Protein AF-A0A318S6J7-F1 (afdb_monomer)

Organism: NCBI:txid694435

Secondary structure (DSSP, 8-state):
--PPPPPPPPHHHHHHHHHHHHHSGGGHHHHHHHHHHS-HHHHHHHHHHHHSSTTHHHHHHHHSS-GGG--HHHHHHTHHHHHHH-HHHHHHHHHHHHHHSHHHHHHHHTT------HHHHHHHHHHHHHHS-TTHHHHHHHHHHHHHHHHHHHHHHHHHHHHHHHHHHHHHHHHHHHHHHHHHHHHHHHHHHHHHHHHHHHHHHHHHHHHHHHHHHHHHHHHHHHHHHHHHHHHHHHHHHHHHHHHHHHHHHHHHHHHHHHHHHHHHHHHHHHHHHHHHHHHHHHHHHHHHHHHHHHHHHHHHHHHHHHHHHTT----S-HHHHHTEEEEEGGGT-SSHHHHHHHHHHHHHHHHTT-TT-HHHHHHB-GGGGTTS--SEEEEE-HHHHHHHHHHSHHHHHHHHHHHHHHHHHHHHHHHH--S------

Mean predicted aligned error: 21.48 Å

Radius of gyration: 112.64 Å; Cα contacts (8 Å, |Δi|>4): 199; chains: 1; bounding box: 165×92×270 Å

Solvent-accessible surface area (backbone atoms only — not comparable to full-atom values): 24046 Å² total; per-residue (Å²): 136,84,74,81,78,76,75,86,75,55,73,69,56,54,54,50,50,54,51,52,53,48,67,34,81,93,31,50,70,52,39,52,42,49,57,66,57,43,57,56,67,56,48,31,48,59,54,44,67,74,20,66,70,99,39,38,70,56,48,24,63,65,53,72,41,59,69,92,74,56,42,36,71,47,49,63,77,22,44,73,60,38,53,78,77,37,51,70,57,53,51,51,54,51,51,54,50,47,70,71,42,43,67,46,50,57,32,48,77,70,72,42,87,61,97,62,57,69,54,50,50,52,45,46,47,53,57,44,57,72,75,46,62,84,71,60,53,58,59,54,55,52,55,56,54,52,56,55,52,55,54,54,55,53,55,53,55,54,49,55,56,53,55,52,52,56,52,50,54,52,53,51,55,51,50,57,53,49,52,55,51,50,52,52,50,51,51,50,52,52,50,51,54,51,51,51,51,50,51,50,50,53,49,50,52,53,49,52,51,49,51,50,54,51,51,50,49,53,49,54,51,51,53,50,51,48,53,49,52,52,51,52,49,54,47,51,52,50,52,50,52,52,48,51,51,50,53,51,52,50,51,53,53,49,48,55,51,51,54,50,50,51,52,49,52,49,51,53,51,49,50,51,54,51,50,53,54,51,50,53,51,50,54,49,51,54,50,51,52,50,51,51,52,51,54,49,52,52,49,57,52,48,53,53,50,54,55,50,52,53,60,53,66,77,67,70,75,87,90,68,67,68,73,62,58,77,41,32,37,43,33,38,47,74,63,59,37,95,47,64,69,54,22,54,50,45,50,51,49,35,52,50,31,58,76,69,68,44,82,84,39,69,66,38,60,72,22,30,55,51,81,82,37,84,89,49,84,64,83,45,79,40,76,43,52,60,69,56,53,51,52,38,49,73,72,36,68,61,58,57,49,53,51,50,52,50,53,51,51,49,52,51,50,49,53,50,48,61,66,63,65,58,100,78,79,84,91,76,133

pLDDT: mean 80.31, std 12.58, range [39.28, 95.62]

Sequence (429 aa):
MTDPASPPLDDEDVTTRRIERLLDLENAAWLQLLVSSLPPGDVTRLYRDAFVGKSEHLGRVLVRRPLKDVRSEHVLEALEKLREHQPALLRRFVLTWLARHDDDLNAMQRHEAPDVAADVLDVASWLLSAEGRADDRAALQHARSQVRALTIELHEQQRVARDATLAHERLSNEHGKLTRRLEQLQARHAQQSQEERNALVRKHDRELLRLRTAAQRAQDDIDAARGHLDAVRAQHERDARLAEARWAQERDALQRRVDALEAQRNAESHALVSEARAQLRRERFEFEEQQQALRRQLREQHERVVDLEGQLAERAEPTLDAQLLDDALIVNYPALHDEPIERFVGLFDAYRAFLAQRHDDATLSRASNIAAFSHRAPRGLLVVGLERLLEDGANLPLARYLRMSVFRQEAVLQRLIDAVESPRLPRSS

Structure (mmCIF, N/CA/C/O backbone):
data_AF-A0A318S6J7-F1
#
_entry.id   AF-A0A318S6J7-F1
#
loop_
_atom_site.group_PDB
_atom_site.id
_atom_site.type_symbol
_atom_site.label_atom_id
_atom_site.label_alt_id
_atom_site.label_comp_id
_atom_site.label_asym_id
_atom_site.label_entity_id
_atom_site.label_seq_id
_atom_site.pdbx_PDB_ins_code
_atom_site.Cartn_x
_atom_site.Cartn_y
_atom_site.Cartn_z
_atom_site.occupancy
_atom_site.B_iso_or_equiv
_atom_site.auth_seq_id
_atom_site.auth_comp_id
_atom_site.auth_asym_id
_atom_site.auth_atom_id
_atom_site.pdbx_PDB_model_num
ATOM 1 N N . MET A 1 1 ? 102.083 16.741 -105.030 1.00 40.78 1 MET A N 1
ATOM 2 C CA . MET A 1 1 ? 101.661 17.029 -106.414 1.00 40.78 1 MET A CA 1
ATOM 3 C C . MET A 1 1 ? 100.290 17.656 -106.309 1.00 40.78 1 MET A C 1
ATOM 5 O O . MET A 1 1 ? 99.321 16.954 -106.071 1.00 40.78 1 MET A O 1
ATOM 9 N N . THR A 1 2 ? 100.262 18.980 -106.271 1.00 39.28 2 THR A N 1
ATOM 10 C CA . THR A 1 2 ? 99.056 19.798 -106.145 1.00 39.28 2 THR A CA 1
ATOM 11 C C . THR A 1 2 ? 98.446 19.930 -107.533 1.00 39.28 2 THR A C 1
ATOM 13 O O . THR A 1 2 ? 99.060 20.530 -108.412 1.00 39.28 2 THR A O 1
ATOM 16 N N . ASP A 1 3 ? 97.282 19.314 -107.731 1.00 39.84 3 ASP A N 1
ATOM 17 C CA . ASP A 1 3 ? 96.447 19.533 -108.912 1.00 39.84 3 ASP A CA 1
ATOM 18 C C . ASP A 1 3 ? 96.129 21.033 -109.037 1.00 39.84 3 ASP A C 1
ATOM 20 O O . ASP A 1 3 ? 95.837 21.676 -108.019 1.00 39.84 3 ASP A O 1
ATOM 24 N N . PRO A 1 4 ? 96.186 21.624 -110.243 1.00 46.41 4 PRO A N 1
ATOM 25 C CA . PRO A 1 4 ? 95.782 23.005 -110.430 1.00 46.41 4 PRO A CA 1
ATOM 26 C C . PRO A 1 4 ? 94.288 23.135 -110.119 1.00 46.41 4 PRO A C 1
ATOM 28 O O . PRO A 1 4 ? 93.444 22.444 -110.692 1.00 46.41 4 PRO A O 1
ATOM 31 N N . ALA A 1 5 ? 93.981 24.027 -109.177 1.00 46.56 5 ALA A N 1
ATOM 32 C CA . ALA A 1 5 ? 92.630 24.395 -108.794 1.00 46.56 5 ALA A CA 1
ATOM 33 C C . ALA A 1 5 ? 91.813 24.759 -110.042 1.00 46.56 5 ALA A C 1
ATOM 35 O O . ALA A 1 5 ? 92.150 25.701 -110.762 1.00 46.56 5 ALA A O 1
ATOM 36 N N . SER A 1 6 ? 90.750 23.994 -110.302 1.00 49.53 6 SER A N 1
ATOM 37 C CA . SER A 1 6 ? 89.729 24.393 -111.268 1.00 49.53 6 SER A CA 1
ATOM 38 C C . SER A 1 6 ? 89.172 25.763 -110.859 1.00 49.53 6 SER A C 1
ATOM 40 O O . SER A 1 6 ? 88.974 25.983 -109.660 1.00 49.53 6 SER A O 1
ATOM 42 N N . PRO A 1 7 ? 88.956 26.687 -111.813 1.00 50.12 7 PRO A N 1
ATOM 43 C CA . PRO A 1 7 ? 88.397 27.998 -111.510 1.00 50.12 7 PRO A CA 1
ATOM 44 C C . PRO A 1 7 ? 87.029 27.848 -110.821 1.00 50.12 7 PRO A C 1
ATOM 46 O O . PRO A 1 7 ? 86.336 26.857 -111.079 1.00 50.12 7 PRO A O 1
ATOM 49 N N . PRO A 1 8 ? 86.644 28.789 -109.937 1.00 56.28 8 PRO A N 1
ATOM 50 C CA . PRO A 1 8 ? 85.298 28.817 -109.376 1.00 56.28 8 PRO A CA 1
ATOM 51 C C . PRO A 1 8 ? 84.297 28.826 -110.535 1.00 56.28 8 PRO A C 1
ATOM 53 O O . PRO A 1 8 ? 84.395 29.656 -111.435 1.00 56.28 8 PRO A O 1
ATOM 56 N N . LEU A 1 9 ? 83.412 27.831 -110.552 1.00 56.00 9 LEU A N 1
ATOM 57 C CA . LEU A 1 9 ? 82.285 27.788 -111.478 1.00 56.00 9 LEU A CA 1
ATOM 58 C C . LEU A 1 9 ? 81.363 28.957 -111.119 1.00 56.00 9 LEU A C 1
ATOM 60 O O . LEU A 1 9 ? 81.062 29.123 -109.939 1.00 56.00 9 LEU A O 1
ATOM 64 N N . ASP A 1 10 ? 80.948 29.754 -112.104 1.00 62.78 10 ASP A N 1
ATOM 65 C CA . ASP A 1 10 ? 79.968 30.824 -111.890 1.00 62.78 10 ASP A CA 1
ATOM 66 C C . ASP A 1 10 ? 78.676 30.229 -111.287 1.00 62.78 10 ASP A C 1
ATOM 68 O O . ASP A 1 10 ? 78.237 29.148 -111.688 1.00 62.78 10 ASP A O 1
ATOM 72 N N . ASP A 1 11 ? 78.041 30.914 -110.329 1.00 63.22 11 ASP A N 1
ATOM 73 C CA . ASP A 1 11 ? 76.822 30.431 -109.641 1.00 63.22 11 ASP A CA 1
ATOM 74 C C . ASP A 1 11 ? 75.667 30.106 -110.620 1.00 63.22 11 ASP A C 1
ATOM 76 O O . ASP A 1 11 ? 74.805 29.252 -110.361 1.00 63.22 11 ASP A O 1
ATOM 80 N N . GLU A 1 12 ? 75.678 30.745 -111.795 1.00 69.06 12 GLU A N 1
ATOM 81 C CA . GLU A 1 12 ? 74.737 30.496 -112.890 1.00 69.06 12 GLU A CA 1
ATOM 82 C C . GLU A 1 12 ? 74.943 29.104 -113.535 1.00 69.06 12 GLU A C 1
ATOM 84 O O . GLU A 1 12 ? 73.968 28.438 -113.912 1.00 69.06 12 GLU A O 1
ATOM 89 N N . ASP A 1 13 ? 76.180 28.591 -113.555 1.00 75.62 13 ASP A N 1
ATOM 90 C CA . ASP A 1 13 ? 76.510 27.250 -114.056 1.00 75.62 13 ASP A CA 1
ATOM 91 C C . ASP A 1 13 ? 76.036 26.148 -113.097 1.00 75.62 13 ASP A C 1
ATOM 93 O O . ASP A 1 13 ? 75.554 25.099 -113.538 1.00 75.62 13 ASP A O 1
ATOM 97 N N . VAL A 1 14 ? 76.136 26.365 -111.781 1.00 79.81 14 VAL A N 1
ATOM 98 C CA . VAL A 1 14 ? 75.725 25.372 -110.769 1.00 79.81 14 VAL A CA 1
ATOM 99 C C . VAL A 1 14 ? 74.211 25.183 -110.788 1.00 79.81 14 VAL A C 1
ATOM 101 O O . VAL A 1 14 ? 73.716 24.055 -110.848 1.00 79.81 14 VAL A O 1
ATOM 104 N N . THR A 1 15 ? 73.462 26.284 -110.820 1.00 84.56 15 THR A N 1
ATOM 105 C CA . THR A 1 15 ? 71.995 26.248 -110.872 1.00 84.56 15 THR A CA 1
ATOM 106 C C . THR A 1 15 ? 71.497 25.584 -112.156 1.00 84.56 15 THR A C 1
ATOM 108 O O . THR A 1 15 ? 70.577 24.763 -112.118 1.00 84.56 15 THR A O 1
ATOM 111 N N . THR A 1 16 ? 72.140 25.868 -113.292 1.00 85.38 16 THR A N 1
ATOM 112 C CA . THR A 1 16 ? 71.799 25.239 -114.576 1.00 85.38 16 THR A CA 1
ATOM 113 C C . THR A 1 16 ? 72.022 23.727 -114.531 1.00 85.38 16 THR A C 1
ATOM 115 O O . THR A 1 16 ? 71.117 22.967 -114.882 1.00 85.38 16 THR A O 1
ATOM 118 N N . ARG A 1 17 ? 73.156 23.269 -113.982 1.00 85.31 17 ARG A N 1
ATOM 119 C CA . ARG A 1 17 ? 73.440 21.834 -113.805 1.00 85.31 17 ARG A CA 1
ATOM 120 C C . ARG A 1 17 ? 72.456 21.142 -112.864 1.00 85.31 17 ARG A C 1
ATOM 122 O O . ARG A 1 17 ? 72.024 20.030 -113.160 1.00 85.31 17 ARG A O 1
ATOM 129 N N . ARG A 1 18 ? 72.059 21.787 -111.760 1.00 88.62 18 ARG A N 1
ATOM 130 C CA . ARG A 1 18 ? 71.029 21.267 -110.836 1.00 88.62 18 ARG A CA 1
ATOM 131 C C . ARG A 1 18 ? 69.704 21.038 -111.548 1.00 88.62 18 ARG A C 1
ATOM 133 O O . ARG A 1 18 ? 69.085 19.986 -111.385 1.00 88.62 18 ARG A O 1
ATOM 140 N N . ILE A 1 19 ? 69.287 22.011 -112.358 1.00 89.38 19 ILE A N 1
ATOM 141 C CA . ILE A 1 19 ? 68.046 21.936 -113.132 1.00 89.38 19 ILE A CA 1
ATOM 142 C C . ILE A 1 19 ? 68.110 20.787 -114.135 1.00 89.38 19 ILE A C 1
ATOM 144 O O . ILE A 1 19 ? 67.198 19.965 -114.167 1.00 89.38 19 ILE A O 1
ATOM 148 N N . GLU A 1 20 ? 69.174 20.712 -114.933 1.00 88.50 20 GLU A N 1
ATOM 149 C CA . GLU A 1 20 ? 69.337 19.653 -115.933 1.00 88.50 20 GLU A CA 1
ATOM 150 C C . GLU A 1 20 ? 69.333 18.269 -115.285 1.00 88.50 20 GLU A C 1
ATOM 152 O O . GLU A 1 20 ? 68.622 17.374 -115.737 1.00 88.50 20 GLU A O 1
ATOM 157 N N . ARG A 1 21 ? 70.033 18.116 -114.158 1.00 88.31 21 ARG A N 1
ATOM 158 C CA . ARG A 1 21 ? 70.116 16.849 -113.433 1.00 88.31 21 ARG A CA 1
ATOM 159 C C . ARG A 1 21 ? 68.769 16.395 -112.868 1.00 88.31 21 ARG A C 1
ATOM 161 O O . ARG A 1 21 ? 68.453 15.210 -112.933 1.00 88.31 21 ARG A O 1
ATOM 168 N N . LEU A 1 22 ? 67.970 17.311 -112.317 1.00 88.19 22 LEU A N 1
ATOM 169 C CA . LEU A 1 22 ? 66.629 17.000 -111.803 1.00 88.19 22 LEU A CA 1
ATOM 170 C C . LEU A 1 22 ? 65.618 16.697 -112.910 1.00 88.19 22 LEU A C 1
ATOM 172 O O . LEU A 1 22 ? 64.630 16.009 -112.662 1.00 88.19 22 LEU A O 1
ATOM 176 N N . LEU A 1 23 ? 65.844 17.225 -114.112 1.00 87.81 23 LEU A N 1
ATOM 177 C CA . LEU A 1 23 ? 64.991 16.977 -115.272 1.00 87.81 23 LEU A CA 1
ATOM 178 C C . LEU A 1 23 ? 65.404 15.733 -116.072 1.00 87.81 23 LEU A C 1
ATOM 180 O O . LEU A 1 23 ? 64.641 15.304 -116.939 1.00 87.81 23 LEU A O 1
ATOM 184 N N . ASP A 1 24 ? 66.558 15.139 -115.766 1.00 86.62 24 ASP A N 1
ATOM 185 C CA . ASP A 1 24 ? 67.028 13.901 -116.382 1.00 86.62 24 ASP A CA 1
ATOM 186 C C . ASP A 1 24 ? 66.046 12.739 -116.141 1.00 86.62 24 ASP A C 1
ATOM 188 O O . ASP A 1 24 ? 65.482 12.560 -115.054 1.00 86.62 24 ASP A O 1
ATOM 192 N N . LEU A 1 25 ? 65.845 11.923 -117.178 1.00 80.50 25 LEU A N 1
ATOM 193 C CA . LEU A 1 25 ? 64.937 10.783 -117.165 1.00 80.50 25 LEU A CA 1
ATOM 194 C C . LEU A 1 25 ? 65.323 9.753 -116.104 1.00 80.50 25 LEU A C 1
ATOM 196 O O . LEU A 1 25 ? 64.429 9.170 -115.483 1.00 80.50 25 LEU A O 1
ATOM 200 N N . GLU A 1 26 ? 66.625 9.572 -115.877 1.00 85.25 26 GLU A N 1
ATOM 201 C CA . GLU A 1 26 ? 67.167 8.618 -114.904 1.00 85.25 26 GLU A CA 1
ATOM 202 C C . GLU A 1 26 ? 66.866 9.025 -113.451 1.00 85.25 26 GLU A C 1
ATOM 204 O O . GLU A 1 26 ? 66.848 8.181 -112.555 1.00 85.25 26 GLU A O 1
ATOM 209 N N . ASN A 1 27 ? 66.527 10.298 -113.217 1.00 88.50 27 ASN A N 1
ATOM 210 C CA . ASN A 1 27 ? 66.329 10.871 -111.884 1.00 88.50 27 ASN A CA 1
ATOM 211 C C . ASN A 1 27 ? 64.850 11.117 -111.537 1.00 88.50 27 ASN A C 1
ATOM 213 O O . ASN A 1 27 ? 64.532 11.903 -110.644 1.00 88.50 27 ASN A O 1
ATOM 217 N N . ALA A 1 28 ? 63.929 10.407 -112.199 1.00 84.62 28 ALA A N 1
ATOM 218 C CA . ALA A 1 28 ? 62.481 10.570 -112.033 1.00 84.62 28 ALA A CA 1
ATOM 219 C C . ALA A 1 28 ? 62.000 10.482 -110.571 1.00 84.62 28 ALA A C 1
ATOM 221 O O . ALA A 1 28 ? 61.136 11.251 -110.153 1.00 84.62 28 ALA A O 1
ATOM 222 N N . ALA A 1 29 ? 62.582 9.573 -109.782 1.00 86.81 29 ALA A N 1
ATOM 223 C CA . ALA A 1 29 ? 62.236 9.400 -108.371 1.00 86.81 29 ALA A CA 1
ATOM 224 C C . ALA A 1 29 ? 62.594 10.636 -107.527 1.00 86.81 29 ALA A C 1
ATOM 226 O O . ALA A 1 29 ? 61.835 11.021 -106.638 1.00 86.81 29 ALA A O 1
ATOM 227 N N . TRP A 1 30 ? 63.712 11.297 -107.841 1.00 90.69 30 TRP A N 1
ATOM 228 C CA . TRP A 1 30 ? 64.138 12.523 -107.165 1.00 90.69 30 TRP A CA 1
ATOM 229 C C . TRP A 1 30 ? 63.271 13.708 -107.547 1.00 90.69 30 TRP A C 1
ATOM 231 O O . TRP A 1 30 ? 62.914 14.502 -106.684 1.00 90.69 30 TRP A O 1
ATOM 241 N N . LEU A 1 31 ? 62.855 13.786 -108.811 1.00 88.88 31 LEU A N 1
ATOM 242 C CA . LEU A 1 31 ? 61.879 14.777 -109.244 1.00 88.88 31 LEU A CA 1
ATOM 243 C C . LEU A 1 31 ? 60.529 14.588 -108.533 1.00 88.88 31 LEU A C 1
ATOM 245 O O . LEU A 1 31 ? 59.915 15.566 -108.114 1.00 88.88 31 LEU A O 1
ATOM 249 N N . GLN A 1 32 ? 60.071 13.346 -108.362 1.00 90.00 32 GLN A N 1
ATOM 250 C CA . GLN A 1 32 ? 58.840 13.059 -107.625 1.00 90.00 32 GLN A CA 1
ATOM 251 C C . GLN A 1 32 ? 58.947 13.471 -106.154 1.00 90.00 32 GLN A C 1
ATOM 253 O O . GLN A 1 32 ? 58.039 14.133 -105.653 1.00 90.00 32 GLN A O 1
ATOM 258 N N . LEU A 1 33 ? 60.061 13.136 -105.496 1.00 89.50 33 LEU A N 1
ATOM 259 C CA . LEU A 1 33 ? 60.325 13.512 -104.107 1.00 89.50 33 LEU A CA 1
ATOM 260 C C . LEU A 1 33 ? 60.444 15.037 -103.936 1.00 89.50 33 LEU A C 1
ATOM 262 O O . LEU A 1 33 ? 59.917 15.617 -102.987 1.00 89.50 33 LEU A O 1
ATOM 266 N N . LEU A 1 34 ? 61.066 15.711 -104.906 1.00 93.31 34 LEU A N 1
ATOM 267 C CA . LEU A 1 34 ? 61.153 17.167 -104.958 1.00 93.31 34 LEU A CA 1
ATOM 268 C C . LEU A 1 34 ? 59.757 17.786 -105.009 1.0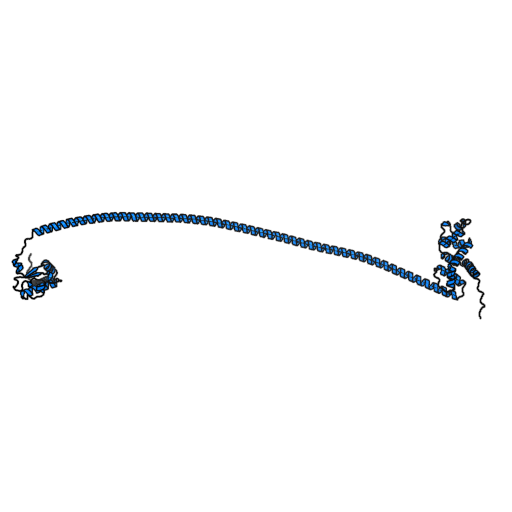0 93.31 34 LEU A C 1
ATOM 270 O O . LEU A 1 34 ? 59.424 18.630 -104.177 1.00 93.31 34 LEU A O 1
ATOM 274 N N . VAL A 1 35 ? 58.913 17.347 -105.945 1.00 90.38 35 VAL A N 1
ATOM 275 C CA . VAL A 1 35 ? 57.560 17.901 -106.085 1.00 90.38 35 VAL A CA 1
ATOM 276 C C . VAL A 1 35 ? 56.693 17.561 -104.870 1.00 90.38 35 VAL A C 1
ATOM 278 O O . VAL A 1 35 ? 55.879 18.394 -104.478 1.00 90.38 35 VAL A O 1
ATOM 281 N N . SER A 1 36 ? 56.865 16.397 -104.231 1.00 90.19 36 SER A N 1
ATOM 282 C CA . SER A 1 36 ? 56.109 16.054 -103.016 1.00 90.19 36 SER A CA 1
ATOM 283 C C . SER A 1 36 ? 56.538 16.863 -101.794 1.00 90.19 36 SER A C 1
ATOM 285 O O . SER A 1 36 ? 55.717 17.092 -100.910 1.00 90.19 36 SER A O 1
ATOM 287 N N . SER A 1 37 ? 57.793 17.317 -101.756 1.00 91.00 37 SER A N 1
ATOM 288 C CA . SER A 1 37 ? 58.309 18.163 -100.676 1.00 91.00 37 SER A CA 1
ATOM 289 C C . SER A 1 37 ? 57.873 19.634 -100.780 1.00 91.00 37 SER A C 1
ATOM 291 O O . SER A 1 37 ? 57.914 20.366 -99.790 1.00 91.00 37 SER A O 1
ATOM 293 N N . LEU A 1 38 ? 57.399 20.079 -101.952 1.00 90.62 38 LEU A N 1
ATOM 294 C CA . LEU A 1 38 ? 56.775 21.395 -102.093 1.00 90.62 38 LEU A CA 1
ATOM 295 C C . LEU A 1 38 ? 55.418 21.428 -101.368 1.00 90.62 38 LEU A C 1
ATOM 297 O O . LEU A 1 38 ? 54.672 20.445 -101.404 1.00 90.62 38 LEU A O 1
ATOM 301 N N . PRO A 1 39 ? 55.014 22.571 -100.779 1.00 91.50 39 PRO A N 1
ATOM 302 C CA . PRO A 1 39 ? 53.690 22.686 -100.187 1.00 91.50 39 PRO A CA 1
ATOM 303 C C . PRO A 1 39 ? 52.588 22.329 -101.194 1.00 91.50 39 PRO A C 1
ATOM 305 O O . PRO A 1 39 ? 52.619 22.809 -102.334 1.00 91.50 39 PRO A O 1
ATOM 308 N N . PRO A 1 40 ? 51.551 21.573 -100.786 1.00 89.75 40 PRO A N 1
ATOM 309 C CA . PRO A 1 40 ? 50.472 21.146 -101.679 1.00 89.75 40 PRO A CA 1
ATOM 310 C C . PRO A 1 40 ? 49.818 22.284 -102.483 1.00 89.75 40 PRO A C 1
ATOM 312 O O . PRO A 1 40 ? 49.405 22.097 -103.634 1.00 89.75 40 PRO A O 1
ATOM 315 N N . GLY A 1 41 ? 49.741 23.477 -101.880 1.00 90.12 41 GLY A N 1
ATOM 316 C CA . GLY A 1 41 ? 49.222 24.686 -102.516 1.00 90.12 41 GLY A CA 1
ATOM 317 C C . GLY A 1 41 ? 50.102 25.204 -103.655 1.00 90.12 41 GLY A C 1
ATOM 318 O O . GLY A 1 41 ? 49.568 25.592 -104.693 1.00 90.12 41 GLY A O 1
ATOM 319 N N . ASP A 1 42 ? 51.427 25.145 -103.509 1.00 91.69 42 ASP A N 1
ATOM 320 C CA . ASP A 1 42 ? 52.380 25.600 -104.527 1.00 91.69 42 ASP A CA 1
ATOM 321 C C . ASP A 1 42 ? 52.367 24.680 -105.745 1.00 91.69 42 ASP A C 1
ATOM 323 O O . ASP A 1 42 ? 52.261 25.161 -106.875 1.00 91.69 42 ASP A O 1
ATOM 327 N N . VAL A 1 43 ? 52.357 23.362 -105.517 1.00 91.19 43 VAL A N 1
ATOM 328 C CA . VAL A 1 43 ? 52.256 22.355 -106.585 1.00 91.19 43 VAL A CA 1
ATOM 329 C C . VAL A 1 43 ? 50.987 22.570 -107.410 1.00 91.19 43 VAL A C 1
ATOM 331 O O . VAL A 1 43 ? 51.021 22.633 -108.640 1.00 91.19 43 VAL A O 1
ATOM 334 N N . THR A 1 44 ? 49.855 22.735 -106.723 1.00 91.00 44 THR A N 1
ATOM 335 C CA . THR A 1 44 ? 48.550 22.913 -107.367 1.00 91.00 44 THR A CA 1
ATOM 336 C C . THR A 1 44 ? 48.465 24.240 -108.124 1.00 91.00 44 THR A C 1
ATOM 338 O O . THR A 1 44 ? 47.941 24.276 -109.239 1.00 91.00 44 THR A O 1
ATOM 341 N N . ARG A 1 45 ? 48.980 25.332 -107.546 1.00 92.38 45 ARG A N 1
ATOM 342 C CA . ARG A 1 45 ? 48.981 26.665 -108.164 1.00 92.38 45 ARG A CA 1
ATOM 343 C C . ARG A 1 45 ? 49.835 26.693 -109.427 1.00 92.38 45 ARG A C 1
ATOM 345 O O . ARG A 1 45 ? 49.322 27.043 -110.483 1.00 92.38 45 ARG A O 1
ATOM 352 N N . LEU A 1 46 ? 51.090 26.249 -109.342 1.00 91.88 46 LEU A N 1
ATOM 353 C CA . LEU A 1 46 ? 52.006 26.204 -110.486 1.00 91.88 46 LEU A CA 1
ATOM 354 C C . LEU A 1 46 ? 51.452 25.349 -111.628 1.00 91.88 46 LEU A C 1
ATOM 356 O O . LEU A 1 46 ? 51.547 25.741 -112.792 1.00 91.88 46 LEU A O 1
ATOM 360 N N . TYR A 1 47 ? 50.834 24.211 -111.292 1.00 92.88 47 TYR A N 1
ATOM 361 C CA . TYR A 1 47 ? 50.154 23.372 -112.269 1.00 92.88 47 TYR A CA 1
ATOM 362 C C . TYR A 1 47 ? 49.011 24.127 -112.955 1.00 92.88 47 TYR A C 1
ATOM 364 O O . TYR A 1 47 ? 48.968 24.194 -114.180 1.00 92.88 47 TYR A O 1
ATOM 372 N N . ARG A 1 48 ? 48.094 24.728 -112.185 1.00 91.19 48 ARG A N 1
ATOM 373 C CA . ARG A 1 48 ? 46.952 25.467 -112.744 1.00 91.19 48 ARG A CA 1
ATOM 374 C C . ARG A 1 48 ? 47.421 26.608 -113.635 1.00 91.19 48 ARG A C 1
ATOM 376 O O . ARG A 1 48 ? 46.975 26.676 -114.775 1.00 91.19 48 ARG A O 1
ATOM 383 N N . ASP A 1 49 ? 48.358 27.423 -113.158 1.00 90.50 49 ASP A N 1
ATOM 384 C CA . ASP A 1 49 ? 48.883 28.594 -113.867 1.00 90.50 49 ASP A CA 1
ATOM 385 C C . ASP A 1 49 ? 49.483 28.240 -115.234 1.00 90.50 49 ASP A C 1
ATOM 387 O O . ASP A 1 49 ? 49.394 29.032 -116.168 1.00 90.50 49 ASP A O 1
ATOM 391 N N . ALA A 1 50 ? 50.074 27.051 -115.384 1.00 89.38 50 ALA A N 1
ATOM 392 C CA . ALA A 1 50 ? 50.616 26.596 -116.665 1.00 89.38 50 ALA A CA 1
ATOM 393 C C . ALA A 1 50 ? 49.542 26.198 -117.695 1.00 89.38 50 ALA A C 1
ATOM 395 O O . ALA A 1 50 ? 49.828 26.181 -118.892 1.00 89.38 50 ALA A O 1
ATOM 396 N N . PHE A 1 51 ? 48.315 25.900 -117.256 1.00 89.81 51 PHE A N 1
ATOM 397 C CA . PHE A 1 51 ? 47.224 25.445 -118.125 1.00 89.81 51 PHE A CA 1
ATOM 398 C C . PHE A 1 51 ? 46.012 26.389 -118.168 1.00 89.81 51 PHE A C 1
ATOM 400 O O . PHE A 1 51 ? 45.037 26.073 -118.852 1.00 89.81 51 PHE A O 1
ATOM 407 N N . VAL A 1 52 ? 46.046 27.549 -117.499 1.00 85.44 52 VAL A N 1
ATOM 408 C CA . VAL A 1 52 ? 44.980 28.561 -117.615 1.00 85.44 52 VAL A CA 1
ATOM 409 C C . VAL A 1 52 ? 44.917 29.106 -119.051 1.00 85.44 52 VAL A C 1
ATOM 411 O O . VAL A 1 52 ? 45.921 29.518 -119.629 1.00 85.44 52 VAL A O 1
ATOM 414 N N . GLY A 1 53 ? 43.714 29.144 -119.636 1.00 81.31 53 GLY A N 1
ATOM 415 C CA . GLY A 1 53 ? 43.462 29.729 -120.956 1.00 81.31 53 GLY A CA 1
ATOM 416 C C . GLY A 1 53 ? 43.531 28.710 -122.097 1.00 81.31 53 GLY A C 1
ATOM 417 O O . GLY A 1 53 ? 42.828 27.703 -122.085 1.00 81.31 53 GLY A O 1
ATOM 418 N N . LYS A 1 54 ? 44.357 28.971 -123.122 1.00 67.94 54 LYS A N 1
ATOM 419 C CA . LYS A 1 54 ? 44.364 28.205 -124.391 1.00 67.94 54 LYS A CA 1
ATOM 420 C C . LYS A 1 54 ? 44.769 26.724 -124.251 1.00 67.94 54 LYS A C 1
ATOM 422 O O . LYS A 1 54 ? 44.559 25.962 -125.190 1.00 67.94 54 LYS A O 1
ATOM 427 N N . SER A 1 55 ? 45.291 26.314 -123.094 1.00 82.00 55 SER A N 1
ATOM 428 C CA . SER A 1 55 ? 45.794 24.957 -122.826 1.00 82.00 55 SER A CA 1
ATOM 429 C C . SER A 1 55 ? 44.968 24.186 -121.785 1.00 82.00 55 SER A C 1
ATOM 431 O O . SER A 1 55 ? 45.395 23.123 -121.331 1.00 82.00 55 SER A O 1
ATOM 433 N N . GLU A 1 56 ? 43.775 24.673 -121.420 1.00 85.69 56 GLU A N 1
ATOM 434 C CA . GLU A 1 56 ? 42.951 24.074 -120.355 1.00 85.69 56 GLU A CA 1
ATOM 435 C C . GLU A 1 56 ? 42.557 22.619 -120.652 1.00 85.69 56 GLU A C 1
ATOM 437 O O . GLU A 1 56 ? 42.576 21.761 -119.764 1.00 85.69 56 GLU A O 1
ATOM 442 N N . HIS A 1 57 ? 42.265 22.311 -121.920 1.00 87.69 57 HIS A N 1
ATOM 443 C CA . HIS A 1 57 ? 41.947 20.947 -122.337 1.00 87.69 57 HIS A CA 1
ATOM 444 C C . HIS A 1 57 ? 43.116 19.983 -122.083 1.00 87.69 57 HIS A C 1
ATOM 446 O O . HIS A 1 57 ? 42.901 18.887 -121.571 1.00 87.69 57 HIS A O 1
ATOM 452 N N . LEU A 1 58 ? 44.353 20.408 -122.365 1.00 87.00 58 LEU A N 1
ATOM 453 C CA . LEU A 1 58 ? 45.547 19.583 -122.183 1.00 87.00 58 LEU A CA 1
ATOM 454 C C . LEU A 1 58 ? 45.794 19.270 -120.700 1.00 87.00 58 LEU A C 1
ATOM 456 O O . LEU A 1 58 ? 45.986 18.107 -120.349 1.00 87.00 58 LEU A O 1
ATOM 460 N N . GLY A 1 59 ? 45.705 20.269 -119.815 1.00 87.00 59 GLY A N 1
ATOM 461 C CA . GLY A 1 59 ? 45.850 20.048 -118.371 1.00 87.00 59 GLY A CA 1
ATOM 462 C C . GLY A 1 59 ? 44.786 19.087 -117.823 1.00 87.00 59 GLY A C 1
ATOM 463 O O . GLY A 1 59 ? 45.088 18.142 -117.091 1.00 87.00 59 GLY A O 1
ATOM 464 N N . ARG A 1 60 ? 43.533 19.232 -118.278 1.00 88.62 60 ARG A N 1
ATOM 465 C CA . ARG A 1 60 ? 42.454 18.301 -117.915 1.00 88.62 60 ARG A CA 1
ATOM 466 C C . ARG A 1 60 ? 42.737 16.866 -118.369 1.00 88.62 60 ARG A C 1
ATOM 468 O O . ARG A 1 60 ? 42.410 15.931 -117.641 1.00 88.62 60 ARG A O 1
ATOM 475 N N . VAL A 1 61 ? 43.326 16.681 -119.551 1.00 89.56 61 VAL A N 1
ATOM 476 C CA . VAL A 1 61 ? 43.669 15.356 -120.097 1.00 89.56 61 VAL A CA 1
ATOM 477 C C . VAL A 1 61 ? 44.802 14.699 -119.305 1.00 89.56 61 VAL A C 1
ATOM 479 O O . VAL A 1 61 ? 44.713 13.509 -118.998 1.00 89.56 61 VAL A O 1
ATOM 482 N N . LEU A 1 62 ? 45.828 15.463 -118.919 1.00 89.25 62 LEU A N 1
ATOM 483 C CA . LEU A 1 62 ? 47.008 14.929 -118.229 1.00 89.25 62 LEU A CA 1
ATOM 484 C C . LEU A 1 62 ? 46.673 14.381 -116.834 1.00 89.25 62 LEU A C 1
ATOM 486 O O . LEU A 1 62 ? 47.071 13.262 -116.509 1.00 89.25 62 LEU A O 1
ATOM 490 N N . VAL A 1 63 ? 45.880 15.121 -116.051 1.00 89.19 63 VAL A N 1
ATOM 491 C CA . VAL A 1 63 ? 45.487 14.739 -114.678 1.00 89.19 63 VAL A CA 1
ATOM 492 C C . VAL A 1 63 ? 44.122 14.023 -114.625 1.00 89.19 63 VAL A C 1
ATOM 494 O O . VAL A 1 63 ? 43.709 13.509 -113.590 1.00 89.19 63 VAL A O 1
ATOM 497 N N . ARG A 1 64 ? 43.399 13.941 -115.754 1.00 90.31 64 ARG A N 1
ATOM 498 C CA . ARG A 1 64 ? 42.045 13.350 -115.869 1.00 90.31 64 ARG A CA 1
ATOM 499 C C . ARG A 1 64 ? 41.010 13.972 -114.913 1.00 90.31 64 ARG A C 1
ATOM 501 O O . ARG A 1 64 ? 40.015 13.337 -114.561 1.00 90.31 64 ARG A O 1
ATOM 508 N N . ARG A 1 65 ? 41.210 15.230 -114.504 1.00 89.94 65 ARG A N 1
ATOM 509 C CA . ARG A 1 65 ? 40.338 15.985 -113.583 1.00 89.94 65 ARG A CA 1
ATOM 510 C C . ARG A 1 65 ? 40.150 17.427 -114.072 1.00 89.94 65 ARG A C 1
ATOM 512 O O . ARG A 1 65 ? 41.062 17.963 -114.697 1.00 89.94 65 ARG A O 1
ATOM 519 N N . PRO A 1 66 ? 39.002 18.080 -113.804 1.00 89.88 66 PRO A N 1
ATOM 520 C CA . PRO A 1 66 ? 38.840 19.516 -114.052 1.00 89.88 66 PRO A CA 1
ATOM 521 C C . PRO A 1 66 ? 39.907 20.322 -113.297 1.00 89.88 66 PRO A C 1
ATOM 523 O O . PRO A 1 66 ? 40.170 20.020 -112.135 1.00 89.88 66 PRO A O 1
ATOM 526 N N . LEU A 1 67 ? 40.482 21.367 -113.910 1.00 87.94 67 LEU A N 1
ATOM 527 C CA . LEU A 1 67 ? 41.598 22.129 -113.316 1.00 87.94 67 LEU A CA 1
ATOM 528 C C . LEU A 1 67 ? 41.286 22.673 -111.910 1.00 87.94 67 LEU A C 1
ATOM 530 O O . LEU A 1 67 ? 42.155 22.666 -111.038 1.00 87.94 67 LEU A O 1
ATOM 534 N N . LYS A 1 68 ? 40.035 23.082 -111.662 1.00 89.19 68 LYS A N 1
ATOM 535 C CA . LYS A 1 68 ? 39.555 23.573 -110.356 1.00 89.19 68 LYS A CA 1
ATOM 536 C C . LYS A 1 68 ? 39.598 22.529 -109.229 1.00 89.19 68 LYS A C 1
ATOM 538 O O . LYS A 1 68 ? 39.707 22.911 -108.066 1.00 89.19 68 LYS A O 1
ATOM 543 N N . ASP A 1 69 ? 39.570 21.243 -109.576 1.00 91.12 69 ASP A N 1
ATOM 544 C CA . ASP A 1 69 ? 39.536 20.112 -108.638 1.00 91.12 69 ASP A CA 1
ATOM 545 C C . ASP A 1 69 ? 40.900 19.403 -108.537 1.00 91.12 69 ASP A C 1
ATOM 547 O O . ASP A 1 69 ? 41.057 18.433 -107.793 1.00 91.12 69 ASP A O 1
ATOM 551 N N . VAL A 1 70 ? 41.909 19.876 -109.281 1.00 90.12 70 VAL A N 1
ATOM 552 C CA . VAL A 1 70 ? 43.278 19.356 -109.192 1.00 90.12 70 VAL A CA 1
ATOM 553 C C . VAL A 1 70 ? 43.849 19.671 -107.812 1.00 90.12 70 VAL A C 1
ATOM 555 O O . VAL A 1 70 ? 43.682 20.781 -107.302 1.00 90.12 70 VAL A O 1
ATOM 558 N N . ARG A 1 71 ? 44.525 18.677 -107.235 1.00 92.12 71 ARG A N 1
ATOM 559 C CA . ARG A 1 71 ? 45.227 18.700 -105.948 1.00 92.12 71 ARG A CA 1
ATOM 560 C C . ARG A 1 71 ? 46.653 18.215 -106.189 1.00 92.12 71 ARG A C 1
ATOM 562 O O . ARG A 1 71 ? 46.904 17.598 -107.225 1.00 92.12 71 ARG A O 1
ATOM 569 N N . SER A 1 72 ? 47.556 18.446 -105.240 1.00 88.25 72 SER A N 1
ATOM 570 C CA . SER A 1 72 ? 48.960 18.030 -105.352 1.00 88.25 72 SER A CA 1
ATOM 571 C C . SER A 1 72 ? 49.112 16.534 -105.631 1.00 88.25 72 SER A C 1
ATOM 573 O O . SER A 1 72 ? 49.872 16.176 -106.521 1.00 88.25 72 SER A O 1
ATOM 575 N N . GLU A 1 73 ? 48.329 15.679 -104.966 1.00 90.81 73 GLU A N 1
ATOM 576 C CA . GLU A 1 73 ? 48.303 14.222 -105.192 1.00 90.81 73 GLU A CA 1
ATOM 577 C C . GLU A 1 73 ? 48.060 13.863 -106.667 1.00 90.81 73 GLU A C 1
ATOM 579 O O . GLU A 1 73 ? 48.793 13.074 -107.255 1.00 90.81 73 GLU A O 1
ATOM 584 N N . HIS A 1 74 ? 47.116 14.547 -107.313 1.00 92.31 74 HIS A N 1
ATOM 585 C CA . HIS A 1 74 ? 46.790 14.318 -108.716 1.00 92.31 74 HIS A CA 1
ATOM 586 C C . HIS A 1 74 ? 47.897 14.806 -109.669 1.00 92.31 74 HIS A C 1
ATOM 588 O O . HIS A 1 74 ? 48.068 14.263 -110.759 1.00 92.31 74 HIS A O 1
ATOM 594 N N . VAL A 1 75 ? 48.639 15.849 -109.279 1.00 89.25 75 VAL A N 1
ATOM 595 C CA . VAL A 1 75 ? 49.801 16.340 -110.039 1.00 89.25 75 VAL A CA 1
ATOM 596 C C . VAL A 1 75 ? 50.966 15.361 -109.909 1.00 89.25 75 VAL A C 1
ATOM 598 O O . VAL A 1 75 ? 51.600 15.062 -110.918 1.00 89.25 75 VAL A O 1
ATOM 601 N N . LEU A 1 76 ? 51.199 14.823 -108.706 1.00 89.38 76 LEU A N 1
ATOM 602 C CA . LEU A 1 76 ? 52.221 13.808 -108.434 1.00 89.38 76 LEU A CA 1
ATOM 603 C C . LEU A 1 76 ? 51.985 12.534 -109.257 1.00 89.38 76 LEU A C 1
ATOM 605 O O . LEU A 1 76 ? 52.908 12.045 -109.902 1.00 89.38 76 LEU A O 1
ATOM 609 N N . GLU A 1 77 ? 50.740 12.053 -109.324 1.00 90.50 77 GLU A N 1
ATOM 610 C CA . GLU A 1 77 ? 50.352 10.907 -110.164 1.00 90.50 77 GLU A CA 1
ATOM 611 C C . GLU A 1 77 ? 50.568 11.152 -111.669 1.00 90.50 77 GLU A C 1
ATOM 613 O O . GLU A 1 77 ? 50.750 10.211 -112.441 1.00 90.50 77 GLU A O 1
ATOM 618 N N . ALA A 1 78 ? 50.534 12.413 -112.109 1.00 90.50 78 ALA A N 1
ATOM 619 C CA . ALA A 1 78 ? 50.669 12.792 -113.512 1.00 90.50 78 ALA A CA 1
ATOM 620 C C . ALA A 1 78 ? 52.091 13.225 -113.907 1.00 90.50 78 ALA A C 1
ATOM 622 O O . ALA A 1 78 ? 52.291 13.601 -115.064 1.00 90.50 78 ALA A O 1
ATOM 623 N N . LEU A 1 79 ? 53.076 13.178 -113.000 1.00 89.44 79 LEU A N 1
ATOM 624 C CA . LEU A 1 79 ? 54.426 13.707 -113.242 1.00 89.44 79 LEU A CA 1
ATOM 625 C C . LEU A 1 79 ? 55.110 13.111 -114.470 1.00 89.44 79 LEU A C 1
ATOM 627 O O . LEU A 1 79 ? 55.716 13.848 -115.244 1.00 89.44 79 LEU A O 1
ATOM 631 N N . GLU A 1 80 ? 54.971 11.805 -114.688 1.00 87.81 80 GLU A N 1
ATOM 632 C CA . GLU A 1 80 ? 55.581 11.132 -115.837 1.00 87.81 80 GLU A CA 1
ATOM 633 C C . GLU A 1 80 ? 55.020 11.662 -117.166 1.00 87.81 80 GLU A C 1
ATOM 635 O O . GLU A 1 80 ? 55.774 12.007 -118.073 1.00 87.81 80 GLU A O 1
ATOM 640 N N . LYS A 1 81 ? 53.700 11.876 -117.237 1.00 89.75 81 LYS A N 1
ATOM 641 C CA . LYS A 1 81 ? 53.042 12.482 -118.407 1.00 89.75 81 LYS A CA 1
ATOM 642 C C . LYS A 1 81 ? 53.384 13.960 -118.561 1.00 89.75 81 LYS A C 1
ATOM 644 O O . LYS A 1 81 ? 53.484 14.466 -119.677 1.00 89.75 81 LYS A O 1
ATOM 649 N N . LEU A 1 82 ? 53.538 14.681 -117.449 1.00 89.31 82 LEU A N 1
ATOM 650 C CA . LEU A 1 82 ? 53.955 16.085 -117.471 1.00 89.31 82 LEU A CA 1
ATOM 651 C C . LEU A 1 82 ? 55.379 16.235 -117.998 1.00 89.31 82 LEU A C 1
ATOM 653 O O . LEU A 1 82 ? 55.665 17.219 -118.673 1.00 89.31 82 LEU A O 1
ATOM 657 N N . ARG A 1 83 ? 56.239 15.245 -117.757 1.00 86.44 83 ARG A N 1
ATOM 658 C CA . ARG A 1 83 ? 57.593 15.196 -118.308 1.00 86.44 83 ARG A CA 1
ATOM 659 C C . ARG A 1 83 ? 57.607 15.099 -119.822 1.00 86.44 83 ARG A C 1
ATOM 661 O O . ARG A 1 83 ? 58.344 15.840 -120.462 1.00 86.44 83 ARG A O 1
ATOM 668 N N . GLU A 1 84 ? 56.754 14.249 -120.381 1.00 87.00 84 GLU A N 1
ATOM 669 C CA . GLU A 1 84 ? 56.645 14.063 -121.831 1.00 87.00 84 GLU A CA 1
ATOM 670 C C . GLU A 1 84 ? 56.013 15.273 -122.528 1.00 87.00 84 GLU A C 1
ATOM 672 O O . GLU A 1 84 ? 56.460 15.692 -123.594 1.00 87.00 84 GLU A O 1
ATOM 677 N N . HIS A 1 85 ? 54.969 15.851 -121.931 1.00 88.06 85 HIS A N 1
ATOM 678 C CA . HIS A 1 85 ? 54.134 16.835 -122.619 1.00 88.06 85 HIS A CA 1
ATOM 679 C C . HIS A 1 85 ? 54.391 18.292 -122.222 1.00 88.06 85 HIS A C 1
ATOM 681 O O . HIS A 1 85 ? 53.996 19.186 -122.972 1.00 88.06 85 HIS A O 1
ATOM 687 N N . GLN A 1 86 ? 54.989 18.560 -121.056 1.00 89.56 86 GLN A N 1
ATOM 688 C CA . GLN A 1 86 ? 55.197 19.908 -120.505 1.00 89.56 86 GLN A CA 1
ATOM 689 C C . GLN A 1 86 ? 56.498 20.023 -119.675 1.00 89.56 86 GLN A C 1
ATOM 691 O O . GLN A 1 86 ? 56.455 20.373 -118.489 1.00 89.56 86 GLN A O 1
ATOM 696 N N . PRO A 1 87 ? 57.683 19.826 -120.283 1.00 89.19 87 PRO A N 1
ATOM 697 C CA . PRO A 1 87 ? 58.966 19.942 -119.577 1.00 89.19 87 PRO A CA 1
ATOM 698 C C . PRO A 1 87 ? 59.196 21.339 -118.971 1.00 89.19 87 PRO A C 1
ATOM 700 O O . PRO A 1 87 ? 59.833 21.476 -117.927 1.00 89.19 87 PRO A O 1
ATOM 703 N N . ALA A 1 88 ? 58.609 22.385 -119.564 1.00 89.06 88 ALA A N 1
ATOM 704 C CA . ALA A 1 88 ? 58.662 23.744 -119.030 1.00 89.06 88 ALA A CA 1
ATOM 705 C C . ALA A 1 88 ? 57.994 23.873 -117.647 1.00 89.06 88 ALA A C 1
ATOM 707 O O . ALA A 1 88 ? 58.474 24.628 -116.803 1.00 89.06 88 ALA A O 1
ATOM 708 N N . LEU A 1 89 ? 56.914 23.127 -117.384 1.00 91.44 89 LEU A N 1
ATOM 709 C CA . LEU A 1 89 ? 56.257 23.121 -116.075 1.00 91.44 89 LEU A CA 1
ATOM 710 C C . LEU A 1 89 ? 57.111 22.398 -115.029 1.00 91.44 89 LEU A C 1
ATOM 712 O O . LEU A 1 89 ? 57.253 22.894 -113.914 1.00 91.44 89 LEU A O 1
ATOM 716 N N . LEU A 1 90 ? 57.741 21.279 -115.391 1.00 91.19 90 LEU A N 1
ATOM 717 C CA . LEU A 1 90 ? 58.676 20.603 -114.489 1.00 91.19 90 LEU A CA 1
ATOM 718 C C . LEU A 1 90 ? 59.857 21.495 -114.122 1.00 91.19 90 LEU A C 1
ATOM 720 O O . LEU A 1 90 ? 60.209 21.595 -112.949 1.00 91.19 90 LEU A O 1
ATOM 724 N N . ARG A 1 91 ? 60.405 22.227 -115.098 1.00 93.44 91 ARG A N 1
ATOM 725 C CA . ARG A 1 91 ? 61.446 23.224 -114.838 1.00 93.44 91 ARG A CA 1
ATOM 726 C C . ARG A 1 91 ? 60.978 24.286 -113.840 1.00 93.44 91 ARG A C 1
ATOM 728 O O . ARG A 1 91 ? 61.753 24.678 -112.976 1.00 93.44 91 ARG A O 1
ATOM 735 N N . ARG A 1 92 ? 59.712 24.722 -113.905 1.00 92.94 92 ARG A N 1
ATOM 736 C CA . ARG A 1 92 ? 59.133 25.657 -112.920 1.00 92.94 92 ARG A CA 1
ATOM 737 C C . ARG A 1 92 ? 59.030 25.047 -111.522 1.00 92.94 92 ARG A C 1
ATOM 739 O O . ARG A 1 92 ? 59.305 25.760 -110.560 1.00 92.94 92 ARG A O 1
ATOM 746 N N . PHE A 1 93 ? 58.671 23.768 -111.392 1.00 93.69 93 PHE A N 1
ATOM 747 C CA . PHE A 1 93 ? 58.690 23.087 -110.090 1.00 93.69 93 PHE A CA 1
ATOM 748 C C . PHE A 1 93 ? 60.101 23.030 -109.507 1.00 93.69 93 PHE A C 1
ATOM 750 O O . PHE A 1 93 ? 60.293 23.424 -108.360 1.00 93.69 93 PHE A O 1
ATOM 757 N N . VAL A 1 94 ? 61.082 22.620 -110.314 1.00 92.75 94 VAL A N 1
ATOM 758 C CA . VAL A 1 94 ? 62.490 22.555 -109.902 1.00 92.75 94 VAL A CA 1
ATOM 759 C C . VAL A 1 94 ? 63.006 23.929 -109.477 1.00 92.75 94 VAL A C 1
ATOM 761 O O . VAL A 1 94 ? 63.554 24.061 -108.391 1.00 92.75 94 VAL A O 1
ATOM 764 N N . LEU A 1 95 ? 62.768 24.970 -110.279 1.00 92.31 95 LEU A N 1
ATOM 765 C CA . LEU A 1 95 ? 63.169 26.339 -109.945 1.00 92.31 95 LEU A CA 1
ATOM 766 C C . LEU A 1 95 ? 62.516 26.846 -108.659 1.00 92.31 95 LEU A C 1
ATOM 768 O O . LEU A 1 95 ? 63.175 27.488 -107.851 1.00 92.31 95 LEU A O 1
ATOM 772 N N . THR A 1 96 ? 61.229 26.552 -108.458 1.00 92.94 96 THR A N 1
ATOM 773 C CA . THR A 1 96 ? 60.518 26.965 -107.239 1.00 92.94 96 THR A CA 1
ATOM 774 C C . THR A 1 96 ? 61.088 26.265 -106.011 1.00 92.94 96 THR A C 1
ATOM 776 O O . THR A 1 96 ? 61.212 26.883 -104.959 1.00 92.94 96 THR A O 1
ATOM 779 N N . TRP A 1 97 ? 61.448 24.989 -106.144 1.00 93.81 97 TRP A N 1
ATOM 780 C CA . TRP A 1 97 ? 62.072 24.235 -105.065 1.00 93.81 97 TRP A CA 1
ATOM 781 C C . TRP A 1 97 ? 63.481 24.743 -104.755 1.00 93.81 97 TRP A C 1
ATOM 783 O O . TRP A 1 97 ? 63.767 25.025 -103.597 1.00 93.81 97 TRP A O 1
ATOM 793 N N . LEU A 1 98 ? 64.320 24.946 -105.778 1.00 91.56 98 LEU A N 1
ATOM 794 C CA . LEU A 1 98 ? 65.671 25.490 -105.611 1.00 91.56 98 LEU A CA 1
ATOM 795 C C . LEU A 1 98 ? 65.633 26.876 -104.966 1.00 91.56 98 LEU A C 1
ATOM 797 O O . LEU A 1 98 ? 66.321 27.092 -103.985 1.00 91.56 98 LEU A O 1
ATOM 801 N N . ALA A 1 99 ? 64.769 27.779 -105.437 1.00 90.38 99 ALA A N 1
ATOM 802 C CA . ALA A 1 99 ? 64.640 29.117 -104.858 1.00 90.38 99 ALA A CA 1
ATOM 803 C C . ALA A 1 99 ? 64.165 29.098 -103.397 1.00 90.38 99 ALA A C 1
ATOM 805 O O . ALA A 1 99 ? 64.488 29.997 -102.628 1.00 90.38 99 ALA A O 1
ATOM 806 N N . ARG A 1 100 ? 63.366 28.096 -103.014 1.00 91.25 100 ARG A N 1
ATOM 807 C CA . ARG A 1 100 ? 62.857 27.956 -101.646 1.00 91.25 100 ARG A CA 1
ATOM 808 C C . ARG A 1 100 ? 63.904 27.399 -100.690 1.00 91.25 100 ARG A C 1
ATOM 810 O O . ARG A 1 100 ? 63.894 27.766 -99.523 1.00 91.25 100 ARG A O 1
ATOM 817 N N . HIS A 1 101 ? 64.742 26.499 -101.187 1.00 91.19 101 HIS A N 1
ATOM 818 C CA . HIS A 1 101 ? 65.697 25.738 -100.391 1.00 91.19 101 HIS A CA 1
ATOM 819 C C . HIS A 1 101 ? 67.145 26.127 -100.691 1.00 91.19 101 HIS A C 1
ATOM 821 O O . HIS A 1 101 ? 68.056 25.364 -100.391 1.00 91.19 101 HIS A O 1
ATOM 827 N N . ASP A 1 102 ? 67.374 27.301 -101.282 1.00 86.12 102 ASP A N 1
ATOM 828 C CA . ASP A 1 102 ? 68.720 27.765 -101.621 1.00 86.12 102 ASP A CA 1
ATOM 829 C C . ASP A 1 102 ? 69.561 27.977 -100.357 1.00 86.12 102 ASP A C 1
ATOM 831 O O . ASP A 1 102 ? 70.663 27.445 -100.240 1.00 86.12 102 ASP A O 1
ATOM 835 N N . ASP A 1 103 ? 68.987 28.641 -99.349 1.00 84.50 103 ASP A N 1
ATOM 836 C CA . ASP A 1 103 ? 69.621 28.823 -98.039 1.00 84.50 103 ASP A CA 1
ATOM 837 C C . ASP A 1 103 ? 69.910 27.481 -97.349 1.00 84.50 103 ASP A C 1
ATOM 839 O O . ASP A 1 103 ? 70.976 27.314 -96.756 1.00 84.50 103 ASP A O 1
ATOM 843 N N . ASP A 1 104 ? 69.004 26.505 -97.477 1.00 84.12 104 ASP A N 1
ATOM 844 C CA . ASP A 1 104 ? 69.163 25.162 -96.908 1.00 84.12 104 ASP A CA 1
ATOM 845 C C . ASP A 1 104 ? 70.286 24.387 -97.615 1.00 84.12 104 ASP A C 1
ATOM 847 O O . ASP A 1 104 ? 71.117 23.752 -96.963 1.00 84.12 104 ASP A O 1
ATOM 851 N N . LEU A 1 105 ? 70.362 24.474 -98.948 1.00 83.38 105 LEU A N 1
ATOM 852 C CA . LEU A 1 105 ? 71.444 23.893 -99.744 1.00 83.38 105 LEU A CA 1
ATOM 853 C C . LEU A 1 105 ? 72.792 24.531 -99.382 1.00 83.38 105 LEU A C 1
ATOM 855 O O . LEU A 1 105 ? 73.775 23.814 -99.194 1.00 83.38 105 LEU A O 1
ATOM 859 N N . ASN A 1 106 ? 72.826 25.854 -99.214 1.00 82.50 106 ASN A N 1
ATOM 860 C CA . ASN A 1 106 ? 74.016 26.602 -98.807 1.00 82.50 106 ASN A CA 1
ATOM 861 C C . ASN A 1 106 ? 74.426 26.297 -97.354 1.00 82.50 106 ASN A C 1
ATOM 863 O O . ASN A 1 106 ? 75.615 26.275 -97.032 1.00 82.50 106 ASN A O 1
ATOM 867 N N . ALA A 1 107 ? 73.471 26.055 -96.452 1.00 80.88 107 ALA A N 1
ATOM 868 C CA . ALA A 1 107 ? 73.737 25.598 -95.087 1.00 80.88 107 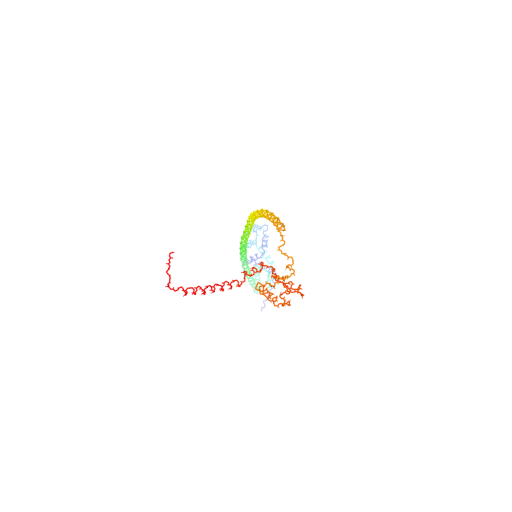ALA A CA 1
ATOM 869 C C . ALA A 1 107 ? 74.333 24.180 -95.088 1.00 80.88 107 ALA A C 1
ATOM 871 O O . ALA A 1 107 ? 75.364 23.939 -94.459 1.00 80.88 107 ALA A O 1
ATOM 872 N N . MET A 1 108 ? 73.766 23.264 -95.879 1.00 79.69 108 MET A N 1
ATOM 873 C CA . MET A 1 108 ? 74.274 21.894 -96.014 1.00 79.69 108 MET A CA 1
ATOM 874 C C . MET A 1 108 ? 75.675 21.841 -96.631 1.00 79.69 108 MET A C 1
ATOM 876 O O . MET A 1 108 ? 76.508 21.063 -96.168 1.00 79.69 108 MET A O 1
ATOM 880 N N . GLN A 1 109 ? 75.971 22.690 -97.623 1.00 79.06 109 GLN A N 1
ATOM 881 C CA . GLN A 1 109 ? 77.324 22.840 -98.177 1.00 79.06 109 GLN A CA 1
ATOM 882 C C . GLN A 1 109 ? 78.335 23.369 -97.150 1.00 79.06 109 GLN A C 1
ATOM 884 O O . GLN A 1 109 ? 79.519 23.060 -97.236 1.00 79.06 109 GLN A O 1
ATOM 889 N N . ARG A 1 110 ? 77.877 24.139 -96.156 1.00 80.19 110 ARG A N 1
ATOM 890 C CA . ARG A 1 110 ? 78.690 24.611 -95.022 1.00 80.19 110 ARG A CA 1
ATOM 891 C C . ARG A 1 110 ? 78.738 23.624 -93.848 1.00 80.19 110 ARG A C 1
ATOM 893 O O . ARG A 1 110 ? 79.324 23.947 -92.818 1.00 80.19 110 ARG A O 1
ATOM 900 N N . HIS A 1 111 ? 78.163 22.428 -94.001 1.00 77.31 111 HIS A N 1
ATOM 901 C CA . HIS A 1 111 ? 78.012 21.408 -92.955 1.00 77.31 111 HIS A CA 1
ATOM 902 C C . HIS A 1 111 ? 77.175 21.844 -91.741 1.00 77.31 111 HIS A C 1
ATOM 904 O O . HIS A 1 111 ? 77.318 21.294 -90.647 1.00 77.31 111 HIS A O 1
ATOM 910 N N . GLU A 1 112 ? 76.279 22.808 -91.923 1.00 79.00 112 GLU A N 1
ATOM 911 C CA . GLU A 1 112 ? 75.280 23.174 -90.923 1.00 79.00 112 GLU A CA 1
ATOM 912 C C . GLU A 1 112 ? 74.065 22.245 -91.072 1.00 79.00 112 GLU A C 1
ATOM 914 O O . GLU A 1 112 ? 73.720 21.836 -92.180 1.00 79.00 112 GLU A O 1
ATOM 919 N N . ALA A 1 113 ? 73.429 21.861 -89.961 1.00 73.56 113 ALA A N 1
ATOM 920 C CA . ALA A 1 113 ? 72.235 21.018 -89.991 1.00 73.56 113 ALA A CA 1
ATOM 921 C C . ALA A 1 113 ? 71.003 21.889 -90.297 1.00 73.56 113 ALA A C 1
ATOM 923 O O . ALA A 1 113 ? 70.606 22.665 -89.423 1.00 73.56 113 ALA A O 1
ATOM 924 N N . PRO A 1 114 ? 70.395 21.800 -91.495 1.00 76.38 114 PRO A N 1
ATOM 925 C CA . PRO A 1 114 ? 69.206 22.586 -91.794 1.00 76.38 114 PRO A CA 1
ATOM 926 C C . PRO A 1 114 ? 67.989 22.002 -91.063 1.00 76.38 114 PRO A C 1
ATOM 928 O O . PRO A 1 114 ? 67.823 20.782 -90.966 1.00 76.38 114 PRO A O 1
ATOM 931 N N . ASP A 1 115 ? 67.114 22.877 -90.575 1.00 81.69 115 ASP A N 1
ATOM 932 C CA . ASP A 1 115 ? 65.828 22.500 -89.979 1.00 81.69 115 ASP A CA 1
ATOM 933 C C . ASP A 1 115 ? 64.775 22.320 -91.081 1.00 81.69 115 ASP A C 1
ATOM 935 O O . ASP A 1 115 ? 63.884 23.147 -91.280 1.00 81.69 115 ASP A O 1
ATOM 939 N N . VAL A 1 116 ? 64.930 21.253 -91.869 1.00 81.56 116 VAL A N 1
ATOM 940 C CA . VAL A 1 116 ? 64.037 20.945 -92.992 1.00 81.56 116 VAL A CA 1
ATOM 941 C C . VAL A 1 116 ? 63.496 19.525 -92.931 1.00 81.56 116 VAL A C 1
ATOM 943 O O . VAL A 1 116 ? 64.066 18.623 -92.317 1.00 81.56 116 VAL A O 1
ATOM 946 N N . ALA A 1 117 ? 62.350 19.326 -93.582 1.00 81.12 117 ALA A N 1
ATOM 947 C CA . ALA A 1 117 ? 61.694 18.029 -93.655 1.00 81.12 117 ALA A CA 1
ATOM 948 C C . ALA A 1 117 ? 62.613 16.964 -94.282 1.00 81.12 117 ALA A C 1
ATOM 950 O O . ALA A 1 117 ? 63.421 17.259 -95.163 1.00 81.12 117 ALA A O 1
ATOM 951 N N . ALA A 1 118 ? 62.436 15.707 -93.866 1.00 78.31 118 ALA A N 1
ATOM 952 C CA . ALA A 1 118 ? 63.253 14.581 -94.321 1.00 78.31 118 ALA A CA 1
ATOM 953 C C . ALA A 1 118 ? 63.306 14.447 -95.857 1.00 78.31 118 ALA A C 1
ATOM 955 O O . ALA A 1 118 ? 64.370 14.186 -96.410 1.00 78.31 118 ALA A O 1
ATOM 956 N N . ASP A 1 119 ? 62.196 14.710 -96.549 1.00 81.50 119 ASP A N 1
ATOM 957 C CA . ASP A 1 119 ? 62.135 14.636 -98.014 1.00 81.50 119 ASP A CA 1
ATOM 958 C C . ASP A 1 119 ? 62.976 15.737 -98.689 1.00 81.50 119 ASP A C 1
ATOM 960 O O . ASP A 1 119 ? 63.628 15.491 -99.704 1.00 81.50 119 ASP A O 1
ATOM 964 N N . VAL A 1 120 ? 63.015 16.942 -98.102 1.00 82.81 120 VAL A N 1
ATOM 965 C CA . VAL A 1 120 ? 63.858 18.059 -98.569 1.00 82.81 120 VAL A CA 1
ATOM 966 C C . VAL A 1 120 ? 65.329 17.719 -98.349 1.00 82.81 120 VAL A C 1
ATOM 968 O O . VAL A 1 120 ? 66.130 17.858 -99.273 1.00 82.81 120 VAL A O 1
ATOM 971 N N . LEU A 1 121 ? 65.668 17.201 -97.161 1.00 81.62 121 LEU A N 1
ATOM 972 C CA . LEU A 1 121 ? 67.009 16.706 -96.845 1.00 81.62 121 LEU A CA 1
ATOM 973 C C . LEU A 1 121 ? 67.458 15.638 -97.840 1.00 81.62 121 LEU A C 1
ATOM 975 O O . LEU A 1 121 ? 68.615 15.642 -98.252 1.00 81.62 121 LEU A O 1
ATOM 979 N N . ASP A 1 122 ? 66.572 14.728 -98.238 1.00 83.88 122 ASP A N 1
ATOM 980 C CA . ASP A 1 122 ? 66.902 13.634 -99.143 1.00 83.88 122 ASP A CA 1
ATOM 981 C C . ASP A 1 122 ? 67.228 14.135 -100.559 1.00 83.88 122 ASP A C 1
ATOM 983 O O . ASP A 1 122 ? 68.257 13.736 -101.116 1.00 83.88 122 ASP A O 1
ATOM 987 N N . VAL A 1 123 ? 66.410 15.038 -101.114 1.00 84.38 123 VAL A N 1
ATOM 988 C CA . VAL A 1 123 ? 66.648 15.659 -102.433 1.00 84.38 123 VAL A CA 1
ATOM 989 C C . VAL A 1 123 ? 67.899 16.540 -102.405 1.00 84.38 123 VAL A C 1
ATOM 991 O O . VAL A 1 123 ? 68.748 16.428 -103.292 1.00 84.38 123 VAL A O 1
ATOM 994 N N . ALA A 1 124 ? 68.058 17.367 -101.368 1.00 83.69 124 ALA A N 1
ATOM 995 C CA . ALA A 1 124 ? 69.221 18.230 -101.181 1.00 83.69 124 ALA A CA 1
ATOM 996 C C . ALA A 1 124 ? 70.515 17.418 -101.029 1.00 83.69 124 ALA A C 1
ATOM 998 O O . ALA A 1 124 ? 71.508 17.688 -101.700 1.00 83.69 124 ALA A O 1
ATOM 999 N N . SER A 1 125 ? 70.490 16.353 -100.223 1.00 80.31 125 SER A N 1
ATOM 1000 C CA . SER A 1 125 ? 71.629 15.442 -100.061 1.00 80.31 125 SER A CA 1
ATOM 1001 C C . SER A 1 125 ? 72.015 14.783 -101.379 1.00 80.31 125 SER A C 1
ATOM 1003 O O . SER A 1 125 ? 73.200 14.636 -101.671 1.00 80.31 125 SER A O 1
ATOM 1005 N N . TRP A 1 126 ? 71.030 14.364 -102.178 1.00 87.25 126 TRP A N 1
ATOM 1006 C CA . TRP A 1 126 ? 71.290 13.761 -103.480 1.00 87.25 126 TRP A CA 1
ATOM 1007 C C . TRP A 1 126 ? 71.931 14.761 -104.452 1.00 87.25 126 TRP A C 1
ATOM 1009 O O . TRP A 1 126 ? 72.960 14.430 -105.045 1.00 87.25 126 TRP A O 1
ATOM 1019 N N . LEU A 1 127 ? 71.402 15.987 -104.543 1.00 82.81 127 LEU A N 1
ATOM 1020 C CA . LEU A 1 127 ? 71.973 17.075 -105.350 1.00 82.81 127 LEU A CA 1
ATOM 1021 C C . LEU A 1 127 ? 73.408 17.419 -104.936 1.00 82.81 127 LEU A C 1
ATOM 1023 O O . LEU A 1 127 ? 74.293 17.522 -105.780 1.00 82.81 127 LEU A O 1
ATOM 1027 N N . LEU A 1 128 ? 73.671 17.519 -103.634 1.00 79.81 128 LEU A N 1
ATOM 1028 C CA . LEU A 1 128 ? 74.997 17.860 -103.124 1.00 79.81 128 LEU A CA 1
ATOM 1029 C C . LEU A 1 128 ? 75.989 16.697 -103.248 1.00 79.81 128 LEU A C 1
ATOM 1031 O O . LEU A 1 128 ? 77.147 16.913 -103.589 1.00 79.81 128 LEU A O 1
ATOM 1035 N N . SER A 1 129 ? 75.553 15.440 -103.087 1.00 76.62 129 SER A N 1
ATOM 1036 C CA . SER A 1 129 ? 76.420 14.253 -103.257 1.00 76.62 129 SER A CA 1
ATOM 1037 C C . SER A 1 129 ? 77.005 14.100 -104.668 1.00 76.62 129 SER A C 1
ATOM 1039 O O . SER A 1 129 ? 77.997 13.389 -104.885 1.00 76.62 129 SER A O 1
ATOM 1041 N N . ALA A 1 130 ? 76.335 14.752 -105.609 1.00 71.81 130 ALA A N 1
ATOM 1042 C CA . ALA A 1 130 ? 76.588 14.802 -107.027 1.00 71.81 130 ALA A CA 1
ATOM 1043 C C . ALA A 1 130 ? 77.509 15.958 -107.444 1.00 71.81 130 ALA A C 1
ATOM 1045 O O . ALA A 1 130 ? 78.192 15.847 -108.461 1.00 71.81 130 ALA A O 1
ATOM 1046 N N . GLU A 1 131 ? 77.510 17.033 -106.660 1.00 72.69 131 GLU A N 1
ATOM 1047 C CA . GLU A 1 131 ? 78.319 18.242 -106.842 1.00 72.69 131 GLU A CA 1
ATOM 1048 C C . GLU A 1 131 ? 79.615 18.204 -106.017 1.00 72.69 131 GLU A C 1
ATOM 1050 O O . GLU A 1 131 ? 80.616 18.804 -106.407 1.00 72.69 131 GLU A O 1
ATOM 1055 N N . GLY A 1 132 ? 79.603 17.480 -104.893 1.00 58.47 132 GLY A N 1
ATOM 1056 C CA . GLY A 1 132 ? 80.656 17.473 -103.883 1.00 58.47 132 GLY A CA 1
ATOM 1057 C C . GLY A 1 132 ? 81.748 16.418 -104.070 1.00 58.47 132 GLY A C 1
ATOM 1058 O O . GLY A 1 132 ? 81.544 15.323 -104.611 1.00 58.47 132 GLY A O 1
ATOM 1059 N N . ARG A 1 133 ? 82.932 16.760 -103.549 1.00 59.56 133 ARG A N 1
ATOM 1060 C CA . ARG A 1 133 ? 84.068 15.848 -103.336 1.00 59.56 133 ARG A CA 1
ATOM 1061 C C . ARG A 1 133 ? 83.714 14.838 -102.231 1.00 59.56 133 ARG A C 1
ATOM 1063 O O . ARG A 1 133 ? 82.721 14.984 -101.527 1.00 59.56 133 ARG A O 1
ATOM 1070 N N . ALA A 1 134 ? 84.513 13.779 -102.092 1.00 55.84 134 ALA A N 1
ATOM 1071 C CA . ALA A 1 134 ? 84.208 12.612 -101.254 1.00 55.84 134 ALA A CA 1
ATOM 1072 C C . ALA A 1 134 ? 83.845 12.915 -99.779 1.00 55.84 134 ALA A C 1
ATOM 1074 O O . ALA A 1 134 ? 83.146 12.106 -99.165 1.00 55.84 134 ALA A O 1
ATOM 1075 N N . ASP A 1 135 ? 84.252 14.067 -99.241 1.00 55.53 135 ASP A N 1
ATOM 1076 C CA . ASP A 1 135 ? 84.081 14.434 -97.831 1.00 55.53 135 ASP A CA 1
ATOM 1077 C C . ASP A 1 135 ? 82.642 14.876 -97.470 1.00 55.53 135 ASP A C 1
ATOM 1079 O O . ASP A 1 135 ? 82.174 14.604 -96.362 1.00 55.53 135 ASP A O 1
ATOM 1083 N N . ASP A 1 136 ? 81.862 15.411 -98.419 1.00 57.03 136 ASP A N 1
ATOM 1084 C CA . ASP A 1 136 ? 80.484 15.885 -98.166 1.00 57.03 136 ASP A CA 1
ATOM 1085 C C . ASP A 1 136 ? 79.478 14.735 -97.957 1.00 57.03 136 ASP A C 1
ATOM 1087 O O . ASP A 1 136 ? 78.436 14.881 -97.310 1.00 57.03 136 ASP A O 1
ATOM 1091 N N . ARG A 1 137 ? 79.799 13.534 -98.455 1.00 59.06 137 ARG A N 1
ATOM 1092 C CA . ARG A 1 137 ? 78.919 12.353 -98.366 1.00 59.06 137 ARG A CA 1
ATOM 1093 C C . ARG A 1 137 ? 78.840 11.764 -96.958 1.00 59.06 137 ARG A C 1
ATOM 1095 O O . ARG A 1 137 ? 77.817 11.174 -96.606 1.00 59.06 137 ARG A O 1
ATOM 1102 N N . ALA A 1 138 ? 79.891 11.919 -96.153 1.00 60.03 138 ALA A N 1
ATOM 1103 C CA . ALA A 1 138 ? 79.943 11.383 -94.794 1.00 60.03 138 ALA A CA 1
ATOM 1104 C C . ALA A 1 138 ? 79.064 12.189 -93.821 1.00 60.03 138 ALA A C 1
ATOM 1106 O O . ALA A 1 138 ? 78.341 11.601 -93.012 1.00 60.03 138 ALA A O 1
ATOM 1107 N N . ALA A 1 139 ? 79.054 13.521 -93.948 1.00 61.16 139 ALA A N 1
ATOM 1108 C CA . ALA A 1 139 ? 78.234 14.403 -93.115 1.00 61.16 139 ALA A CA 1
ATOM 1109 C C . ALA A 1 139 ? 76.726 14.144 -93.311 1.00 61.16 139 ALA A C 1
ATOM 1111 O O . ALA A 1 139 ? 75.970 14.032 -92.343 1.00 61.16 139 ALA A O 1
ATOM 1112 N N . LEU A 1 140 ? 76.297 13.934 -94.560 1.00 61.84 140 LEU A N 1
ATOM 1113 C CA . LEU A 1 140 ? 74.892 13.684 -94.907 1.00 61.84 140 LEU A CA 1
ATOM 1114 C C . LEU A 1 140 ? 74.381 12.319 -94.422 1.00 61.84 140 LEU A C 1
ATOM 1116 O O . LEU A 1 140 ? 73.231 12.188 -93.994 1.00 61.84 140 LEU A O 1
ATOM 1120 N N . GLN A 1 141 ? 75.233 11.289 -94.431 1.00 66.44 141 GLN A N 1
ATOM 1121 C CA . GLN A 1 141 ? 74.878 9.991 -93.850 1.00 66.44 141 GLN A CA 1
ATOM 1122 C C . GLN A 1 141 ? 74.743 10.053 -92.325 1.00 66.44 141 GLN A C 1
ATOM 1124 O O . GLN A 1 141 ? 73.856 9.401 -91.766 1.00 66.44 141 GLN A O 1
ATOM 1129 N N . HIS A 1 142 ? 75.565 10.864 -91.654 1.00 67.00 142 HIS A N 1
ATOM 1130 C CA . HIS A 1 142 ? 75.474 11.039 -90.209 1.00 67.00 142 HIS A CA 1
ATOM 1131 C C . HIS A 1 142 ? 74.153 11.708 -89.799 1.00 67.00 142 HIS A C 1
ATOM 1133 O O . HIS A 1 142 ? 73.437 11.166 -88.952 1.00 67.00 142 HIS A O 1
ATOM 1139 N N . ALA A 1 143 ? 73.758 12.790 -90.477 1.00 64.12 143 ALA A N 1
ATOM 1140 C CA . ALA A 1 143 ? 72.488 13.477 -90.223 1.00 64.12 143 ALA A CA 1
ATOM 1141 C C . ALA A 1 143 ? 71.265 12.551 -90.408 1.00 64.12 143 ALA A C 1
ATOM 1143 O O . ALA A 1 143 ? 70.378 12.493 -89.552 1.00 64.12 143 ALA A O 1
ATOM 1144 N N . ARG A 1 144 ? 71.256 11.723 -91.465 1.00 65.75 144 ARG A N 1
ATOM 1145 C CA . ARG A 1 144 ? 70.196 10.721 -91.698 1.00 65.75 144 ARG A CA 1
ATOM 1146 C C . ARG A 1 144 ? 70.078 9.684 -90.578 1.00 65.75 144 ARG A C 1
ATOM 1148 O O . ARG A 1 144 ? 68.972 9.241 -90.264 1.00 65.75 144 ARG A O 1
ATOM 1155 N N . SER A 1 145 ? 71.197 9.276 -89.980 1.00 70.19 145 SER A N 1
ATOM 1156 C CA . SER A 1 145 ? 71.184 8.296 -88.888 1.00 70.19 145 SER A CA 1
ATOM 1157 C C . SER A 1 145 ? 70.578 8.858 -87.593 1.00 70.19 145 SER A C 1
ATOM 1159 O O . SER A 1 145 ? 69.828 8.152 -86.918 1.00 70.19 145 SER A O 1
ATOM 1161 N N . GLN A 1 146 ? 70.806 10.143 -87.295 1.00 73.69 146 GLN A N 1
ATOM 1162 C CA . GLN A 1 146 ? 70.276 10.805 -86.098 1.00 73.69 146 GLN A CA 1
ATOM 1163 C C . GLN A 1 146 ? 68.755 11.009 -86.159 1.00 73.69 146 GLN A C 1
ATOM 1165 O O . GLN A 1 146 ? 68.056 10.696 -85.197 1.00 73.69 146 GLN A O 1
ATOM 1170 N N . VAL A 1 147 ? 68.214 11.442 -87.302 1.00 71.50 147 VAL A N 1
ATOM 1171 C CA . VAL A 1 147 ? 66.760 11.652 -87.465 1.00 71.50 147 VAL A CA 1
ATOM 1172 C C . VAL A 1 147 ? 65.978 10.340 -87.319 1.00 71.50 147 VAL A C 1
ATOM 1174 O O . VAL A 1 147 ? 64.915 10.304 -86.691 1.00 71.50 147 VAL A O 1
ATOM 1177 N N . ARG A 1 148 ? 66.517 9.226 -87.835 1.00 70.31 148 ARG A N 1
ATOM 1178 C CA . ARG A 1 148 ? 65.888 7.902 -87.680 1.00 70.31 148 ARG A CA 1
ATOM 1179 C C . ARG A 1 148 ? 65.863 7.440 -86.223 1.00 70.31 148 ARG A C 1
ATOM 1181 O O . ARG A 1 148 ? 64.842 6.913 -85.792 1.00 70.31 148 ARG A O 1
ATOM 1188 N N . ALA A 1 149 ? 66.941 7.664 -85.471 1.00 70.62 149 ALA A N 1
ATOM 1189 C CA . ALA A 1 149 ? 67.003 7.304 -84.054 1.00 70.62 149 ALA A CA 1
ATOM 1190 C C . ALA A 1 149 ? 65.958 8.072 -83.223 1.00 70.62 149 ALA A C 1
ATOM 1192 O O . ALA A 1 149 ? 65.179 7.457 -82.496 1.00 70.62 149 ALA A O 1
ATOM 1193 N N . LEU A 1 150 ? 65.857 9.390 -83.423 1.00 74.31 150 LEU A N 1
ATOM 1194 C CA . LEU A 1 150 ? 64.894 10.240 -82.710 1.00 74.31 150 LEU A CA 1
ATOM 1195 C C . LEU A 1 150 ? 63.435 9.896 -83.044 1.00 74.31 150 LEU A C 1
ATOM 1197 O O . LEU A 1 150 ? 62.553 9.971 -82.189 1.00 74.31 150 LEU A O 1
ATOM 1201 N N . THR A 1 151 ? 63.167 9.467 -84.280 1.00 71.38 151 THR A N 1
ATOM 1202 C CA . THR A 1 151 ? 61.815 9.070 -84.698 1.00 71.38 151 THR A CA 1
ATOM 1203 C C . THR A 1 151 ? 61.352 7.795 -83.987 1.00 71.38 151 THR A C 1
ATOM 1205 O O . THR A 1 151 ? 60.181 7.691 -83.620 1.00 71.38 151 THR A O 1
ATOM 1208 N N . ILE A 1 152 ? 62.251 6.829 -83.770 1.00 73.81 152 ILE A N 1
ATOM 1209 C CA . ILE A 1 152 ? 61.942 5.586 -83.045 1.00 73.81 152 ILE A CA 1
ATOM 1210 C C . ILE A 1 152 ? 61.641 5.893 -81.572 1.00 73.81 152 ILE A C 1
ATOM 1212 O O . ILE A 1 152 ? 60.626 5.438 -81.045 1.00 73.81 152 ILE A O 1
ATOM 1216 N N . GLU A 1 153 ? 62.463 6.733 -80.943 1.00 73.19 153 GLU A N 1
ATOM 1217 C CA . GLU A 1 153 ? 62.318 7.112 -79.535 1.00 73.19 153 GLU A CA 1
ATOM 1218 C C . GLU A 1 153 ? 60.990 7.847 -79.265 1.00 73.19 153 GLU A C 1
ATOM 1220 O O . GLU A 1 153 ? 60.287 7.556 -78.293 1.00 73.19 153 GLU A O 1
ATOM 1225 N N . LEU A 1 154 ? 60.565 8.725 -80.182 1.00 76.19 154 LEU A N 1
ATOM 1226 C CA . LEU A 1 154 ? 59.275 9.415 -80.088 1.00 76.19 154 LEU A CA 1
ATOM 1227 C C . LEU A 1 154 ? 58.079 8.447 -80.163 1.00 76.19 154 LEU A C 1
ATOM 1229 O O . LEU A 1 154 ? 57.103 8.607 -79.424 1.00 76.19 154 LEU A O 1
ATOM 1233 N N . HIS A 1 155 ? 58.141 7.430 -81.029 1.00 73.62 155 HIS A N 1
ATOM 1234 C CA . HIS A 1 155 ? 57.068 6.437 -81.152 1.00 73.62 155 HIS A CA 1
ATOM 1235 C C . HIS A 1 155 ? 56.954 5.550 -79.903 1.00 73.62 155 HIS A C 1
ATOM 1237 O O . HIS A 1 155 ? 55.840 5.196 -79.502 1.00 73.62 155 HIS A O 1
ATOM 1243 N N . GLU A 1 156 ? 58.071 5.222 -79.250 1.00 75.81 156 GLU A N 1
ATOM 1244 C CA . GLU A 1 156 ? 58.056 4.466 -77.993 1.00 75.81 156 GLU A CA 1
ATOM 1245 C C . GLU A 1 156 ? 57.453 5.276 -76.840 1.00 75.81 156 GLU A C 1
ATOM 1247 O O . GLU A 1 156 ? 56.583 4.767 -76.125 1.00 75.81 156 GLU A O 1
ATOM 1252 N N . GLN A 1 157 ? 57.813 6.556 -76.706 1.00 75.06 157 GLN A N 1
ATOM 1253 C CA . GLN A 1 157 ? 57.239 7.422 -75.669 1.00 75.06 157 GLN A CA 1
ATOM 1254 C C . GLN A 1 157 ? 55.724 7.616 -75.838 1.00 75.06 157 GLN A C 1
ATOM 1256 O O . GLN A 1 157 ? 54.973 7.582 -74.858 1.00 75.06 157 GLN A O 1
ATOM 1261 N N . GLN A 1 158 ? 55.241 7.738 -77.078 1.00 76.75 158 GLN A N 1
ATOM 1262 C CA . GLN A 1 158 ? 53.805 7.834 -77.354 1.00 76.75 158 GLN A CA 1
ATOM 1263 C C . GLN A 1 158 ? 53.041 6.551 -76.998 1.00 76.75 158 GLN A C 1
ATOM 1265 O O . GLN A 1 158 ? 51.884 6.628 -76.575 1.00 76.75 158 GLN A O 1
ATOM 1270 N N . ARG A 1 159 ? 53.664 5.372 -77.131 1.00 75.44 159 ARG A N 1
ATOM 1271 C CA . ARG A 1 159 ? 53.039 4.101 -76.737 1.00 75.44 159 ARG A CA 1
ATOM 1272 C C . ARG A 1 159 ? 52.884 4.005 -75.220 1.00 75.44 159 ARG A C 1
ATOM 1274 O O . ARG A 1 159 ? 51.790 3.722 -74.740 1.00 75.44 159 ARG A O 1
ATOM 1281 N N . VAL A 1 160 ? 53.939 4.333 -74.472 1.00 74.81 160 VAL A N 1
ATOM 1282 C CA . VAL A 1 160 ? 53.930 4.311 -72.998 1.00 74.81 160 VAL A CA 1
ATOM 1283 C C . VAL A 1 160 ? 52.885 5.279 -72.426 1.00 74.81 160 VAL A C 1
ATOM 1285 O O . VAL A 1 160 ? 52.158 4.926 -71.497 1.00 74.81 160 VAL A O 1
ATOM 1288 N N . ALA A 1 161 ? 52.736 6.470 -73.013 1.00 70.38 161 ALA A N 1
ATOM 1289 C CA . ALA A 1 161 ? 51.729 7.444 -72.584 1.00 70.38 161 ALA A CA 1
ATOM 1290 C C . ALA A 1 161 ? 50.277 6.962 -72.807 1.00 70.38 161 ALA A C 1
ATOM 1292 O O . ALA A 1 161 ? 49.392 7.225 -71.984 1.00 70.38 161 ALA A O 1
ATOM 1293 N N . ARG A 1 162 ? 50.017 6.223 -73.895 1.00 71.62 162 ARG A N 1
ATOM 1294 C CA . ARG A 1 162 ? 48.695 5.626 -74.169 1.00 71.62 162 ARG A CA 1
ATOM 1295 C C . ARG A 1 162 ? 48.370 4.478 -73.214 1.00 71.62 162 ARG A C 1
ATOM 1297 O O . ARG A 1 162 ? 47.250 4.388 -72.719 1.00 71.62 162 ARG A O 1
ATOM 1304 N N . ASP A 1 163 ? 49.348 3.639 -72.896 1.00 75.50 163 ASP A N 1
ATOM 1305 C CA . ASP A 1 163 ? 49.139 2.532 -71.959 1.00 75.50 163 ASP A CA 1
ATOM 1306 C C . ASP A 1 163 ? 48.892 3.046 -70.525 1.00 75.50 163 ASP A C 1
ATOM 1308 O O . ASP A 1 163 ? 48.022 2.532 -69.815 1.00 75.50 163 ASP A O 1
ATOM 1312 N N . ALA A 1 164 ? 49.577 4.121 -70.118 1.00 71.50 164 ALA A N 1
ATOM 1313 C CA . ALA A 1 164 ? 49.381 4.762 -68.816 1.00 71.50 164 ALA A CA 1
ATOM 1314 C C . ALA A 1 164 ? 47.990 5.407 -68.659 1.00 71.50 164 ALA A C 1
ATOM 1316 O O . ALA A 1 164 ? 47.373 5.309 -67.594 1.00 71.50 164 ALA A O 1
ATOM 1317 N N . THR A 1 165 ? 47.465 6.032 -69.716 1.00 72.75 165 THR A N 1
ATOM 1318 C CA . THR A 1 165 ? 46.126 6.650 -69.699 1.00 72.75 165 THR A CA 1
ATOM 1319 C C . THR A 1 165 ? 45.018 5.600 -69.596 1.00 72.75 165 THR A C 1
ATOM 1321 O O . THR A 1 165 ? 44.134 5.726 -68.748 1.00 72.75 165 THR A O 1
ATOM 1324 N N . LEU A 1 166 ? 45.124 4.496 -70.343 1.00 74.00 166 LEU A N 1
ATOM 1325 C CA . LEU A 1 166 ? 44.179 3.376 -70.247 1.00 74.00 166 LEU A CA 1
ATOM 1326 C C . LEU A 1 166 ? 44.203 2.688 -68.869 1.00 74.00 166 LEU A C 1
ATOM 1328 O O . LEU A 1 166 ? 43.161 2.258 -68.367 1.00 74.00 166 LEU A O 1
ATOM 1332 N N . ALA A 1 167 ? 45.372 2.585 -68.231 1.00 70.06 167 ALA A N 1
ATOM 1333 C CA . ALA A 1 167 ? 45.487 2.044 -66.876 1.00 70.06 167 ALA A CA 1
ATOM 1334 C C . ALA A 1 167 ? 44.821 2.956 -65.827 1.00 70.06 167 ALA A C 1
ATOM 1336 O O . ALA A 1 167 ? 44.121 2.466 -64.937 1.00 70.06 167 ALA A O 1
ATOM 1337 N N . HIS A 1 168 ? 44.978 4.277 -65.959 1.00 73.00 168 HIS A N 1
ATOM 1338 C CA . HIS A 1 168 ? 44.348 5.251 -65.066 1.00 73.00 168 HIS A CA 1
ATOM 1339 C C . HIS A 1 168 ? 42.813 5.219 -65.160 1.00 73.00 168 HIS A C 1
ATOM 1341 O O . HIS A 1 168 ? 42.128 5.209 -64.135 1.00 73.00 168 HIS A O 1
ATOM 1347 N N . GLU A 1 169 ? 42.258 5.110 -66.369 1.00 71.62 169 GLU A N 1
ATOM 1348 C CA . GLU A 1 169 ? 40.808 4.993 -66.573 1.00 71.62 169 GLU A CA 1
ATOM 1349 C C . GLU A 1 169 ? 40.221 3.717 -65.951 1.00 71.62 169 GLU A C 1
ATOM 1351 O O . GLU A 1 169 ? 39.129 3.746 -65.374 1.00 71.62 169 GLU A O 1
ATOM 1356 N N . ARG A 1 170 ? 40.940 2.589 -66.015 1.00 72.44 170 ARG A N 1
ATOM 1357 C CA . ARG A 1 170 ? 40.507 1.333 -65.376 1.00 72.44 170 ARG A CA 1
ATOM 1358 C C . ARG A 1 170 ? 40.457 1.462 -63.855 1.00 72.44 170 ARG A C 1
ATOM 1360 O O . ARG A 1 170 ? 39.431 1.139 -63.259 1.00 72.44 170 ARG A O 1
ATOM 1367 N N . LEU A 1 171 ? 41.515 1.999 -63.247 1.00 74.38 171 LEU A N 1
ATOM 1368 C CA . LEU A 1 171 ? 41.587 2.199 -61.797 1.00 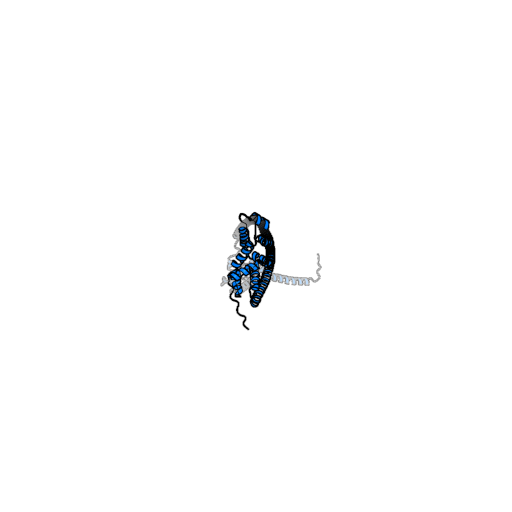74.38 171 LEU A CA 1
ATOM 1369 C C . LEU A 1 171 ? 40.542 3.206 -61.297 1.00 74.38 171 LEU A C 1
ATOM 1371 O O . LEU A 1 171 ? 39.914 2.977 -60.265 1.00 74.38 171 LEU A O 1
ATOM 1375 N N . SER A 1 172 ? 40.291 4.278 -62.050 1.00 72.31 172 SER A N 1
ATOM 1376 C CA . SER A 1 172 ? 39.258 5.270 -61.725 1.00 72.31 172 SER A CA 1
ATOM 1377 C C . SER A 1 172 ? 37.848 4.658 -61.730 1.00 72.31 172 SER A C 1
ATOM 1379 O O . SER A 1 172 ? 37.066 4.843 -60.791 1.00 72.31 172 SER A O 1
ATOM 1381 N N . ASN A 1 173 ? 37.538 3.832 -62.734 1.00 74.69 173 ASN A N 1
ATOM 1382 C CA . ASN A 1 173 ? 36.253 3.136 -62.822 1.00 74.69 173 ASN A CA 1
ATOM 1383 C C . ASN A 1 173 ? 36.055 2.095 -61.707 1.00 74.69 173 ASN A C 1
ATOM 1385 O O . ASN A 1 173 ? 34.942 1.937 -61.195 1.00 74.69 173 ASN A O 1
ATOM 1389 N N . GLU A 1 174 ? 37.110 1.381 -61.313 1.00 76.06 174 GLU A N 1
ATOM 1390 C CA . GLU A 1 174 ? 37.061 0.443 -60.187 1.00 76.06 174 GLU A CA 1
ATOM 1391 C C . GLU A 1 174 ? 36.904 1.163 -58.847 1.00 76.06 174 GLU A C 1
ATOM 1393 O O . GLU A 1 174 ? 36.065 0.760 -58.035 1.00 76.06 174 GLU A O 1
ATOM 1398 N N . HIS A 1 175 ? 37.612 2.276 -58.651 1.00 74.94 175 HIS A N 1
ATOM 1399 C CA . HIS A 1 175 ? 37.464 3.113 -57.465 1.00 74.94 175 HIS A CA 1
ATOM 1400 C C . HIS A 1 175 ? 36.023 3.629 -57.331 1.00 74.94 175 HIS A C 1
ATOM 1402 O O . HIS A 1 175 ? 35.400 3.447 -56.287 1.00 74.94 175 HIS A O 1
ATOM 1408 N N . GLY A 1 176 ? 35.422 4.133 -58.416 1.00 72.62 176 GLY A N 1
ATOM 1409 C CA . GLY A 1 176 ? 34.024 4.576 -58.420 1.00 72.62 176 GLY A CA 1
ATOM 1410 C C . GLY A 1 176 ? 33.012 3.469 -58.079 1.00 72.62 176 GLY A C 1
ATOM 1411 O O . GLY A 1 176 ? 32.021 3.725 -57.390 1.00 72.62 176 GLY A O 1
ATOM 1412 N N . LYS A 1 177 ? 33.252 2.221 -58.509 1.00 77.25 177 LYS A N 1
ATOM 1413 C CA . LYS A 1 177 ? 32.403 1.069 -58.142 1.00 77.25 177 LYS A CA 1
ATOM 1414 C C . LYS A 1 177 ? 32.537 0.703 -56.664 1.00 77.25 177 LYS A C 1
ATOM 1416 O O . LYS A 1 177 ? 31.533 0.378 -56.028 1.00 77.25 177 LYS A O 1
ATOM 1421 N N . LEU A 1 178 ? 33.751 0.751 -56.118 1.00 76.62 178 LEU A N 1
ATOM 1422 C CA . LEU A 1 178 ? 34.016 0.443 -54.713 1.00 76.62 178 LEU A CA 1
ATOM 1423 C C . LEU A 1 178 ? 33.432 1.505 -53.777 1.00 76.62 178 LEU A C 1
ATOM 1425 O O . LEU A 1 178 ? 32.801 1.138 -52.787 1.00 76.62 178 LEU A O 1
ATOM 1429 N N . THR A 1 179 ? 33.534 2.789 -54.125 1.00 75.44 179 THR A N 1
ATOM 1430 C CA . THR A 1 179 ? 32.947 3.885 -53.338 1.00 75.44 179 THR A CA 1
ATOM 1431 C C . THR A 1 179 ? 31.428 3.756 -53.246 1.00 75.44 179 THR A C 1
ATOM 1433 O O . THR A 1 179 ? 30.882 3.748 -52.146 1.00 75.44 179 THR A O 1
ATOM 1436 N N . ARG A 1 180 ? 30.739 3.495 -54.367 1.00 77.19 180 ARG A N 1
ATOM 1437 C CA . ARG A 1 180 ? 29.282 3.251 -54.357 1.00 77.19 180 ARG A CA 1
ATOM 1438 C C . ARG A 1 180 ? 28.896 2.032 -53.517 1.00 77.19 180 ARG A C 1
ATOM 1440 O O . ARG A 1 180 ? 27.850 2.023 -52.873 1.00 77.19 180 ARG A O 1
ATOM 1447 N N . ARG A 1 181 ? 29.724 0.982 -53.517 1.00 78.31 181 ARG A N 1
ATOM 1448 C CA . ARG A 1 181 ? 29.476 -0.227 -52.718 1.00 78.31 181 ARG A CA 1
ATOM 1449 C C . ARG A 1 181 ? 29.684 0.028 -51.223 1.00 78.31 181 ARG A C 1
ATOM 1451 O O . ARG A 1 181 ? 28.917 -0.499 -50.421 1.00 78.31 181 ARG A O 1
ATOM 1458 N N . LEU A 1 182 ? 30.665 0.853 -50.854 1.00 78.69 182 LEU A N 1
ATOM 1459 C CA . LEU A 1 182 ? 30.873 1.305 -49.477 1.00 78.69 182 LEU A CA 1
ATOM 1460 C C . LEU A 1 182 ? 29.714 2.180 -48.992 1.00 78.69 182 LEU A C 1
ATOM 1462 O O . LEU A 1 182 ? 29.178 1.910 -47.921 1.00 78.69 182 LEU A O 1
ATOM 1466 N N . GLU A 1 183 ? 29.260 3.141 -49.797 1.00 78.94 183 GLU A N 1
ATOM 1467 C CA . GLU A 1 183 ? 28.096 3.982 -49.480 1.00 78.94 183 GLU A CA 1
ATOM 1468 C C . GLU A 1 183 ? 26.827 3.142 -49.276 1.00 78.94 183 GLU A C 1
ATOM 1470 O O . GLU A 1 183 ? 26.095 3.335 -48.306 1.00 78.94 183 GLU A O 1
ATOM 1475 N N . GLN A 1 184 ? 26.584 2.142 -50.132 1.00 81.44 184 GLN A N 1
ATOM 1476 C CA . GLN A 1 184 ? 25.446 1.227 -49.981 1.00 81.44 184 GLN A CA 1
ATOM 1477 C C . GLN A 1 184 ? 25.529 0.372 -48.710 1.00 81.44 184 GLN A C 1
ATOM 1479 O O . GLN A 1 184 ? 24.506 0.128 -48.069 1.00 81.44 184 GLN A O 1
ATOM 1484 N N . LEU A 1 185 ? 26.722 -0.099 -48.335 1.00 80.69 185 LEU A N 1
ATOM 1485 C CA . LEU A 1 185 ? 26.913 -0.865 -47.101 1.00 80.69 185 LEU A CA 1
ATOM 1486 C C . LEU A 1 185 ? 26.755 0.017 -45.858 1.00 80.69 185 LEU A C 1
ATOM 1488 O O . LEU A 1 185 ? 26.099 -0.399 -44.905 1.00 80.69 185 LEU A O 1
ATOM 1492 N N . GLN A 1 186 ? 27.281 1.243 -45.888 1.00 79.12 186 GLN A N 1
ATOM 1493 C CA . GLN A 1 186 ? 27.098 2.226 -44.820 1.00 79.12 186 GLN A CA 1
ATOM 1494 C C . GLN A 1 186 ? 25.624 2.609 -44.657 1.00 79.12 186 GLN A C 1
ATOM 1496 O O . GLN A 1 186 ? 25.127 2.629 -43.533 1.00 79.12 186 GLN A O 1
ATOM 1501 N N . ALA A 1 187 ? 24.897 2.825 -45.758 1.00 79.12 187 ALA A N 1
ATOM 1502 C CA . ALA A 1 187 ? 23.464 3.104 -45.727 1.00 79.12 187 ALA A CA 1
ATOM 1503 C C . ALA A 1 187 ? 22.661 1.933 -45.134 1.00 79.12 187 ALA A C 1
ATOM 1505 O O . ALA A 1 187 ? 21.805 2.145 -44.276 1.00 79.12 187 ALA A O 1
ATOM 1506 N N . ARG A 1 188 ? 22.972 0.687 -45.522 1.00 78.06 188 ARG A N 1
ATOM 1507 C CA . ARG A 1 188 ? 22.333 -0.512 -44.949 1.00 78.06 188 ARG A CA 1
ATOM 1508 C C . ARG A 1 188 ? 22.624 -0.670 -43.458 1.00 78.06 188 ARG A C 1
ATOM 1510 O O . ARG A 1 188 ? 21.710 -0.974 -42.699 1.00 78.06 188 ARG A O 1
ATOM 1517 N N . HIS A 1 189 ? 23.862 -0.431 -43.031 1.00 78.81 189 HIS A N 1
ATOM 1518 C CA . HIS A 1 189 ? 24.240 -0.507 -41.620 1.00 78.81 189 HIS A CA 1
ATOM 1519 C C . HIS A 1 189 ? 23.574 0.601 -40.788 1.00 78.81 189 HIS A C 1
ATOM 1521 O O . HIS A 1 189 ? 23.084 0.349 -39.688 1.00 78.81 189 HIS A O 1
ATOM 1527 N N . ALA A 1 190 ? 23.492 1.822 -41.324 1.00 77.50 190 ALA A N 1
ATOM 1528 C CA . ALA A 1 190 ? 22.769 2.921 -40.690 1.00 77.50 190 ALA A CA 1
ATOM 1529 C C . ALA A 1 190 ? 21.273 2.601 -40.551 1.00 77.50 190 ALA A C 1
ATOM 1531 O O . ALA A 1 190 ? 20.699 2.811 -39.484 1.00 77.50 190 ALA A O 1
ATOM 1532 N N . GLN A 1 191 ? 20.658 2.028 -41.590 1.00 82.69 191 GLN A N 1
ATOM 1533 C CA . GLN A 1 191 ? 19.257 1.618 -41.555 1.00 82.69 191 GLN A CA 1
ATOM 1534 C C . GLN A 1 191 ? 19.004 0.502 -40.528 1.00 82.69 191 GLN A C 1
ATOM 1536 O O . GLN A 1 191 ? 18.077 0.621 -39.731 1.00 82.69 191 GLN A O 1
ATOM 1541 N N . GLN A 1 192 ? 19.853 -0.529 -40.480 1.00 81.44 192 GLN A N 1
ATOM 1542 C CA . GLN A 1 192 ? 19.751 -1.597 -39.477 1.00 81.44 192 GLN A CA 1
ATOM 1543 C C . GLN A 1 192 ? 19.892 -1.055 -38.050 1.00 81.44 192 GLN A C 1
ATOM 1545 O O . GLN A 1 192 ? 19.069 -1.363 -37.191 1.00 81.44 192 GLN A O 1
ATOM 1550 N N . SER A 1 193 ? 20.862 -0.171 -37.803 1.00 79.31 193 SER A N 1
ATOM 1551 C CA . SER A 1 193 ? 21.031 0.456 -36.487 1.00 79.31 193 SER A CA 1
ATOM 1552 C C . SER A 1 193 ? 19.826 1.323 -36.092 1.00 79.31 193 SER A C 1
ATOM 1554 O O . SER A 1 193 ? 19.406 1.328 -34.931 1.00 79.31 193 SER A O 1
ATOM 1556 N N . GLN A 1 194 ? 19.223 2.033 -37.051 1.00 79.56 194 GLN A N 1
ATOM 1557 C CA . GLN A 1 194 ? 18.002 2.813 -36.834 1.00 79.56 194 GLN A CA 1
ATOM 1558 C C . GLN A 1 194 ? 16.811 1.904 -36.483 1.00 79.56 194 GLN A C 1
ATOM 1560 O O . GLN A 1 194 ? 16.041 2.210 -35.571 1.00 79.56 194 GLN A O 1
ATOM 1565 N N . GLU A 1 195 ? 16.658 0.778 -37.181 1.00 83.62 195 GLU A N 1
ATOM 1566 C CA . GLU A 1 195 ? 15.603 -0.208 -36.931 1.00 83.62 195 GLU A CA 1
ATOM 1567 C C . GLU A 1 195 ? 15.759 -0.878 -35.560 1.00 83.62 195 GLU A C 1
ATOM 1569 O O . GLU A 1 195 ? 14.773 -0.995 -34.828 1.00 83.62 195 GLU A O 1
ATOM 1574 N N . GLU A 1 196 ? 16.983 -1.228 -35.157 1.00 84.00 196 GLU A N 1
ATOM 1575 C CA . GLU A 1 196 ? 17.285 -1.765 -33.825 1.00 84.00 196 GLU A CA 1
ATOM 1576 C C . GLU A 1 196 ? 16.966 -0.762 -32.712 1.00 84.00 196 GLU A C 1
ATOM 1578 O O . GLU A 1 196 ? 16.304 -1.114 -31.730 1.00 84.00 196 GLU A O 1
ATOM 1583 N N . ARG A 1 197 ? 17.357 0.509 -32.881 1.00 80.12 197 ARG A N 1
ATOM 1584 C CA . ARG A 1 197 ? 17.007 1.587 -31.941 1.00 80.12 197 ARG A CA 1
ATOM 1585 C C . ARG A 1 197 ? 15.497 1.765 -31.839 1.00 80.12 197 ARG A C 1
ATOM 1587 O O . ARG A 1 197 ? 14.962 1.806 -30.735 1.00 80.12 197 ARG A O 1
ATOM 1594 N N . ASN A 1 198 ? 14.792 1.795 -32.968 1.00 84.56 198 ASN A N 1
ATOM 1595 C CA . ASN A 1 198 ? 13.334 1.905 -32.986 1.00 84.56 198 ASN A CA 1
ATOM 1596 C C . ASN A 1 198 ? 12.657 0.688 -32.336 1.00 84.56 198 ASN A C 1
ATOM 1598 O O . ASN A 1 198 ? 11.645 0.835 -31.651 1.00 84.56 198 ASN A O 1
ATOM 1602 N N . ALA A 1 199 ? 13.200 -0.517 -32.520 1.00 84.62 199 ALA A N 1
ATOM 1603 C CA . ALA A 1 199 ? 12.697 -1.727 -31.879 1.00 84.62 199 ALA A CA 1
ATOM 1604 C C . ALA A 1 199 ? 12.905 -1.698 -30.356 1.00 84.62 199 ALA A C 1
ATOM 1606 O O . ALA A 1 199 ? 11.995 -2.078 -29.616 1.00 84.62 199 ALA A O 1
ATOM 1607 N N . LEU A 1 200 ? 14.060 -1.214 -29.887 1.00 86.00 200 LEU A N 1
ATOM 1608 C CA . LEU A 1 200 ? 14.348 -1.006 -28.465 1.00 86.00 200 LEU A CA 1
ATOM 1609 C C . LEU A 1 200 ? 13.415 0.038 -27.847 1.00 86.00 200 LEU A C 1
ATOM 1611 O O . LEU A 1 200 ? 12.810 -0.244 -26.817 1.00 86.00 200 LEU A O 1
ATOM 1615 N N . VAL A 1 201 ? 13.218 1.183 -28.508 1.00 85.88 201 VAL A N 1
ATOM 1616 C CA . VAL A 1 201 ? 12.277 2.224 -28.060 1.00 85.88 201 VAL A CA 1
ATOM 1617 C C . VAL A 1 201 ? 10.861 1.659 -27.956 1.00 85.88 201 VAL A C 1
ATOM 1619 O O . VAL A 1 201 ? 10.239 1.757 -26.906 1.00 85.88 201 VAL A O 1
ATOM 1622 N N . ARG A 1 202 ? 10.380 0.937 -28.976 1.00 84.62 202 ARG A N 1
ATOM 1623 C CA . ARG A 1 202 ? 9.052 0.296 -28.937 1.00 84.62 202 ARG A CA 1
ATOM 1624 C C . ARG A 1 202 ? 8.917 -0.743 -27.822 1.00 84.62 202 ARG A C 1
ATOM 1626 O O . ARG A 1 202 ? 7.831 -0.886 -27.260 1.00 84.62 202 ARG A O 1
ATOM 1633 N N . LYS A 1 203 ? 9.970 -1.512 -27.521 1.00 85.81 203 LYS A N 1
ATOM 1634 C CA . LYS A 1 203 ? 9.973 -2.448 -26.381 1.00 85.81 203 LYS A CA 1
ATOM 1635 C C . LYS A 1 203 ? 9.889 -1.686 -25.061 1.00 85.81 203 LYS A C 1
ATOM 1637 O O . LYS A 1 203 ? 9.052 -2.035 -24.232 1.00 85.81 203 LYS A O 1
ATOM 1642 N N . HIS A 1 204 ? 10.679 -0.626 -24.918 1.00 82.44 204 HIS A N 1
ATOM 1643 C CA . HIS A 1 204 ? 10.686 0.208 -23.725 1.00 82.44 204 HIS A CA 1
ATOM 1644 C C . HIS A 1 204 ? 9.337 0.911 -23.510 1.00 82.44 204 HIS A C 1
ATOM 1646 O O . HIS A 1 204 ? 8.823 0.899 -22.393 1.00 82.44 204 HIS A O 1
ATOM 1652 N N . ASP A 1 205 ? 8.709 1.428 -24.569 1.00 87.38 205 ASP A N 1
ATOM 1653 C CA . ASP A 1 205 ? 7.378 2.043 -24.512 1.00 87.38 205 ASP A CA 1
ATOM 1654 C C . ASP A 1 205 ? 6.302 1.033 -24.097 1.00 87.38 205 ASP A C 1
ATOM 1656 O O . ASP A 1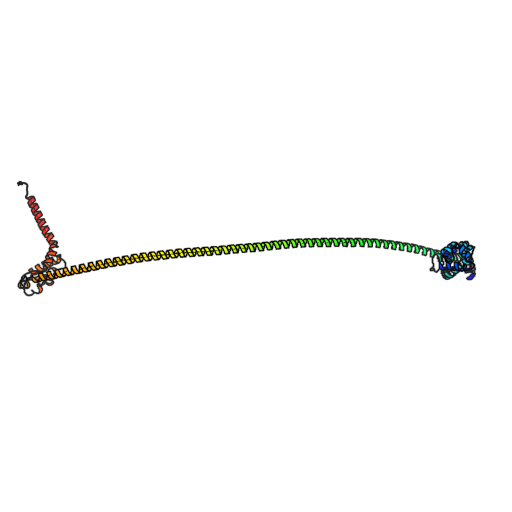 205 ? 5.426 1.341 -23.288 1.00 87.38 205 ASP A O 1
ATOM 1660 N N . ARG A 1 206 ? 6.374 -0.205 -24.607 1.00 86.56 206 ARG A N 1
ATOM 1661 C CA . ARG A 1 206 ? 5.462 -1.289 -24.203 1.00 86.56 206 ARG A CA 1
ATOM 1662 C C . ARG A 1 206 ? 5.645 -1.668 -22.736 1.00 86.56 206 ARG A C 1
ATOM 1664 O O . ARG A 1 206 ? 4.651 -1.926 -22.061 1.00 86.56 206 ARG A O 1
ATOM 1671 N N . GLU A 1 207 ? 6.878 -1.712 -22.239 1.00 87.81 207 GLU A N 1
ATOM 1672 C CA . GLU A 1 207 ? 7.153 -1.951 -20.818 1.00 87.81 207 GLU A CA 1
ATOM 1673 C C . GLU A 1 207 ? 6.679 -0.795 -19.940 1.00 87.81 207 GLU A C 1
ATOM 1675 O O . GLU A 1 207 ? 6.002 -1.041 -18.945 1.00 87.81 207 GLU A O 1
ATOM 1680 N N . LEU A 1 208 ? 6.932 0.456 -20.332 1.00 89.00 208 LEU A N 1
ATOM 1681 C CA . LEU A 1 208 ? 6.439 1.634 -19.616 1.00 89.00 208 LEU A CA 1
ATOM 1682 C C . LEU A 1 208 ? 4.912 1.665 -19.565 1.00 89.00 208 LEU A C 1
ATOM 1684 O O . LEU A 1 208 ? 4.341 1.964 -18.516 1.00 89.00 208 LEU A O 1
ATOM 1688 N N . LEU A 1 209 ? 4.238 1.317 -20.664 1.00 90.88 209 LEU A N 1
ATOM 1689 C CA . LEU A 1 209 ? 2.782 1.219 -20.692 1.00 90.88 209 LEU A CA 1
ATOM 1690 C C . LEU A 1 209 ? 2.287 0.112 -19.752 1.00 90.88 209 LEU A C 1
ATOM 1692 O O . LEU A 1 209 ? 1.369 0.352 -18.972 1.00 90.88 209 LEU A O 1
ATOM 1696 N N . ARG A 1 210 ? 2.923 -1.069 -19.762 1.00 89.94 210 ARG A N 1
ATOM 1697 C CA . ARG A 1 210 ? 2.597 -2.167 -18.835 1.00 89.94 210 ARG A CA 1
ATOM 1698 C C . ARG A 1 210 ? 2.776 -1.748 -17.379 1.00 89.94 210 ARG A C 1
ATOM 1700 O O . ARG A 1 210 ? 1.858 -1.950 -16.588 1.00 89.94 210 ARG A O 1
ATOM 1707 N N . LEU A 1 211 ? 3.902 -1.122 -17.040 1.00 88.88 211 LEU A N 1
ATOM 1708 C CA . LEU A 1 211 ? 4.182 -0.631 -15.690 1.00 88.88 211 LEU A CA 1
ATOM 1709 C C . LEU A 1 211 ? 3.176 0.438 -15.257 1.00 88.88 211 LEU A C 1
ATOM 1711 O O . LEU A 1 211 ? 2.665 0.357 -14.146 1.00 88.88 211 LEU A O 1
ATOM 1715 N N . ARG A 1 212 ? 2.812 1.380 -16.138 1.00 88.75 212 ARG A N 1
ATOM 1716 C CA . ARG A 1 212 ? 1.753 2.364 -15.856 1.00 88.75 212 ARG A CA 1
ATOM 1717 C C . ARG A 1 212 ? 0.404 1.700 -15.613 1.00 88.75 212 ARG A C 1
ATOM 1719 O O . ARG A 1 212 ? -0.263 2.045 -14.649 1.00 88.75 212 ARG A O 1
ATOM 1726 N N . THR A 1 213 ? 0.010 0.728 -16.438 1.00 88.56 213 THR A N 1
ATOM 1727 C CA . THR A 1 213 ? -1.258 0.009 -16.229 1.00 88.56 213 THR A CA 1
ATOM 1728 C C . THR A 1 213 ? -1.253 -0.831 -14.953 1.00 88.56 213 THR A C 1
ATOM 1730 O O . THR A 1 213 ? -2.277 -0.913 -14.284 1.00 88.56 213 THR A O 1
ATOM 1733 N N . ALA A 1 214 ? -0.116 -1.428 -14.586 1.00 88.62 214 ALA A N 1
ATOM 1734 C CA . ALA A 1 214 ? 0.027 -2.171 -13.338 1.00 88.62 214 ALA A CA 1
ATOM 1735 C C . ALA A 1 214 ? -0.025 -1.238 -12.120 1.00 88.62 214 ALA A C 1
ATOM 1737 O O . ALA A 1 214 ? -0.718 -1.545 -11.158 1.00 88.62 214 ALA A O 1
ATOM 1738 N N . ALA A 1 215 ? 0.642 -0.081 -12.188 1.00 88.75 215 ALA A N 1
ATOM 1739 C CA . ALA A 1 215 ? 0.591 0.940 -11.146 1.00 88.75 215 ALA A CA 1
ATOM 1740 C C . ALA A 1 215 ? -0.823 1.513 -10.977 1.00 88.75 215 ALA A C 1
ATOM 1742 O O . ALA A 1 215 ? -1.276 1.666 -9.850 1.00 88.75 215 ALA A O 1
ATOM 1743 N N . GLN A 1 216 ? -1.538 1.760 -12.080 1.00 91.31 216 GLN A N 1
ATOM 1744 C CA . GLN A 1 216 ? -2.926 2.217 -12.030 1.00 91.31 216 GLN A CA 1
ATOM 1745 C C . GLN A 1 216 ? -3.831 1.179 -11.361 1.00 91.31 216 GLN A C 1
ATOM 1747 O O . GLN A 1 216 ? -4.566 1.526 -10.450 1.00 91.31 216 GLN A O 1
ATOM 1752 N N . ARG A 1 217 ? -3.722 -0.103 -11.736 1.00 90.75 217 ARG A N 1
ATOM 1753 C CA . ARG A 1 217 ? -4.490 -1.178 -11.085 1.00 90.75 217 ARG A CA 1
ATOM 1754 C C . ARG A 1 217 ? -4.168 -1.302 -9.601 1.00 90.75 217 ARG A C 1
ATOM 1756 O O . ARG A 1 217 ? -5.079 -1.411 -8.800 1.00 90.75 217 ARG A O 1
ATOM 1763 N N . ALA A 1 218 ? -2.888 -1.237 -9.234 1.00 87.25 218 ALA A N 1
ATOM 1764 C CA . ALA A 1 218 ? -2.485 -1.266 -7.832 1.00 87.25 218 ALA A CA 1
ATOM 1765 C C . ALA A 1 218 ? -3.061 -0.073 -7.050 1.00 87.25 218 ALA A C 1
ATOM 1767 O O . ALA A 1 218 ? -3.447 -0.229 -5.896 1.00 87.25 218 ALA A O 1
ATOM 1768 N N . GLN A 1 219 ? -3.145 1.103 -7.676 1.00 90.25 219 GLN A N 1
ATOM 1769 C CA . GLN A 1 219 ? -3.775 2.276 -7.082 1.00 90.25 219 GLN A CA 1
ATOM 1770 C C . GLN A 1 219 ? -5.289 2.079 -6.913 1.00 90.25 219 GLN A C 1
ATOM 1772 O O . GLN A 1 219 ? -5.806 2.306 -5.822 1.00 90.25 219 GLN A O 1
ATOM 1777 N N . ASP A 1 220 ? -5.971 1.585 -7.947 1.00 91.25 220 ASP A N 1
ATOM 1778 C CA . ASP A 1 220 ? -7.405 1.289 -7.906 1.00 91.25 220 ASP A CA 1
ATOM 1779 C C . ASP A 1 220 ? -7.724 0.222 -6.831 1.00 91.25 220 ASP A C 1
ATOM 1781 O O . ASP A 1 220 ? -8.695 0.363 -6.088 1.00 91.25 220 ASP A O 1
ATOM 1785 N N . ASP A 1 221 ? -6.872 -0.801 -6.678 1.00 90.56 221 ASP A N 1
ATOM 1786 C CA . ASP A 1 221 ? -6.985 -1.837 -5.640 1.00 90.56 221 ASP A CA 1
ATOM 1787 C C . ASP A 1 221 ? -6.780 -1.261 -4.226 1.00 90.56 221 ASP A C 1
ATOM 1789 O O . ASP A 1 221 ? -7.502 -1.625 -3.294 1.00 90.56 221 ASP A O 1
ATOM 1793 N N . ILE A 1 222 ? -5.822 -0.340 -4.048 1.00 91.00 222 ILE A N 1
ATOM 1794 C CA . ILE A 1 222 ? -5.605 0.368 -2.775 1.00 91.00 222 ILE A CA 1
ATOM 1795 C C . ILE A 1 222 ? -6.831 1.208 -2.418 1.00 91.00 222 ILE A C 1
ATOM 1797 O O . ILE A 1 222 ? -7.272 1.193 -1.266 1.00 91.00 222 ILE A O 1
ATOM 1801 N N . ASP A 1 223 ? -7.389 1.935 -3.381 1.00 91.12 223 ASP A N 1
ATOM 1802 C CA . ASP A 1 223 ? -8.547 2.793 -3.147 1.00 91.12 223 ASP A CA 1
ATOM 1803 C C . ASP A 1 223 ? -9.819 1.961 -2.897 1.00 91.12 223 ASP A C 1
ATOM 1805 O O . ASP A 1 223 ? -10.601 2.288 -1.999 1.00 91.12 223 ASP A O 1
ATOM 1809 N N . ALA A 1 224 ? -9.975 0.811 -3.564 1.00 91.50 224 ALA A N 1
ATOM 1810 C CA . ALA A 1 224 ? -11.023 -0.164 -3.260 1.00 91.50 224 ALA A CA 1
ATOM 1811 C C . ALA A 1 224 ? -10.873 -0.761 -1.847 1.00 91.50 224 ALA A C 1
ATOM 1813 O O . ALA A 1 224 ? -11.853 -0.849 -1.102 1.00 91.50 224 ALA A O 1
ATOM 1814 N N . ALA A 1 225 ? -9.652 -1.126 -1.440 1.00 89.38 225 ALA A N 1
ATOM 1815 C CA . ALA A 1 225 ? -9.372 -1.632 -0.097 1.00 89.38 225 ALA A CA 1
ATOM 1816 C C . ALA A 1 225 ? -9.645 -0.575 0.986 1.00 89.38 225 ALA A C 1
ATOM 1818 O O . ALA A 1 225 ? -10.225 -0.897 2.025 1.00 89.38 225 ALA A O 1
ATOM 1819 N N . ARG A 1 226 ? -9.290 0.694 0.739 1.00 91.38 226 ARG A N 1
ATOM 1820 C CA . ARG A 1 226 ? -9.637 1.824 1.618 1.00 91.38 226 ARG A CA 1
ATOM 1821 C C . ARG A 1 226 ? -11.147 1.992 1.737 1.00 91.38 226 ARG A C 1
ATOM 1823 O O . ARG A 1 226 ? -11.652 2.039 2.854 1.00 91.38 226 ARG A O 1
ATOM 1830 N N . GLY A 1 227 ? -11.868 1.973 0.615 1.00 91.81 227 GLY A N 1
ATOM 1831 C CA . GLY A 1 227 ? -13.330 2.028 0.614 1.00 91.81 227 GLY A CA 1
ATOM 1832 C C . GLY A 1 227 ? -13.968 0.882 1.406 1.00 91.81 227 GLY A C 1
ATOM 1833 O O . GLY A 1 227 ? -14.921 1.101 2.153 1.00 91.81 227 GLY A O 1
ATOM 1834 N N . HIS A 1 228 ? -13.417 -0.333 1.312 1.00 92.06 228 HIS A N 1
ATOM 1835 C CA . HIS A 1 228 ? -13.886 -1.471 2.102 1.00 92.06 228 HIS A CA 1
ATOM 1836 C C . HIS A 1 228 ? -13.606 -1.298 3.602 1.00 92.06 228 HIS A C 1
ATOM 1838 O O . HIS A 1 228 ? -14.491 -1.544 4.419 1.00 92.06 228 HIS A O 1
ATOM 1844 N N . LEU A 1 229 ? -12.411 -0.828 3.977 1.00 91.81 229 LEU A N 1
ATOM 1845 C CA . LEU A 1 229 ? -12.070 -0.538 5.373 1.00 91.81 229 LEU A CA 1
ATOM 1846 C C . LEU A 1 229 ? -12.974 0.543 5.971 1.00 91.81 229 LEU A C 1
ATOM 1848 O O . LEU A 1 229 ? -13.424 0.394 7.106 1.00 91.81 229 LEU A O 1
ATOM 1852 N N . ASP A 1 230 ? -13.274 1.599 5.219 1.00 92.06 230 ASP A N 1
ATOM 1853 C CA . ASP A 1 230 ? -14.173 2.661 5.668 1.00 92.06 230 ASP A CA 1
ATOM 1854 C C . ASP A 1 230 ? -15.616 2.159 5.802 1.00 92.06 230 ASP A C 1
ATOM 1856 O O . ASP A 1 230 ? -16.293 2.491 6.776 1.00 92.06 230 ASP A O 1
ATOM 1860 N N . ALA A 1 231 ? -16.074 1.285 4.898 1.00 91.62 231 ALA A N 1
ATOM 1861 C CA . ALA A 1 231 ? -17.376 0.631 5.020 1.00 91.62 231 ALA A CA 1
ATOM 1862 C C . ALA A 1 231 ? -17.460 -0.262 6.270 1.00 91.62 231 ALA A C 1
ATOM 1864 O O . ALA A 1 231 ? -18.441 -0.189 7.012 1.00 91.62 231 ALA A O 1
ATOM 1865 N N . VAL A 1 232 ? -16.418 -1.055 6.543 1.00 92.38 232 VAL A N 1
ATOM 1866 C CA . VAL A 1 232 ? -16.329 -1.906 7.741 1.00 92.38 232 VAL A CA 1
ATOM 1867 C C . VAL A 1 232 ? -16.287 -1.058 9.015 1.00 92.38 232 VAL A C 1
ATOM 1869 O O . VAL A 1 232 ? -16.999 -1.357 9.971 1.00 92.38 232 VAL A O 1
ATOM 1872 N N . ARG A 1 233 ? -15.523 0.041 9.032 1.00 92.62 233 ARG A N 1
ATOM 1873 C CA . ARG A 1 233 ? -15.498 0.993 10.157 1.00 92.62 233 ARG A CA 1
ATOM 1874 C C . ARG A 1 233 ? -16.863 1.627 10.393 1.00 92.62 233 ARG A C 1
ATOM 1876 O O . ARG A 1 233 ? -17.347 1.603 11.519 1.00 92.62 233 ARG A O 1
ATOM 1883 N N . ALA A 1 234 ? -17.516 2.116 9.341 1.00 92.69 234 ALA A N 1
ATOM 1884 C CA . ALA A 1 234 ? -18.855 2.688 9.440 1.00 92.69 234 ALA A CA 1
ATOM 1885 C C . ALA A 1 234 ? -19.885 1.659 9.934 1.00 92.69 234 ALA A C 1
ATOM 1887 O O . ALA A 1 234 ? -20.807 2.010 10.671 1.00 92.69 234 ALA A O 1
ATOM 1888 N N . GLN A 1 235 ? -19.736 0.388 9.553 1.00 92.69 235 GLN A N 1
ATOM 1889 C CA . GLN A 1 235 ? -20.576 -0.692 10.059 1.00 92.69 235 GLN A CA 1
ATOM 1890 C C . GLN A 1 235 ? -20.322 -0.954 11.547 1.00 92.69 235 GLN A C 1
ATOM 1892 O O . GLN A 1 235 ? -21.275 -0.957 12.321 1.00 92.69 235 GLN A O 1
ATOM 1897 N N . HIS A 1 236 ? -19.062 -1.058 11.974 1.00 92.25 236 HIS A N 1
ATOM 1898 C CA . HIS A 1 236 ? -18.722 -1.196 13.391 1.00 92.25 236 HIS A CA 1
ATOM 1899 C C . HIS A 1 236 ? -19.199 -0.014 14.237 1.00 92.25 236 HIS A C 1
ATOM 1901 O O . HIS A 1 236 ? -19.691 -0.224 15.340 1.00 92.25 236 HIS A O 1
ATOM 1907 N N . GLU A 1 237 ? -19.117 1.218 13.732 1.00 93.25 237 GLU A N 1
ATOM 1908 C CA . GLU A 1 237 ? -19.653 2.394 14.424 1.00 93.25 237 GLU A CA 1
ATOM 1909 C C . GLU A 1 237 ? -21.178 2.335 14.568 1.00 93.25 237 GLU A C 1
ATOM 1911 O O . GLU A 1 237 ? -21.716 2.699 15.615 1.00 93.25 237 GLU A O 1
ATOM 1916 N N . ARG A 1 238 ? -21.896 1.865 13.540 1.00 92.81 238 ARG A N 1
ATOM 1917 C CA . ARG A 1 238 ? -23.352 1.658 13.621 1.00 92.81 238 ARG A CA 1
ATOM 1918 C C . ARG A 1 238 ? -23.696 0.578 14.638 1.00 92.81 238 ARG A C 1
ATOM 1920 O O . ARG A 1 238 ? -24.575 0.800 15.467 1.00 92.81 238 ARG A O 1
ATOM 1927 N N . ASP A 1 239 ? -22.992 -0.547 14.603 1.00 92.56 239 ASP A N 1
ATOM 1928 C CA . ASP A 1 239 ? -23.209 -1.659 15.526 1.00 92.56 239 ASP A CA 1
ATOM 1929 C C . ASP A 1 239 ? -22.890 -1.253 16.971 1.00 92.56 239 ASP A C 1
ATOM 1931 O O . ASP A 1 239 ? -23.663 -1.561 17.877 1.00 92.56 239 ASP A O 1
ATOM 1935 N N . ALA A 1 240 ? -21.816 -0.486 17.186 1.00 91.75 240 ALA A N 1
ATOM 1936 C CA . ALA A 1 240 ? -21.464 0.074 18.487 1.00 91.75 240 ALA A CA 1
ATOM 1937 C C . ALA A 1 240 ? -22.557 1.015 19.009 1.00 91.75 240 ALA A C 1
ATOM 1939 O O . ALA A 1 240 ? -23.007 0.849 20.138 1.00 91.75 240 ALA A O 1
ATOM 1940 N N . ARG A 1 241 ? -23.070 1.932 18.176 1.00 93.25 241 ARG A N 1
ATOM 1941 C CA . ARG A 1 241 ? -24.183 2.824 18.558 1.00 93.25 241 ARG A CA 1
ATOM 1942 C C . ARG A 1 241 ? -25.460 2.053 18.888 1.00 93.25 241 ARG A C 1
ATOM 1944 O O . ARG A 1 241 ? -26.167 2.404 19.829 1.00 93.25 241 ARG A O 1
ATOM 1951 N N . LEU A 1 242 ? -25.771 1.003 18.126 1.00 94.56 242 LEU A N 1
ATOM 1952 C CA . LEU A 1 242 ? -26.920 0.139 18.408 1.00 94.56 242 LEU A CA 1
ATOM 1953 C C . LEU A 1 242 ? -26.733 -0.635 19.716 1.00 94.56 242 LEU A C 1
ATOM 1955 O O . LEU A 1 242 ? -27.685 -0.763 20.484 1.00 94.56 242 LEU A O 1
ATOM 1959 N N . ALA A 1 243 ? -25.526 -1.132 19.989 1.00 91.88 243 ALA A N 1
ATOM 1960 C CA . ALA A 1 243 ? -25.201 -1.795 21.245 1.00 91.88 243 ALA A CA 1
ATOM 1961 C C . ALA A 1 243 ? -25.299 -0.824 22.429 1.00 91.88 243 ALA A C 1
ATOM 1963 O O . ALA A 1 243 ? -25.957 -1.144 23.413 1.00 91.88 243 ALA A O 1
ATOM 1964 N N . GLU A 1 244 ? -24.730 0.378 22.323 1.00 92.31 244 GLU A N 1
ATOM 1965 C CA . GLU A 1 244 ? -24.844 1.432 23.340 1.00 92.31 244 GLU A CA 1
ATOM 1966 C C . GLU A 1 244 ? -26.305 1.794 23.622 1.00 92.31 244 GLU A C 1
ATOM 1968 O O . GLU A 1 244 ? -26.700 1.890 24.783 1.00 92.31 244 GLU A O 1
ATOM 1973 N N . ALA A 1 245 ? -27.136 1.922 22.582 1.00 93.44 245 ALA A N 1
ATOM 1974 C CA . ALA A 1 245 ? -28.563 2.179 22.745 1.00 93.44 245 ALA A CA 1
ATOM 1975 C C . ALA A 1 245 ? -29.286 1.030 23.470 1.00 93.44 245 ALA A C 1
ATOM 1977 O O . ALA A 1 245 ? -30.122 1.287 24.337 1.00 93.44 245 ALA A O 1
ATOM 1978 N N . ARG A 1 246 ? -28.953 -0.232 23.160 1.00 95.50 246 ARG A N 1
ATOM 1979 C CA . ARG A 1 246 ? -29.501 -1.407 23.862 1.00 95.50 246 ARG A CA 1
ATOM 1980 C C . ARG A 1 246 ? -29.082 -1.427 25.329 1.00 95.50 246 ARG A C 1
ATOM 1982 O O . ARG A 1 246 ? -29.937 -1.564 26.195 1.00 95.50 246 ARG A O 1
ATOM 1989 N N . TRP A 1 247 ? -27.800 -1.209 25.613 1.00 91.94 247 TRP A N 1
ATOM 1990 C CA . TRP A 1 247 ? -27.292 -1.147 26.984 1.00 91.94 247 TRP A CA 1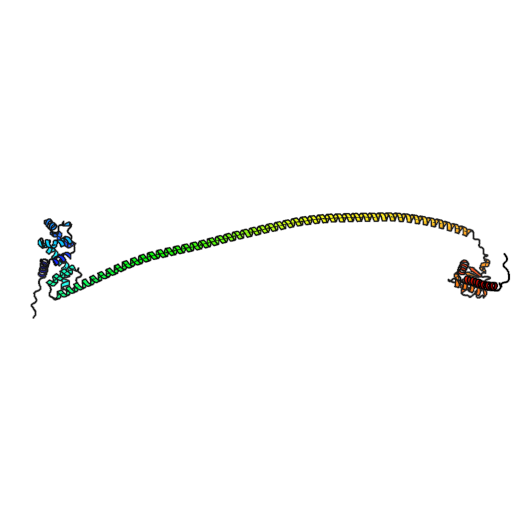
ATOM 1991 C C . TRP A 1 247 ? -27.909 0.005 27.781 1.00 91.94 247 TRP A C 1
ATOM 1993 O O . TRP A 1 247 ? -28.228 -0.168 28.956 1.00 91.94 247 TRP A O 1
ATOM 2003 N N . ALA A 1 248 ? -28.131 1.164 27.157 1.00 94.38 248 ALA A N 1
ATOM 2004 C CA . ALA A 1 248 ? -28.832 2.278 27.788 1.00 94.38 248 ALA A CA 1
ATOM 2005 C C . ALA A 1 248 ? -30.285 1.910 28.133 1.00 94.38 248 ALA A C 1
ATOM 2007 O O . ALA A 1 248 ? -30.723 2.153 29.255 1.00 94.38 248 ALA A O 1
ATOM 2008 N N . GLN A 1 249 ? -31.006 1.260 27.212 1.00 94.88 249 GLN A N 1
ATOM 2009 C CA . GLN A 1 249 ? -32.371 0.783 27.457 1.00 94.88 249 GLN A CA 1
ATOM 2010 C C . GLN A 1 249 ? -32.435 -0.260 28.578 1.00 94.88 249 GLN A C 1
ATOM 2012 O O . GLN A 1 249 ? -33.313 -0.180 29.437 1.00 94.88 249 GLN A O 1
ATOM 2017 N N . GLU A 1 250 ? -31.508 -1.221 28.601 1.00 94.88 250 GLU A N 1
ATOM 2018 C CA . GLU A 1 250 ? -31.428 -2.226 29.665 1.00 94.88 250 GLU A CA 1
ATOM 2019 C C . GLU A 1 250 ? -31.109 -1.590 31.017 1.00 94.88 250 GLU A C 1
ATOM 2021 O O . GLU A 1 250 ? -31.755 -1.914 32.014 1.00 94.88 250 GLU A O 1
ATOM 2026 N N . ARG A 1 251 ? -30.172 -0.636 31.056 1.00 93.50 251 ARG A N 1
ATOM 2027 C CA . ARG A 1 251 ? -29.840 0.103 32.277 1.00 93.50 251 ARG A CA 1
ATOM 2028 C C . ARG A 1 251 ? -31.044 0.875 32.804 1.00 93.50 251 ARG A C 1
ATOM 2030 O O . ARG A 1 251 ? -31.326 0.796 33.994 1.00 93.50 251 ARG A O 1
ATOM 2037 N N . ASP A 1 252 ? -31.778 1.567 31.939 1.00 94.94 252 ASP A N 1
ATOM 2038 C CA . ASP A 1 252 ? -32.969 2.319 32.339 1.00 94.94 252 ASP A CA 1
ATOM 2039 C C . ASP A 1 252 ? -34.092 1.387 32.822 1.00 94.94 252 ASP A C 1
ATOM 2041 O O . ASP A 1 252 ? -34.787 1.691 33.793 1.00 94.94 252 ASP A O 1
ATOM 2045 N N . ALA A 1 253 ? -34.266 0.224 32.186 1.00 95.06 253 ALA A N 1
ATOM 2046 C CA . ALA A 1 253 ? -35.230 -0.785 32.620 1.00 95.06 253 ALA A CA 1
ATOM 2047 C C . ALA A 1 253 ? -34.861 -1.384 33.987 1.00 95.06 253 ALA A C 1
ATOM 2049 O O . ALA A 1 253 ? -35.733 -1.550 34.845 1.00 95.06 253 ALA A O 1
ATOM 2050 N N . LEU A 1 254 ? -33.576 -1.676 34.208 1.00 94.62 254 LEU A N 1
ATOM 2051 C CA . LEU A 1 254 ? -33.066 -2.146 35.493 1.00 94.62 254 LEU A CA 1
ATOM 2052 C C . LEU A 1 254 ? -33.201 -1.071 36.573 1.00 94.62 254 LEU A C 1
ATOM 2054 O O . LEU A 1 254 ? -33.665 -1.391 37.663 1.00 94.62 254 LEU A O 1
ATOM 2058 N N . GLN A 1 255 ? -32.893 0.190 36.263 1.00 95.56 255 GLN A N 1
ATOM 2059 C CA . GLN A 1 255 ? -33.041 1.302 37.202 1.00 95.56 255 GLN A CA 1
ATOM 2060 C C . GLN A 1 255 ? -34.496 1.454 37.648 1.00 95.56 255 GLN A C 1
ATOM 2062 O O . GLN A 1 255 ? -34.769 1.447 38.841 1.00 95.56 255 GLN A O 1
ATOM 2067 N N . ARG A 1 256 ? -35.454 1.455 36.711 1.00 95.62 256 ARG A N 1
ATOM 2068 C CA . ARG A 1 256 ? -36.887 1.499 37.055 1.00 95.62 256 ARG A CA 1
ATOM 2069 C C . ARG A 1 256 ? -37.314 0.332 37.940 1.00 95.62 256 ARG A C 1
ATOM 2071 O O . ARG A 1 256 ? -38.201 0.485 38.774 1.00 95.62 256 ARG A O 1
ATOM 2078 N N . ARG A 1 257 ? -36.714 -0.845 37.750 1.00 95.62 257 ARG A N 1
ATOM 2079 C CA . ARG A 1 257 ? -37.002 -2.029 38.564 1.00 95.6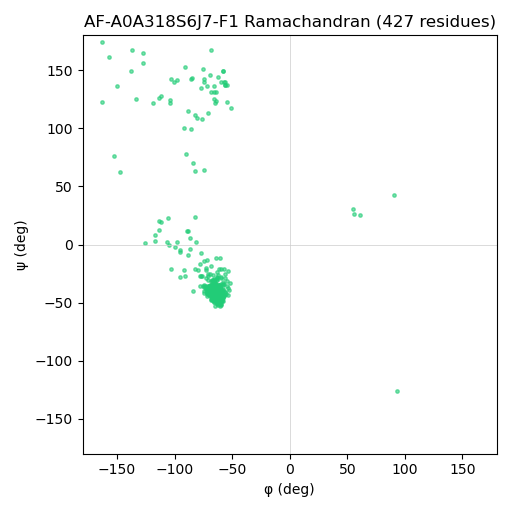2 257 ARG A CA 1
ATOM 2080 C C . ARG A 1 257 ? -36.418 -1.903 39.971 1.00 95.62 257 ARG A C 1
ATOM 2082 O O . ARG A 1 257 ? -37.085 -2.311 40.915 1.00 95.62 257 ARG A O 1
ATOM 2089 N N . VAL A 1 258 ? -35.226 -1.323 40.111 1.00 95.31 258 VAL A N 1
ATOM 2090 C CA . VAL A 1 258 ? -34.644 -0.966 41.414 1.00 95.31 258 VAL A CA 1
ATOM 2091 C C . VAL A 1 258 ? -35.530 0.059 42.115 1.00 95.31 258 VAL A C 1
ATOM 2093 O O . VAL A 1 258 ? -35.984 -0.214 43.220 1.00 95.31 258 VAL A O 1
ATOM 2096 N N . ASP A 1 259 ? -35.879 1.158 41.444 1.00 94.69 259 ASP A N 1
ATOM 2097 C CA . ASP A 1 259 ? -36.723 2.216 42.007 1.00 94.69 259 ASP A CA 1
ATOM 2098 C C . ASP A 1 259 ? -38.096 1.669 42.450 1.00 94.69 259 ASP A C 1
ATOM 2100 O O . ASP A 1 259 ? -38.603 2.015 43.518 1.00 94.69 259 ASP A O 1
ATOM 2104 N N . ALA A 1 260 ? -38.696 0.765 41.665 1.00 95.31 260 ALA A N 1
ATOM 2105 C CA . ALA A 1 260 ? -39.958 0.113 42.014 1.00 95.31 260 ALA A CA 1
ATOM 2106 C C . ALA A 1 260 ? -39.834 -0.796 43.249 1.00 95.31 260 ALA A C 1
ATOM 2108 O O . ALA A 1 260 ? -40.714 -0.784 44.111 1.00 95.31 260 ALA A O 1
ATOM 2109 N N . LEU A 1 261 ? -38.747 -1.566 43.356 1.00 94.94 261 LEU A N 1
ATOM 2110 C CA . LEU A 1 261 ? -38.481 -2.421 44.516 1.00 94.94 261 LEU A CA 1
ATOM 2111 C C . LEU A 1 261 ? -38.177 -1.597 45.772 1.00 94.94 261 LEU A C 1
ATOM 2113 O O . LEU A 1 261 ? -38.628 -1.951 46.859 1.00 94.94 261 LEU A O 1
ATOM 2117 N N . GLU A 1 262 ? -37.455 -0.486 45.639 1.00 94.88 262 GLU A N 1
ATOM 2118 C CA . GLU A 1 262 ? -37.216 0.449 46.738 1.00 94.88 262 GLU A CA 1
ATOM 2119 C C . GLU A 1 262 ? -38.516 1.107 47.201 1.00 94.88 262 GLU A C 1
ATOM 2121 O O . GLU A 1 262 ? -38.787 1.152 48.402 1.00 94.88 262 GLU A O 1
ATOM 2126 N N . ALA A 1 263 ? -39.367 1.548 46.269 1.00 94.44 263 ALA A N 1
ATOM 2127 C CA . ALA A 1 263 ? -40.686 2.082 46.590 1.00 94.44 263 ALA A CA 1
ATOM 2128 C C . ALA A 1 263 ? -41.559 1.042 47.310 1.00 94.44 263 ALA A C 1
ATOM 2130 O O . ALA A 1 263 ? -42.189 1.368 48.318 1.00 94.44 263 ALA A O 1
ATOM 2131 N N . GLN A 1 264 ? -41.550 -0.214 46.848 1.00 95.31 264 GLN A N 1
ATOM 2132 C CA . GLN A 1 264 ? -42.260 -1.315 47.498 1.00 95.31 264 GLN A CA 1
ATOM 2133 C C . GLN A 1 264 ? -41.731 -1.563 48.917 1.00 95.31 264 GLN A C 1
ATOM 2135 O O . GLN A 1 264 ? -42.510 -1.574 49.869 1.00 95.31 264 GLN A O 1
ATOM 2140 N N . ARG A 1 265 ? -40.410 -1.685 49.087 1.00 94.25 265 ARG A N 1
ATOM 2141 C CA . ARG A 1 265 ? -39.777 -1.884 50.400 1.00 94.25 265 ARG A CA 1
ATOM 2142 C C . ARG A 1 265 ? -40.091 -0.739 51.362 1.00 94.25 265 ARG A C 1
ATOM 2144 O O . ARG A 1 265 ? -40.331 -0.975 52.548 1.00 94.25 265 ARG A O 1
ATOM 2151 N N . ASN A 1 266 ? -40.081 0.499 50.873 1.00 93.88 266 ASN A N 1
ATOM 2152 C CA . ASN A 1 266 ? -40.406 1.675 51.674 1.00 93.88 266 ASN A CA 1
ATOM 2153 C C . ASN A 1 266 ? -41.884 1.673 52.078 1.00 93.88 266 ASN A C 1
ATOM 2155 O O . ASN A 1 266 ? -42.190 1.956 53.234 1.00 93.88 266 ASN A O 1
ATOM 2159 N N . ALA A 1 267 ? -42.791 1.298 51.172 1.00 94.69 267 ALA A N 1
ATOM 2160 C CA . ALA A 1 267 ? -44.210 1.147 51.480 1.00 94.69 267 ALA A CA 1
ATOM 2161 C C . ALA A 1 267 ? -44.457 0.054 52.534 1.00 94.69 267 ALA A C 1
ATOM 2163 O O . ALA A 1 267 ? -45.165 0.306 53.507 1.00 94.69 267 ALA A O 1
ATOM 2164 N N . GLU A 1 268 ? -43.824 -1.115 52.399 1.00 94.75 268 GLU A N 1
ATOM 2165 C CA . GLU A 1 268 ? -43.895 -2.208 53.381 1.00 94.75 268 GLU A CA 1
ATOM 2166 C C . GLU A 1 268 ? -43.340 -1.770 54.743 1.00 94.75 268 GLU A C 1
ATOM 2168 O O . GLU A 1 268 ? -43.974 -1.969 55.778 1.00 94.75 268 GLU A O 1
ATOM 2173 N N . SER A 1 269 ? -42.193 -1.086 54.752 1.00 90.88 269 SER A N 1
ATOM 2174 C CA . SER A 1 269 ? -41.588 -0.553 55.978 1.00 90.88 269 SER A CA 1
ATOM 2175 C C . SER A 1 269 ? -42.487 0.493 56.646 1.00 90.88 269 SER A C 1
ATOM 2177 O O . SER A 1 269 ? -42.653 0.484 57.865 1.00 90.88 269 SER A O 1
ATOM 2179 N N . HIS A 1 270 ? -43.111 1.382 55.868 1.00 94.12 270 HIS A N 1
ATOM 2180 C CA . HIS A 1 270 ? -44.074 2.354 56.384 1.00 94.12 270 HIS A CA 1
ATOM 2181 C C . HIS A 1 270 ? -45.338 1.688 56.931 1.00 94.12 270 HIS A C 1
ATOM 2183 O O . HIS A 1 270 ? -45.808 2.101 57.993 1.00 94.12 270 HIS A O 1
ATOM 2189 N N . ALA A 1 271 ? -45.854 0.655 56.260 1.00 94.00 271 ALA A N 1
ATOM 2190 C CA . ALA A 1 271 ? -46.986 -0.129 56.740 1.00 94.00 271 ALA A CA 1
ATOM 2191 C C . ALA A 1 271 ? -46.661 -0.778 58.095 1.00 94.00 271 ALA A C 1
ATOM 2193 O O . ALA A 1 271 ? -47.366 -0.511 59.068 1.00 94.00 271 ALA A O 1
ATOM 2194 N N . LEU A 1 272 ? -45.527 -1.480 58.206 1.00 94.06 272 LEU A N 1
ATOM 2195 C CA . LEU A 1 272 ? -45.066 -2.104 59.454 1.00 94.06 272 LEU A CA 1
ATOM 2196 C C . LEU A 1 272 ? -44.886 -1.087 60.589 1.00 94.06 272 LEU A C 1
ATOM 2198 O O . LEU A 1 272 ? -45.346 -1.306 61.709 1.00 94.06 272 LEU A O 1
ATOM 2202 N N . VAL A 1 273 ? -44.261 0.062 60.312 1.00 94.38 273 VAL A N 1
ATOM 2203 C CA . VAL A 1 273 ? -44.104 1.133 61.311 1.00 94.38 273 VAL A CA 1
ATOM 2204 C C . VAL A 1 273 ? -45.462 1.704 61.725 1.00 94.38 273 VAL A C 1
ATOM 2206 O O . VAL A 1 273 ? -45.658 2.040 62.894 1.00 94.38 273 VAL A O 1
ATOM 2209 N N . SER A 1 274 ? -46.411 1.832 60.795 1.00 94.06 274 SER A N 1
ATOM 2210 C CA . SER A 1 274 ? -47.752 2.336 61.098 1.00 94.06 274 SER A CA 1
ATOM 2211 C C . SER A 1 274 ? -48.556 1.360 61.964 1.00 94.06 274 SER A C 1
ATOM 2213 O O . SER A 1 274 ? -49.179 1.795 62.936 1.00 94.06 274 SER A O 1
ATOM 2215 N N . GLU A 1 275 ? -48.463 0.058 61.686 1.00 94.81 275 GLU A N 1
ATOM 2216 C CA . GLU A 1 275 ? -49.089 -1.011 62.466 1.00 94.81 275 GLU A CA 1
ATOM 2217 C C . GLU A 1 275 ? -48.489 -1.093 63.870 1.00 94.81 275 GLU A C 1
ATOM 2219 O O . GLU A 1 275 ? -49.231 -1.038 64.851 1.00 94.81 275 GLU A O 1
ATOM 2224 N N . ALA A 1 276 ? -47.157 -1.093 63.986 1.00 92.00 276 ALA A N 1
ATOM 2225 C CA . ALA A 1 276 ? -46.466 -1.077 65.274 1.00 92.00 276 ALA A CA 1
ATOM 2226 C C . ALA A 1 276 ? -46.845 0.160 66.111 1.00 92.00 276 ALA A C 1
ATOM 2228 O O . ALA A 1 276 ? -47.092 0.067 67.313 1.00 92.00 276 ALA A O 1
ATOM 2229 N N . ARG A 1 277 ? -46.973 1.337 65.480 1.00 94.56 277 ARG A N 1
ATOM 2230 C CA . ARG A 1 277 ? -47.447 2.563 66.151 1.00 94.56 277 ARG A CA 1
ATOM 2231 C C . ARG A 1 277 ? -48.914 2.492 66.568 1.00 94.56 277 ARG A C 1
ATOM 2233 O O . ARG A 1 277 ? -49.296 3.184 67.513 1.00 94.56 277 ARG A O 1
ATOM 2240 N N . ALA A 1 278 ? -49.754 1.758 65.844 1.00 93.62 278 ALA A N 1
ATOM 2241 C CA . ALA A 1 278 ? -51.150 1.556 66.213 1.00 93.62 278 ALA A CA 1
ATOM 2242 C C . ALA A 1 278 ? -51.271 0.569 67.385 1.00 93.62 278 ALA A C 1
ATOM 2244 O O . ALA A 1 278 ? -52.020 0.844 68.319 1.00 93.62 278 ALA A O 1
ATOM 2245 N N . GLN A 1 279 ? -50.490 -0.515 67.379 1.00 94.38 279 GLN A N 1
ATOM 2246 C CA . GLN A 1 279 ? -50.398 -1.473 68.486 1.00 94.38 279 GLN A CA 1
ATOM 2247 C C . GLN A 1 279 ? -49.901 -0.802 69.767 1.00 94.38 279 GLN A C 1
ATOM 2249 O O . GLN A 1 279 ? -50.609 -0.828 70.767 1.00 94.38 279 GLN A O 1
ATOM 2254 N N . LEU A 1 280 ? -48.785 -0.066 69.704 1.00 92.94 280 LEU A N 1
ATOM 2255 C CA . LEU A 1 280 ? -48.267 0.688 70.853 1.00 92.94 280 LEU A CA 1
ATOM 2256 C C . LEU A 1 280 ? -49.285 1.681 71.425 1.00 92.94 280 LEU A C 1
ATOM 2258 O O . LEU A 1 280 ? -49.307 1.922 72.627 1.00 92.94 280 LEU A O 1
ATOM 2262 N N . ARG A 1 281 ? -50.131 2.287 70.580 1.00 93.69 281 ARG A N 1
ATOM 2263 C CA . ARG A 1 281 ? -51.209 3.171 71.048 1.00 93.69 281 ARG A CA 1
ATOM 2264 C C . ARG A 1 281 ? -52.299 2.406 71.798 1.00 93.69 281 ARG A C 1
ATOM 2266 O O . ARG A 1 281 ? -52.777 2.919 72.804 1.00 93.69 281 ARG A O 1
ATOM 2273 N N . ARG A 1 282 ? -52.670 1.209 71.333 1.00 94.06 282 ARG A N 1
ATOM 2274 C CA . ARG A 1 282 ? -53.643 0.340 72.017 1.00 94.06 282 ARG A CA 1
ATOM 2275 C C . ARG A 1 282 ? -53.098 -0.147 73.355 1.00 94.06 282 ARG A C 1
ATOM 2277 O O . ARG A 1 282 ? -53.748 0.060 74.367 1.00 94.06 282 ARG A O 1
ATOM 2284 N N . GLU A 1 283 ? -51.874 -0.667 73.369 1.00 92.12 283 GLU A N 1
ATOM 2285 C CA . GLU A 1 283 ? -51.218 -1.141 74.595 1.00 92.12 283 GLU A CA 1
ATOM 2286 C C . GLU A 1 283 ? -51.060 -0.022 75.631 1.00 92.12 283 GLU A C 1
ATOM 2288 O O . GLU A 1 283 ? -51.314 -0.230 76.813 1.00 92.12 283 GLU A O 1
ATOM 2293 N N . ARG A 1 284 ? -50.686 1.194 75.203 1.00 92.31 284 ARG A N 1
ATOM 2294 C CA . ARG A 1 284 ? -50.623 2.355 76.105 1.00 92.31 284 ARG A CA 1
ATOM 2295 C C . ARG A 1 284 ? -51.982 2.703 76.692 1.00 92.31 284 ARG A C 1
ATOM 2297 O O . ARG A 1 284 ? -52.054 2.974 77.883 1.00 92.31 284 ARG A O 1
ATOM 2304 N N . PHE A 1 285 ? -53.031 2.694 75.874 1.00 94.75 285 PHE A N 1
ATOM 2305 C CA . PHE A 1 285 ? -54.385 2.972 76.340 1.00 94.75 285 PHE A CA 1
ATOM 2306 C C . PHE A 1 285 ? -54.852 1.920 77.359 1.00 94.75 285 PHE A C 1
ATOM 2308 O O . PHE A 1 285 ? -55.303 2.280 78.442 1.00 94.75 285 PHE A O 1
ATOM 2315 N N . GLU A 1 286 ? -54.654 0.632 77.069 1.00 93.88 286 GLU A N 1
ATOM 2316 C CA . GLU A 1 286 ? -54.967 -0.467 77.994 1.00 93.88 286 GLU A CA 1
ATOM 2317 C C . GLU A 1 286 ? -54.176 -0.352 79.305 1.00 93.88 286 GLU A C 1
ATOM 2319 O O . GLU A 1 286 ? -54.726 -0.525 80.394 1.00 93.88 286 GLU A O 1
ATOM 2324 N N . PHE A 1 287 ? -52.889 -0.009 79.222 1.00 91.19 287 PHE A N 1
ATOM 2325 C CA . PHE A 1 287 ? -52.047 0.193 80.397 1.00 91.19 287 PHE A CA 1
ATOM 2326 C C . PHE A 1 287 ? -52.494 1.402 81.230 1.00 91.19 287 PHE A C 1
ATOM 2328 O O . PHE A 1 287 ? -52.524 1.328 82.458 1.00 91.19 287 PHE A O 1
ATOM 2335 N N . GLU A 1 288 ? -52.878 2.510 80.590 1.00 93.62 288 GLU A N 1
ATOM 2336 C CA . GLU A 1 288 ? -53.438 3.684 81.266 1.00 93.62 288 GLU A CA 1
ATOM 2337 C C . GLU A 1 288 ? -54.765 3.355 81.967 1.00 93.62 288 GLU A C 1
ATOM 2339 O O . GLU A 1 288 ? -54.953 3.754 83.121 1.00 93.62 288 GLU A O 1
ATOM 2344 N N . GLU A 1 289 ? -55.655 2.583 81.335 1.00 93.69 289 GLU A N 1
ATOM 2345 C CA . GLU A 1 289 ? -56.893 2.104 81.964 1.00 93.69 289 GLU A CA 1
ATOM 2346 C C . GLU A 1 289 ? -56.607 1.208 83.178 1.00 93.69 289 GLU A C 1
ATOM 2348 O O . GLU A 1 289 ? -57.175 1.427 84.253 1.00 93.69 289 GLU A O 1
ATOM 2353 N N . GLN A 1 290 ? -55.678 0.254 83.055 1.00 91.69 290 GLN A N 1
ATOM 2354 C CA . GLN A 1 290 ? -55.259 -0.610 84.165 1.00 91.69 290 GLN A CA 1
ATOM 2355 C C . GLN A 1 290 ? -54.651 0.198 85.320 1.00 91.69 290 GLN A C 1
ATOM 2357 O O . GLN A 1 290 ? -54.991 -0.031 86.484 1.00 91.69 290 GLN A O 1
ATOM 2362 N N . GLN A 1 291 ? -53.797 1.186 85.024 1.00 92.19 291 GLN A N 1
ATOM 2363 C CA . GLN A 1 291 ? -53.233 2.074 86.043 1.00 92.19 291 GLN A CA 1
ATOM 2364 C C . GLN A 1 291 ? -54.312 2.887 86.757 1.00 92.19 291 GLN A C 1
ATOM 2366 O O . GLN A 1 291 ? -54.252 3.056 87.978 1.00 92.19 291 GLN A O 1
ATOM 2371 N N . GLN A 1 292 ? -55.296 3.408 86.023 1.00 92.94 292 GLN A N 1
ATOM 2372 C CA . GLN A 1 292 ? -56.406 4.142 86.624 1.00 92.94 292 GLN A CA 1
ATOM 2373 C C . GLN A 1 292 ? -57.275 3.235 87.500 1.00 92.94 292 GLN A C 1
ATOM 2375 O O . GLN A 1 292 ? -57.640 3.646 88.603 1.00 92.94 292 GLN A O 1
ATOM 2380 N N . ALA A 1 293 ? -57.562 2.007 87.060 1.00 91.88 293 ALA A N 1
ATOM 2381 C CA . ALA A 1 293 ? -58.307 1.024 87.843 1.00 91.88 293 ALA A CA 1
ATOM 2382 C C . ALA A 1 293 ? -57.578 0.665 89.149 1.00 91.88 293 ALA A C 1
ATOM 2384 O O . ALA A 1 293 ? -58.175 0.745 90.223 1.00 91.88 293 ALA A O 1
ATOM 2385 N N . LEU A 1 294 ? -56.272 0.381 89.084 1.00 90.00 294 LEU A N 1
ATOM 2386 C CA . LEU A 1 294 ? -55.440 0.117 90.266 1.00 90.00 294 LEU A CA 1
ATOM 2387 C C . LEU A 1 294 ? -55.394 1.314 91.221 1.00 90.00 294 LEU A C 1
ATOM 2389 O O . LEU A 1 294 ? -55.518 1.148 92.431 1.00 90.00 294 LEU A O 1
ATOM 2393 N N . ARG A 1 295 ? -55.270 2.542 90.700 1.00 92.31 295 ARG A N 1
ATOM 2394 C CA . ARG A 1 295 ? -55.307 3.759 91.530 1.00 92.31 295 ARG A CA 1
ATOM 2395 C C . ARG A 1 295 ? -56.647 3.944 92.238 1.00 92.31 295 ARG A C 1
ATOM 2397 O O . ARG A 1 295 ? -56.651 4.424 93.368 1.00 92.31 295 ARG A O 1
ATOM 2404 N N . ARG A 1 296 ? -57.769 3.586 91.604 1.00 91.62 296 ARG A N 1
ATOM 2405 C CA . ARG A 1 296 ? -59.094 3.608 92.250 1.00 91.62 296 ARG A CA 1
ATOM 2406 C C . ARG A 1 296 ? -59.177 2.566 93.362 1.00 91.62 296 ARG A C 1
ATOM 2408 O O . ARG A 1 296 ? -59.515 2.931 94.479 1.00 91.62 296 ARG A O 1
ATOM 2415 N N . GLN A 1 297 ? -58.756 1.329 93.094 1.00 90.19 297 GLN A N 1
ATOM 2416 C CA . GLN A 1 297 ? -58.719 0.265 94.105 1.00 90.19 297 GLN A CA 1
ATOM 2417 C C . GLN A 1 297 ? -57.851 0.637 95.312 1.00 90.19 297 GLN A C 1
ATOM 2419 O O . GLN A 1 297 ? -58.262 0.425 96.448 1.00 90.19 297 GLN A O 1
ATOM 2424 N N . LEU A 1 298 ? -56.676 1.233 95.083 1.00 89.25 298 LEU A N 1
ATOM 2425 C CA . LEU A 1 298 ? -55.809 1.706 96.164 1.00 89.25 298 LEU A CA 1
ATOM 2426 C C . LEU A 1 298 ? -56.476 2.798 97.008 1.00 89.25 298 LEU A C 1
ATOM 2428 O O . LEU A 1 298 ? -56.333 2.781 98.226 1.00 89.25 298 LEU A O 1
ATOM 2432 N N . ARG A 1 299 ? -57.218 3.727 96.390 1.00 90.19 299 ARG A N 1
ATOM 2433 C CA . ARG A 1 299 ? -57.977 4.751 97.130 1.00 90.19 299 ARG A CA 1
ATOM 2434 C C . ARG A 1 299 ? -59.090 4.132 97.966 1.00 90.19 299 ARG A C 1
ATOM 2436 O O . ARG A 1 299 ? -59.166 4.427 99.149 1.00 90.19 299 ARG A O 1
ATOM 2443 N N . 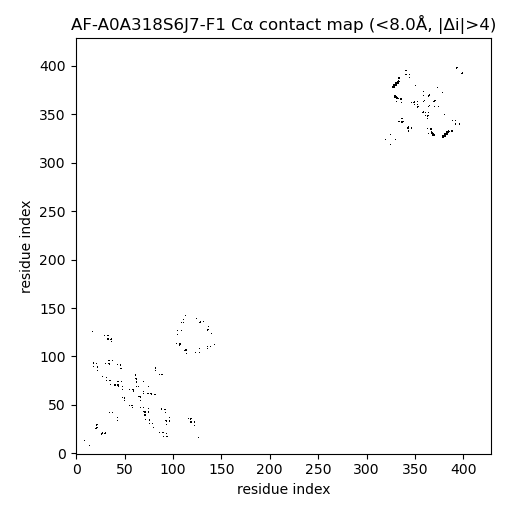GLU A 1 300 ? -59.878 3.229 97.388 1.00 90.75 300 GLU A N 1
ATOM 2444 C CA . GLU A 1 300 ? -60.945 2.520 98.108 1.00 90.75 300 GLU A CA 1
ATOM 2445 C C . GLU A 1 300 ? -60.396 1.706 99.289 1.00 90.75 300 GLU A C 1
ATOM 2447 O O . GLU A 1 300 ? -60.985 1.680 100.367 1.00 90.75 300 GLU A O 1
ATOM 2452 N N . GLN A 1 301 ? -59.256 1.031 99.108 1.00 87.25 301 GLN A N 1
ATOM 2453 C CA . GLN A 1 301 ? -58.595 0.308 100.194 1.00 87.25 301 GLN A CA 1
ATOM 2454 C C . GLN A 1 301 ? -58.063 1.256 101.269 1.00 87.25 301 GLN A C 1
ATOM 2456 O O . GLN A 1 301 ? -58.200 0.956 102.451 1.00 87.25 301 GLN A O 1
ATOM 2461 N N . HIS A 1 302 ? -57.485 2.391 100.876 1.00 87.62 302 HIS A N 1
ATOM 2462 C CA . HIS A 1 302 ? -56.999 3.389 101.820 1.00 87.62 302 HIS A CA 1
ATOM 2463 C C . HIS A 1 302 ? -58.139 3.988 102.652 1.00 87.62 302 HIS A C 1
ATOM 2465 O O . HIS A 1 302 ? -58.015 4.052 103.869 1.00 87.62 302 HIS A O 1
ATOM 2471 N N . GLU A 1 303 ? -59.269 4.334 102.030 1.00 87.31 303 GLU A N 1
ATOM 2472 C CA . GLU A 1 303 ? -60.474 4.801 102.732 1.00 87.31 303 GLU A CA 1
ATOM 2473 C C . GLU A 1 303 ? -60.964 3.765 103.755 1.00 87.31 303 GLU A C 1
ATOM 2475 O O . GLU A 1 303 ? -61.186 4.104 104.913 1.00 87.31 303 GLU A O 1
ATOM 2480 N N . ARG A 1 304 ? -61.010 2.475 103.386 1.00 84.44 304 ARG A N 1
ATOM 2481 C CA . ARG A 1 304 ? -61.366 1.396 104.329 1.00 84.44 304 ARG A CA 1
ATOM 2482 C C . ARG A 1 304 ? -60.408 1.286 105.510 1.00 84.44 304 ARG A C 1
ATOM 2484 O O . ARG A 1 304 ? -60.850 0.985 106.614 1.00 84.44 304 ARG A O 1
ATOM 2491 N N . VAL A 1 305 ? -59.106 1.460 105.279 1.00 85.06 305 VAL A N 1
ATOM 2492 C CA . VAL A 1 305 ? -58.108 1.427 106.358 1.00 85.06 305 VAL A CA 1
ATOM 2493 C C . VAL A 1 305 ? -58.320 2.605 107.303 1.00 85.06 305 VAL A C 1
ATOM 2495 O O . VAL A 1 305 ? -58.384 2.385 108.506 1.00 85.06 305 VAL A O 1
ATOM 2498 N N . VAL A 1 306 ? -58.513 3.815 106.773 1.00 84.69 306 VAL A N 1
ATOM 2499 C CA . VAL A 1 306 ? -58.779 5.018 107.580 1.00 84.69 306 VAL A CA 1
ATOM 2500 C C . VAL A 1 306 ? -60.052 4.857 108.420 1.00 84.69 306 VAL A C 1
ATOM 2502 O O . VAL A 1 306 ? -60.041 5.163 109.612 1.00 84.69 306 VAL A O 1
ATOM 2505 N N . ASP A 1 307 ? -61.127 4.314 107.844 1.00 82.69 307 ASP A N 1
ATOM 2506 C CA . ASP A 1 307 ? -62.376 4.056 108.573 1.00 82.69 307 ASP A CA 1
ATOM 2507 C C . ASP A 1 307 ? -62.189 3.031 109.706 1.00 82.69 307 ASP A C 1
ATOM 2509 O O . ASP A 1 307 ? -62.721 3.202 110.806 1.00 82.69 307 ASP A O 1
ATOM 2513 N N . LEU A 1 308 ? -61.419 1.963 109.461 1.00 79.94 308 LEU A N 1
ATOM 2514 C CA . LEU A 1 308 ? -61.107 0.944 110.469 1.00 79.94 308 LEU A CA 1
ATOM 2515 C C . LEU A 1 308 ? -60.203 1.489 111.582 1.00 79.94 308 LEU A C 1
ATOM 2517 O O . LEU A 1 308 ? -60.421 1.170 112.752 1.00 79.94 308 LEU A O 1
ATOM 2521 N N . GLU A 1 309 ? -59.219 2.322 111.242 1.00 75.94 309 GLU A N 1
ATOM 2522 C CA . GLU A 1 309 ? -58.368 3.015 112.214 1.00 75.94 309 GLU A CA 1
ATOM 2523 C C . GLU A 1 309 ? -59.193 3.959 113.100 1.00 75.94 309 GLU A C 1
ATOM 2525 O O . GLU A 1 309 ? -59.022 3.953 114.321 1.00 75.94 309 GLU A O 1
ATOM 2530 N N . GLY A 1 310 ? -60.153 4.693 112.525 1.00 72.69 310 GLY A N 1
ATOM 2531 C CA . GLY A 1 310 ? -61.097 5.524 113.280 1.00 72.69 310 GLY A CA 1
ATOM 2532 C C . GLY A 1 310 ? -61.948 4.716 114.268 1.00 72.69 310 GLY A C 1
ATOM 2533 O O . GLY A 1 310 ? -62.063 5.081 115.437 1.00 72.69 310 GLY A O 1
ATOM 2534 N N . GLN A 1 311 ? -62.478 3.566 113.839 1.00 72.25 311 GLN A N 1
ATOM 2535 C CA . GLN A 1 311 ? -63.277 2.677 114.698 1.00 72.25 311 GLN A CA 1
ATOM 2536 C C . GLN A 1 311 ? -62.466 2.023 115.827 1.00 72.25 311 GLN A C 1
ATOM 2538 O O . GLN A 1 311 ? -63.009 1.732 116.896 1.00 72.25 311 GLN A O 1
ATOM 2543 N N . LEU A 1 312 ? -61.175 1.764 115.601 1.00 62.88 312 LEU A N 1
ATOM 2544 C CA . LEU A 1 312 ? -60.272 1.233 116.623 1.00 62.88 312 LEU A CA 1
ATOM 2545 C C . LEU A 1 312 ? -59.887 2.305 117.651 1.00 62.88 312 LEU A C 1
ATOM 2547 O O . LEU A 1 312 ? -59.813 1.997 118.841 1.00 62.88 312 LEU A O 1
ATOM 2551 N N . ALA A 1 313 ? -59.708 3.557 117.222 1.00 59.62 313 ALA A N 1
ATOM 2552 C CA . ALA A 1 313 ? -59.394 4.672 118.111 1.00 59.62 313 ALA A CA 1
ATOM 2553 C C . ALA A 1 313 ? -60.534 4.998 119.099 1.00 59.62 313 ALA A C 1
ATOM 2555 O O . ALA A 1 313 ? -60.264 5.350 120.245 1.00 59.62 313 ALA A O 1
ATOM 2556 N N . GLU A 1 314 ? -61.801 4.820 118.707 1.00 58.72 314 GLU A N 1
ATOM 2557 C CA . GLU A 1 314 ? -62.966 5.064 119.580 1.00 58.72 314 GLU A CA 1
ATOM 2558 C C . GLU A 1 314 ? -63.188 3.988 120.665 1.00 58.72 314 GLU A C 1
ATOM 2560 O O . GLU A 1 314 ? -63.956 4.209 121.601 1.00 58.72 314 GLU A O 1
ATOM 2565 N N . ARG A 1 315 ? -62.535 2.820 120.572 1.00 56.19 315 ARG A N 1
ATOM 2566 C CA . ARG A 1 315 ? -62.789 1.656 121.449 1.00 56.19 315 ARG A CA 1
ATOM 2567 C C . ARG A 1 315 ? -61.718 1.371 122.506 1.00 56.19 315 ARG A C 1
ATOM 2569 O O . ARG A 1 315 ? -61.855 0.392 123.238 1.00 56.19 315 ARG A O 1
ATOM 2576 N N . ALA A 1 316 ? -60.670 2.181 122.613 1.00 46.44 316 ALA A N 1
ATOM 2577 C CA . ALA A 1 316 ? -59.583 1.922 123.555 1.00 46.44 316 ALA A CA 1
ATOM 2578 C C . ALA A 1 316 ? -59.802 2.619 124.917 1.00 46.44 316 ALA A C 1
ATOM 2580 O O . ALA A 1 316 ? -59.503 3.800 125.073 1.00 46.44 316 ALA A O 1
ATOM 2581 N N . GLU A 1 317 ? -60.275 1.878 125.928 1.00 50.69 317 GLU A N 1
ATOM 2582 C CA . GLU A 1 317 ? -60.128 2.261 127.345 1.00 50.69 317 GLU A CA 1
ATOM 2583 C C . GLU A 1 317 ? -58.686 1.974 127.828 1.00 50.69 317 GLU A C 1
ATOM 2585 O O . GLU A 1 317 ? -58.167 0.879 127.575 1.00 50.69 317 GLU A O 1
ATOM 2590 N N . PRO A 1 318 ? -58.014 2.896 128.550 1.00 55.91 318 PRO A N 1
ATOM 2591 C CA . PRO A 1 318 ? -56.683 2.641 129.098 1.00 55.91 318 PRO A CA 1
ATOM 2592 C C . PRO A 1 318 ? -56.770 1.635 130.254 1.00 55.91 318 PRO A C 1
ATOM 2594 O O . PRO A 1 318 ? -57.325 1.913 131.312 1.00 55.91 318 PRO A O 1
ATOM 2597 N N . THR A 1 319 ? -56.214 0.442 130.052 1.00 56.41 319 THR A N 1
ATOM 2598 C CA . THR A 1 319 ? -56.391 -0.730 130.930 1.00 56.41 319 THR A CA 1
ATOM 2599 C C . THR A 1 319 ? -55.368 -0.832 132.075 1.00 56.41 319 THR A C 1
ATOM 2601 O O . THR A 1 319 ? -55.278 -1.874 132.720 1.00 56.41 319 THR A O 1
ATOM 2604 N N . LEU A 1 320 ? -54.577 0.213 132.349 1.00 56.41 320 LEU A N 1
ATOM 2605 C CA . LEU A 1 320 ? -53.507 0.191 133.358 1.00 56.41 320 LEU A CA 1
ATOM 2606 C C . LEU A 1 320 ? -53.555 1.436 134.256 1.00 56.41 320 LEU A C 1
ATOM 2608 O O . LEU A 1 320 ? -53.525 2.562 133.766 1.00 56.41 320 LEU A O 1
ATOM 2612 N N . ASP A 1 321 ? -53.610 1.217 135.572 1.00 60.28 321 ASP A N 1
ATOM 2613 C CA . ASP A 1 321 ? -53.576 2.267 136.596 1.00 60.28 321 ASP A CA 1
ATOM 2614 C C . ASP A 1 321 ? -52.218 2.993 136.561 1.00 60.28 321 ASP A C 1
ATOM 2616 O O . ASP A 1 321 ? -51.162 2.366 136.695 1.00 60.28 321 ASP A O 1
ATOM 2620 N N . ALA A 1 322 ? -52.233 4.313 136.357 1.00 63.19 322 ALA A N 1
ATOM 2621 C CA . ALA A 1 322 ? -51.029 5.116 136.127 1.00 63.19 322 ALA A CA 1
ATOM 2622 C C . ALA A 1 322 ? -50.028 5.037 137.298 1.00 63.19 322 ALA A C 1
ATOM 2624 O O . ALA A 1 322 ? -48.819 5.088 137.082 1.00 63.19 322 ALA A O 1
ATOM 2625 N N . GLN A 1 323 ? -50.515 4.811 138.524 1.00 62.66 323 GLN A N 1
ATOM 2626 C CA . GLN A 1 323 ? -49.664 4.674 139.712 1.00 62.66 323 GLN A CA 1
ATOM 2627 C C . GLN A 1 323 ? -48.783 3.413 139.691 1.00 62.66 323 GLN A C 1
ATOM 2629 O O . GLN A 1 323 ? -47.707 3.407 140.286 1.00 62.66 323 GLN A O 1
ATOM 2634 N N . LEU A 1 324 ? -49.197 2.347 138.992 1.00 63.94 324 LEU A N 1
ATOM 2635 C CA . LEU A 1 324 ? -48.400 1.120 138.864 1.00 63.94 324 LEU A CA 1
ATOM 2636 C C . LEU A 1 324 ? -47.241 1.274 137.871 1.00 63.94 324 LEU A C 1
ATOM 2638 O O . LEU A 1 324 ? -46.224 0.598 138.019 1.00 63.94 324 LEU A O 1
ATOM 2642 N N . LEU A 1 325 ? -47.373 2.162 136.882 1.00 67.94 325 LEU A N 1
ATOM 2643 C CA . LEU A 1 325 ? -46.318 2.448 135.907 1.00 67.94 325 LEU A CA 1
ATOM 2644 C C . LEU A 1 325 ? -45.207 3.316 136.512 1.00 67.94 325 LEU A C 1
ATOM 2646 O O . LEU A 1 325 ? -44.034 3.082 136.228 1.00 67.94 325 LEU A O 1
ATOM 2650 N N . ASP A 1 326 ? -45.564 4.253 137.395 1.00 71.31 326 ASP A N 1
ATOM 2651 C CA . ASP A 1 326 ? -44.609 5.161 138.046 1.00 71.31 326 ASP A CA 1
ATOM 2652 C C . ASP A 1 326 ? -43.677 4.457 139.046 1.00 71.31 326 ASP A C 1
ATOM 2654 O O . ASP A 1 326 ? -42.572 4.937 139.310 1.00 71.31 326 ASP A O 1
ATOM 2658 N N . ASP A 1 327 ? -44.099 3.322 139.607 1.00 75.00 327 ASP A N 1
ATOM 2659 C CA . ASP A 1 327 ? -43.325 2.538 140.579 1.00 75.00 327 ASP A CA 1
ATOM 2660 C C . ASP A 1 327 ? -42.609 1.322 139.953 1.00 75.00 327 ASP A C 1
ATOM 2662 O O . ASP A 1 327 ? -41.877 0.607 140.651 1.00 75.00 327 ASP A O 1
ATOM 2666 N N . ALA A 1 328 ? -42.792 1.084 138.649 1.00 79.56 328 ALA A N 1
ATOM 2667 C CA . ALA A 1 328 ? -42.199 -0.034 137.923 1.00 79.56 328 ALA A CA 1
ATOM 2668 C C . ALA A 1 328 ? -40.959 0.380 137.116 1.00 79.56 328 ALA A C 1
ATOM 2670 O O . ALA A 1 328 ? -40.911 1.416 136.450 1.00 79.56 328 ALA A O 1
ATOM 2671 N N . LEU A 1 329 ? -39.954 -0.493 137.131 1.00 82.75 329 LEU A N 1
ATOM 2672 C CA . LEU A 1 329 ? -38.814 -0.424 136.232 1.00 82.75 329 LEU A CA 1
ATOM 2673 C C . LEU A 1 329 ? -39.247 -0.927 134.852 1.00 82.75 329 LEU A C 1
ATOM 2675 O O . LEU A 1 329 ? -39.470 -2.121 134.663 1.00 82.75 329 LEU A O 1
ATOM 2679 N N . ILE A 1 330 ? -39.372 -0.014 133.898 1.00 84.75 330 ILE A N 1
ATOM 2680 C CA . ILE A 1 330 ? -39.797 -0.292 132.530 1.00 84.75 330 ILE A CA 1
ATOM 2681 C C . ILE A 1 330 ? -38.565 -0.629 131.698 1.00 84.75 330 ILE A C 1
ATOM 2683 O O . ILE A 1 330 ? -37.722 0.237 131.479 1.00 84.75 330 ILE A O 1
ATOM 2687 N N . VAL A 1 331 ? -38.474 -1.868 131.218 1.00 85.25 331 VAL A N 1
ATOM 2688 C CA . VAL A 1 331 ? -37.427 -2.347 130.307 1.00 85.25 331 VAL A CA 1
ATOM 2689 C C . VAL A 1 331 ? -37.995 -2.467 128.898 1.00 85.25 331 VAL A C 1
ATOM 2691 O O . VAL A 1 331 ? -38.943 -3.214 128.659 1.00 85.25 331 VAL A O 1
ATOM 2694 N N . ASN A 1 332 ? -37.395 -1.756 127.950 1.00 87.06 332 ASN A N 1
ATOM 2695 C CA . ASN A 1 332 ? -37.728 -1.840 126.535 1.00 87.06 332 ASN A CA 1
ATOM 2696 C C . ASN A 1 332 ? -36.939 -2.991 125.891 1.00 87.06 332 ASN A C 1
ATOM 2698 O O . ASN A 1 332 ? -35.759 -2.843 125.574 1.00 87.06 332 ASN A O 1
ATOM 2702 N N . TYR A 1 333 ? -37.583 -4.148 125.718 1.00 86.38 333 TYR A N 1
ATOM 2703 C CA . TYR A 1 333 ? -36.918 -5.379 125.285 1.00 86.38 333 TYR A CA 1
ATOM 2704 C C . TYR A 1 333 ? -36.218 -5.265 123.912 1.00 86.38 333 TYR A C 1
ATOM 2706 O O . TYR A 1 333 ? -35.046 -5.638 123.820 1.00 86.38 333 TYR A O 1
ATOM 2714 N N . PRO A 1 334 ? -36.843 -4.691 122.860 1.00 86.25 334 PRO A N 1
ATOM 2715 C CA . PRO A 1 334 ? -36.171 -4.430 121.584 1.00 86.25 334 PRO A CA 1
ATOM 2716 C C . PRO A 1 334 ? -34.904 -3.575 121.684 1.00 86.25 334 PRO A C 1
ATOM 2718 O O . PRO A 1 334 ? -34.011 -3.728 120.859 1.00 86.25 334 PRO A O 1
ATOM 2721 N N . ALA A 1 335 ? -34.822 -2.684 122.674 1.00 83.62 335 ALA A N 1
ATOM 2722 C CA . ALA A 1 335 ? -33.708 -1.751 122.825 1.00 83.62 335 ALA A CA 1
ATOM 2723 C C . ALA A 1 335 ? -32.517 -2.330 123.607 1.00 83.62 335 ALA A C 1
ATOM 2725 O O . ALA A 1 335 ? -31.503 -1.649 123.744 1.00 83.62 335 ALA A O 1
ATOM 2726 N N . LEU A 1 336 ? -32.625 -3.556 124.136 1.00 82.19 336 LEU A N 1
ATOM 2727 C CA . LEU A 1 336 ? -31.531 -4.191 124.875 1.00 82.19 336 LEU A CA 1
ATOM 2728 C C . LEU A 1 336 ? -30.336 -4.482 123.957 1.00 82.19 336 LEU A C 1
ATOM 2730 O O . LEU A 1 336 ? -29.214 -4.118 124.295 1.00 82.19 336 LEU A O 1
ATOM 2734 N N . HIS A 1 337 ? -30.587 -5.114 122.806 1.00 82.94 337 HIS A N 1
ATOM 2735 C CA . HIS A 1 337 ? -29.573 -5.546 121.838 1.00 82.94 337 HIS A CA 1
ATOM 2736 C C . HIS A 1 337 ? -30.164 -5.710 120.427 1.00 82.94 337 HIS A C 1
ATOM 2738 O O . HIS A 1 337 ? -31.370 -5.914 120.252 1.00 82.94 337 HIS A O 1
ATOM 2744 N N . ASP A 1 338 ? -29.299 -5.713 119.413 1.00 80.88 338 ASP A N 1
ATOM 2745 C CA . ASP A 1 338 ? -29.699 -5.913 118.015 1.00 80.88 338 ASP A CA 1
ATOM 2746 C C . ASP A 1 338 ? -29.969 -7.394 117.682 1.00 80.88 338 ASP A C 1
ATOM 2748 O O . ASP A 1 338 ? -30.824 -7.703 116.841 1.00 80.88 338 ASP A O 1
ATOM 2752 N N . GLU A 1 339 ? -29.335 -8.335 118.391 1.00 82.19 339 GLU A N 1
ATOM 2753 C CA . GLU A 1 339 ? -29.495 -9.775 118.160 1.00 82.19 339 GLU A CA 1
ATOM 2754 C C . GLU A 1 339 ? -30.505 -10.453 119.113 1.00 82.19 339 GLU A C 1
ATOM 2756 O O . GLU A 1 339 ? -30.520 -10.156 120.308 1.00 82.19 339 GLU A O 1
ATOM 2761 N N . PRO A 1 340 ? -31.324 -11.423 118.639 1.00 80.44 340 PRO A N 1
ATOM 2762 C CA . PRO A 1 340 ? -32.321 -12.122 119.466 1.00 80.44 340 PRO A CA 1
ATOM 2763 C C . PRO A 1 340 ? -31.760 -12.821 120.713 1.00 80.44 340 PRO A C 1
ATOM 2765 O O . PRO A 1 340 ? -32.357 -12.749 121.786 1.00 80.44 340 PRO A O 1
ATOM 2768 N N . ILE A 1 341 ? -30.618 -13.512 120.585 1.00 79.06 341 ILE A N 1
ATOM 2769 C CA . ILE A 1 341 ? -29.982 -14.230 121.705 1.00 79.06 341 ILE A CA 1
ATOM 2770 C C . ILE A 1 341 ? -29.492 -13.229 122.750 1.00 79.06 341 ILE A C 1
ATOM 2772 O O . ILE A 1 341 ? -29.753 -13.398 123.940 1.00 79.06 341 ILE A O 1
ATOM 2776 N N . GLU A 1 342 ? -28.816 -12.175 122.299 1.00 80.94 342 GLU A N 1
ATOM 2777 C CA . GLU A 1 342 ? -28.273 -11.139 123.171 1.00 80.94 342 GLU A CA 1
ATOM 2778 C C . GLU A 1 342 ? -29.378 -10.342 123.864 1.00 80.94 342 GLU A C 1
ATOM 2780 O O . GLU A 1 342 ? -29.241 -10.037 125.043 1.00 80.94 342 GLU A O 1
ATOM 2785 N N . ARG A 1 343 ? -30.517 -10.087 123.203 1.00 85.81 343 ARG A N 1
ATOM 2786 C CA . ARG A 1 343 ? -31.683 -9.466 123.853 1.00 85.81 343 ARG A CA 1
ATOM 2787 C C . ARG A 1 343 ? -32.210 -10.303 125.012 1.00 85.81 343 ARG A C 1
ATOM 2789 O O . ARG A 1 343 ? -32.495 -9.756 126.075 1.00 85.81 343 ARG A O 1
ATOM 2796 N N . PHE A 1 344 ? -32.308 -11.622 124.843 1.00 80.69 344 PHE A N 1
ATOM 2797 C CA . PHE A 1 344 ? -32.728 -12.516 125.924 1.00 80.69 344 PHE A CA 1
ATOM 2798 C C . PHE A 1 344 ? -31.726 -12.544 127.075 1.00 80.69 344 PHE A C 1
ATOM 2800 O O . PHE A 1 344 ? -32.127 -12.439 128.233 1.00 80.69 344 PHE A O 1
ATOM 2807 N N . VAL A 1 345 ? -30.432 -12.668 126.770 1.00 81.19 345 VAL A N 1
ATOM 2808 C CA . VAL A 1 345 ? -29.368 -12.637 127.785 1.00 81.19 345 VAL A CA 1
ATOM 2809 C C . VAL A 1 345 ? -29.379 -11.298 128.523 1.00 81.19 345 VAL A C 1
ATOM 2811 O O . VAL A 1 345 ? -29.445 -11.289 129.747 1.00 81.19 345 VAL A O 1
ATOM 2814 N N . GLY A 1 346 ? -29.455 -10.185 127.794 1.00 82.75 346 GLY A N 1
ATOM 2815 C CA . GLY A 1 346 ? -29.544 -8.837 128.348 1.00 82.75 346 GLY A CA 1
ATOM 2816 C C . GLY A 1 346 ? -30.784 -8.622 129.215 1.00 82.75 346 GLY A C 1
ATOM 2817 O O . GLY A 1 346 ? -30.698 -7.948 130.238 1.00 82.75 346 GLY A O 1
ATOM 2818 N N . LEU A 1 347 ? -31.922 -9.245 128.884 1.00 85.12 347 LEU A N 1
ATOM 2819 C CA . LEU A 1 347 ? -33.120 -9.208 129.728 1.00 85.12 347 LEU A CA 1
ATOM 2820 C C . LEU A 1 347 ? -32.901 -9.959 131.051 1.00 85.12 347 LEU A C 1
ATOM 2822 O O . LEU A 1 347 ? -33.293 -9.468 132.112 1.00 85.12 347 LEU A O 1
ATOM 2826 N N . PHE A 1 348 ? -32.261 -11.133 131.012 1.00 82.69 348 PHE A N 1
ATOM 2827 C CA . PHE A 1 348 ? -31.919 -11.879 132.226 1.00 82.69 348 PHE A CA 1
ATOM 2828 C C . PHE A 1 348 ? -30.869 -11.157 133.067 1.00 82.69 348 PHE A C 1
ATOM 2830 O O . PHE A 1 348 ? -31.002 -11.119 134.290 1.00 82.69 348 PHE A O 1
ATOM 2837 N N . ASP A 1 349 ? -29.859 -10.562 132.442 1.00 82.12 349 ASP A N 1
ATOM 2838 C CA . ASP A 1 349 ? -28.829 -9.796 133.137 1.00 82.12 349 ASP A CA 1
ATOM 2839 C C . ASP A 1 349 ? -29.419 -8.533 133.771 1.00 82.12 349 ASP A C 1
ATOM 2841 O O . ASP A 1 349 ? -29.167 -8.275 134.948 1.00 82.12 349 ASP A O 1
ATOM 2845 N N . ALA A 1 350 ? -30.316 -7.830 133.072 1.00 80.25 350 ALA A N 1
ATOM 2846 C CA . ALA A 1 350 ? -31.102 -6.729 133.625 1.00 80.25 350 ALA A CA 1
ATOM 2847 C C . ALA A 1 350 ? -31.933 -7.171 134.844 1.00 80.25 350 ALA A C 1
ATOM 2849 O O . ALA A 1 350 ? -31.915 -6.514 135.887 1.00 80.25 350 ALA A O 1
ATOM 2850 N N . TYR A 1 351 ? -32.616 -8.317 134.759 1.00 81.81 351 TYR A N 1
ATOM 2851 C CA . TYR A 1 351 ? -33.386 -8.862 135.879 1.00 81.81 351 TYR A CA 1
ATOM 2852 C C . TYR A 1 351 ? -32.496 -9.262 137.068 1.00 81.81 351 TYR A C 1
ATOM 2854 O O . TYR A 1 351 ? -32.828 -8.982 138.221 1.00 81.81 351 TYR A O 1
ATOM 2862 N N . ARG A 1 352 ? -31.333 -9.873 136.815 1.00 83.19 352 ARG A N 1
ATOM 2863 C CA . ARG A 1 352 ? -30.364 -10.238 137.863 1.00 83.19 352 ARG A CA 1
ATOM 2864 C C . ARG A 1 352 ? -29.743 -9.008 138.516 1.00 83.19 352 ARG A C 1
ATOM 2866 O O . ARG A 1 352 ? -29.605 -8.994 139.737 1.00 83.19 352 ARG A O 1
ATOM 2873 N N . ALA A 1 353 ? -29.397 -7.989 137.734 1.00 80.25 353 ALA A N 1
ATOM 2874 C CA . ALA A 1 353 ? -28.897 -6.715 138.239 1.00 80.25 353 ALA A CA 1
ATOM 2875 C C . ALA A 1 353 ? -29.949 -6.016 139.114 1.00 80.25 353 ALA A C 1
ATOM 2877 O O . ALA A 1 353 ? -29.617 -5.543 140.203 1.00 80.25 353 ALA A O 1
ATOM 2878 N N . PHE A 1 354 ? -31.222 -6.049 138.698 1.00 81.19 354 PHE A N 1
ATOM 2879 C CA . PHE A 1 354 ? -32.347 -5.551 139.489 1.00 81.19 354 PHE A CA 1
ATOM 2880 C C . PHE A 1 354 ? -32.486 -6.293 140.830 1.00 81.19 354 PHE A C 1
ATOM 2882 O O . PHE A 1 354 ? -32.517 -5.652 141.879 1.00 81.19 354 PHE A O 1
ATOM 2889 N N . LEU A 1 355 ? -32.481 -7.633 140.829 1.00 81.75 355 LEU A N 1
ATOM 2890 C CA . LEU A 1 355 ? -32.546 -8.431 142.064 1.00 81.75 355 LEU A CA 1
ATOM 2891 C C . LEU A 1 355 ? -31.344 -8.206 142.993 1.00 81.75 355 LEU A C 1
ATOM 2893 O O . LEU A 1 355 ? -31.494 -8.228 144.212 1.00 81.75 355 LEU A O 1
ATOM 2897 N N . ALA A 1 356 ? -30.156 -7.983 142.429 1.00 80.00 356 ALA A N 1
ATOM 2898 C CA . ALA A 1 356 ? -28.934 -7.710 143.181 1.00 80.00 356 ALA A CA 1
ATOM 2899 C C . ALA A 1 356 ? -28.807 -6.244 143.642 1.00 80.00 356 ALA A C 1
ATOM 2901 O O . ALA A 1 356 ? -27.785 -5.896 144.233 1.00 80.00 356 ALA A O 1
ATOM 2902 N N . GLN A 1 357 ? -29.803 -5.391 143.358 1.00 76.94 357 GLN A N 1
ATOM 2903 C CA . GLN A 1 357 ? -29.804 -3.950 143.655 1.00 76.94 357 GLN A CA 1
ATOM 2904 C C . GLN A 1 357 ? -28.585 -3.207 143.073 1.00 76.94 357 GLN A C 1
ATOM 2906 O O . GLN A 1 357 ? -28.103 -2.217 143.624 1.00 76.94 357 GLN A O 1
ATOM 2911 N N . ARG A 1 358 ? -28.061 -3.688 141.937 1.00 74.56 358 ARG A N 1
ATOM 2912 C CA . ARG A 1 358 ? -26.930 -3.079 141.222 1.00 74.56 358 ARG A CA 1
ATOM 2913 C C . ARG A 1 358 ? -27.462 -2.075 140.206 1.00 74.56 358 ARG A C 1
ATOM 2915 O O . ARG A 1 358 ? -27.561 -2.365 139.018 1.00 74.56 358 ARG A O 1
ATOM 2922 N N . HIS A 1 359 ? -27.841 -0.902 140.702 1.00 70.06 359 HIS A N 1
ATOM 2923 C CA . HIS A 1 359 ? -28.493 0.142 139.904 1.00 70.06 359 HIS A CA 1
ATOM 2924 C C . HIS A 1 359 ? -27.561 0.850 138.903 1.00 70.06 359 HIS A C 1
ATOM 2926 O O . HIS A 1 359 ? -28.054 1.484 137.977 1.00 70.06 359 HIS A O 1
ATOM 2932 N N . ASP A 1 360 ? -26.243 0.664 139.028 1.00 68.19 360 ASP A N 1
ATOM 2933 C CA . ASP A 1 360 ? -25.226 1.230 138.126 1.00 68.19 360 ASP A CA 1
ATOM 2934 C C . ASP A 1 360 ? -24.908 0.329 136.911 1.00 68.19 360 ASP A C 1
ATOM 2936 O O . ASP A 1 360 ? -23.916 0.539 136.210 1.00 68.19 360 ASP A O 1
ATOM 2940 N N . ASP A 1 361 ? -25.708 -0.714 136.658 1.00 77.25 361 ASP A N 1
ATOM 2941 C CA . ASP A 1 361 ? -25.482 -1.618 135.527 1.00 77.25 361 ASP A CA 1
ATOM 2942 C C . ASP A 1 361 ? -25.731 -0.907 134.182 1.00 77.25 361 ASP A C 1
ATOM 2944 O O . ASP A 1 361 ? -26.761 -0.254 133.961 1.00 77.25 361 ASP A O 1
ATOM 2948 N N . ALA A 1 362 ? -24.779 -1.045 133.255 1.00 74.31 362 ALA A N 1
ATOM 2949 C CA . ALA A 1 362 ? -24.838 -0.416 131.937 1.00 74.31 362 ALA A CA 1
ATOM 2950 C C . ALA A 1 362 ? -26.025 -0.919 131.095 1.00 74.31 362 ALA A C 1
ATOM 2952 O O . ALA A 1 362 ? -26.557 -0.171 130.274 1.00 74.31 362 ALA A O 1
ATOM 2953 N N . THR A 1 363 ? -26.456 -2.162 131.315 1.00 71.00 363 THR A N 1
ATOM 2954 C CA . THR A 1 363 ? -27.569 -2.805 130.602 1.00 71.00 363 THR A CA 1
ATOM 2955 C C . THR A 1 363 ? -28.902 -2.202 131.038 1.00 71.00 363 THR A C 1
ATOM 2957 O O . THR A 1 363 ? -29.727 -1.827 130.205 1.00 71.00 363 THR A O 1
ATOM 2960 N N . LEU A 1 364 ? -29.076 -2.010 132.352 1.00 72.44 364 LEU A N 1
ATOM 2961 C CA . LEU A 1 364 ? -30.242 -1.331 132.918 1.00 72.44 364 LEU A CA 1
ATOM 2962 C C . LEU A 1 364 ? -30.293 0.139 132.491 1.00 72.44 364 LEU A C 1
ATOM 2964 O O . LEU A 1 364 ? -31.349 0.627 132.098 1.00 72.44 364 LEU A O 1
ATOM 2968 N N . SER A 1 365 ? -29.160 0.837 132.497 1.00 76.88 365 SER A N 1
ATOM 2969 C CA . SER A 1 365 ? -29.113 2.268 132.167 1.00 76.88 365 SER A CA 1
ATOM 2970 C C . SER A 1 365 ? -29.479 2.590 130.712 1.00 76.88 365 SER A C 1
ATOM 2972 O O . SER A 1 365 ? -29.984 3.675 130.440 1.00 76.88 365 SER A O 1
ATOM 2974 N N . ARG A 1 366 ? -29.223 1.678 129.765 1.00 74.94 366 ARG A N 1
ATOM 2975 C CA . ARG A 1 366 ? -29.464 1.922 128.329 1.00 74.94 366 ARG A CA 1
ATOM 2976 C C . ARG A 1 366 ? -30.897 1.656 127.890 1.00 74.94 366 ARG A C 1
ATOM 2978 O O . ARG A 1 366 ? -31.417 2.386 127.054 1.00 74.94 366 ARG A O 1
ATOM 2985 N N . ALA A 1 367 ? -31.504 0.598 128.415 1.00 75.25 367 ALA A N 1
ATOM 2986 C CA . ALA A 1 367 ? -32.762 0.066 127.896 1.00 75.25 367 ALA A CA 1
ATOM 2987 C C . ALA A 1 367 ? -33.915 0.144 128.906 1.00 75.25 367 ALA A C 1
ATOM 2989 O O . ALA A 1 367 ? -34.985 -0.410 128.654 1.00 75.25 367 ALA A O 1
ATOM 2990 N N . SER A 1 368 ? -33.716 0.812 130.047 1.00 81.25 368 SER A N 1
ATOM 2991 C CA . SER A 1 368 ? -34.760 0.991 131.055 1.00 81.25 368 SER A CA 1
ATOM 2992 C C . SER A 1 368 ? -34.818 2.404 131.625 1.00 81.25 368 SER A C 1
ATOM 2994 O O . SER A 1 368 ? -33.895 3.200 131.463 1.00 81.25 368 SER A O 1
ATOM 2996 N N . ASN A 1 369 ? -35.895 2.708 132.350 1.00 81.25 369 ASN A N 1
ATOM 2997 C CA . ASN A 1 369 ? -36.060 3.966 133.083 1.00 81.25 369 ASN A CA 1
ATOM 2998 C C . ASN A 1 369 ? -35.358 3.977 134.463 1.00 81.25 369 ASN A C 1
ATOM 3000 O O . ASN A 1 369 ? -35.745 4.767 135.324 1.00 81.25 369 ASN A O 1
ATOM 3004 N N . ILE A 1 370 ? -34.323 3.150 134.696 1.00 78.44 370 ILE A N 1
ATOM 3005 C CA . ILE A 1 370 ? -33.641 3.029 136.004 1.00 78.44 370 ILE A CA 1
ATOM 3006 C C . ILE A 1 370 ? -33.132 4.367 136.563 1.00 78.44 370 ILE A C 1
ATOM 3008 O O . ILE A 1 370 ? -33.154 4.574 137.774 1.00 78.44 370 ILE A O 1
ATOM 3012 N N . ALA A 1 371 ? -32.754 5.313 135.695 1.00 75.62 371 ALA A N 1
ATOM 3013 C CA . ALA A 1 371 ? -32.315 6.652 136.092 1.00 75.62 371 ALA A CA 1
ATOM 3014 C C . ALA A 1 371 ? -33.385 7.446 136.875 1.00 75.62 371 ALA A C 1
ATOM 3016 O O . ALA A 1 371 ? -33.049 8.370 137.612 1.00 75.62 371 ALA A O 1
ATOM 3017 N N . ALA A 1 372 ? -34.667 7.081 136.759 1.00 73.94 372 ALA A N 1
ATOM 3018 C CA . ALA A 1 372 ? -35.758 7.678 137.532 1.00 73.94 372 ALA A CA 1
ATOM 3019 C C . ALA A 1 372 ? -35.829 7.172 138.992 1.00 73.94 372 ALA A C 1
ATOM 3021 O O . ALA A 1 372 ? -36.597 7.702 139.797 1.00 73.94 372 ALA A O 1
ATOM 3022 N N . PHE A 1 373 ? -35.029 6.162 139.354 1.00 74.25 373 PHE A N 1
ATOM 3023 C CA . PHE A 1 373 ? -35.080 5.448 140.636 1.00 74.25 373 PHE A CA 1
ATOM 3024 C C . PHE A 1 373 ? -33.834 5.669 141.521 1.00 74.25 373 PHE A C 1
ATOM 3026 O O . PHE A 1 373 ? -33.601 4.931 142.472 1.00 74.25 373 PHE A O 1
ATOM 3033 N N . SER A 1 374 ? -33.068 6.741 141.291 1.00 67.56 374 SER A N 1
ATOM 3034 C CA . SER A 1 374 ? -31.822 7.062 142.022 1.00 67.56 374 SER A CA 1
ATOM 3035 C C . SER A 1 374 ? -31.960 7.183 143.550 1.00 67.56 374 SER A C 1
ATOM 3037 O O . SER A 1 374 ? -30.972 7.075 144.273 1.00 67.56 374 SER A O 1
ATOM 3039 N N . HIS A 1 375 ? -33.173 7.428 144.056 1.00 65.12 375 HIS A N 1
ATOM 3040 C CA . HIS A 1 375 ? -33.449 7.648 145.484 1.00 65.12 375 HIS A CA 1
ATOM 3041 C C . HIS A 1 375 ? -34.534 6.721 146.064 1.00 65.12 375 HIS A C 1
ATOM 3043 O O . HIS A 1 375 ? -34.868 6.840 147.242 1.00 65.12 375 HIS A O 1
ATOM 3049 N N . ARG A 1 376 ? -35.097 5.804 145.262 1.00 74.31 376 ARG A N 1
ATOM 3050 C CA . ARG A 1 376 ? -36.144 4.855 145.680 1.00 74.31 376 ARG A CA 1
ATOM 3051 C C . ARG A 1 376 ? -36.039 3.558 144.878 1.00 74.31 376 ARG A C 1
ATOM 3053 O O . ARG A 1 376 ? -35.879 3.614 143.668 1.00 74.31 376 ARG A O 1
ATOM 3060 N N . ALA A 1 377 ? -36.168 2.400 145.523 1.00 73.31 377 ALA A N 1
ATOM 3061 C CA . ALA A 1 377 ? -36.137 1.125 144.808 1.00 73.31 377 ALA A CA 1
ATOM 3062 C C . ALA A 1 377 ? -37.433 0.918 143.990 1.00 73.31 377 ALA A C 1
ATOM 3064 O O . ALA A 1 377 ? -38.517 1.168 144.530 1.00 73.31 377 ALA A O 1
ATOM 3065 N N . PRO A 1 378 ? -37.357 0.448 142.728 1.00 80.19 378 PRO A N 1
ATOM 3066 C CA . PRO A 1 378 ? -38.545 0.072 141.965 1.00 80.19 378 PRO A CA 1
ATOM 3067 C C . PRO A 1 378 ? -39.277 -1.085 142.653 1.00 80.19 378 PRO A C 1
ATOM 3069 O O . PRO A 1 378 ? -38.643 -1.989 143.201 1.00 80.19 378 PRO A O 1
ATOM 3072 N N . ARG A 1 379 ? -40.612 -1.088 142.602 1.00 77.94 379 ARG A N 1
ATOM 3073 C CA . ARG A 1 379 ? -41.436 -2.147 143.215 1.00 77.94 379 ARG A CA 1
ATOM 3074 C C . ARG A 1 379 ? -41.579 -3.386 142.334 1.00 77.94 379 ARG A C 1
ATOM 3076 O O . ARG A 1 379 ? -41.865 -4.464 142.847 1.00 77.94 379 ARG A O 1
ATOM 3083 N N . GLY A 1 380 ? -41.367 -3.247 141.029 1.00 76.25 380 GLY A N 1
ATOM 3084 C CA . GLY A 1 380 ? -41.477 -4.339 140.066 1.00 76.25 380 GLY A CA 1
ATOM 3085 C C . GLY A 1 380 ? -40.796 -4.019 138.740 1.00 76.25 380 GLY A C 1
ATOM 3086 O O . GLY A 1 380 ? -40.320 -2.905 138.537 1.00 76.25 380 GLY A O 1
ATOM 3087 N N . LEU A 1 381 ? -40.756 -5.009 137.847 1.00 80.25 381 LEU A N 1
ATOM 3088 C CA . LEU A 1 381 ? -40.216 -4.900 136.492 1.00 80.25 381 LEU A CA 1
ATOM 3089 C C . LEU A 1 381 ? -41.363 -5.026 135.483 1.00 80.25 381 LEU A C 1
ATOM 3091 O O . LEU A 1 381 ? -42.106 -6.007 135.532 1.00 80.25 381 LEU A O 1
ATOM 3095 N N . LEU A 1 382 ? -41.476 -4.080 134.555 1.00 82.00 382 LEU A N 1
ATOM 3096 C CA . LEU A 1 382 ? -42.390 -4.144 133.419 1.00 82.00 382 LEU A CA 1
ATOM 3097 C C . LEU A 1 382 ? -41.582 -4.238 132.126 1.00 82.00 382 LEU A C 1
ATOM 3099 O O . LEU A 1 382 ? -40.725 -3.400 131.867 1.00 82.00 382 LEU A O 1
ATOM 3103 N N . VAL A 1 383 ? -41.861 -5.241 131.298 1.00 82.00 383 VAL A N 1
ATOM 3104 C CA . VAL A 1 383 ? -41.174 -5.427 130.014 1.00 82.00 383 VAL A CA 1
ATOM 3105 C C . VAL A 1 383 ? -42.090 -4.978 128.881 1.00 82.00 383 VAL A C 1
ATOM 3107 O O . VAL A 1 383 ? -43.209 -5.471 128.758 1.00 82.00 383 VAL A O 1
ATOM 3110 N N . VAL A 1 384 ? -41.608 -4.054 128.051 1.00 82.81 384 VAL A N 1
ATOM 3111 C CA . VAL A 1 384 ? -42.315 -3.528 126.873 1.00 82.81 384 VAL A CA 1
ATOM 3112 C C . VAL A 1 384 ? -41.729 -4.153 125.607 1.00 82.81 384 VAL A C 1
ATOM 3114 O O . VAL A 1 384 ? -40.518 -4.359 125.516 1.00 82.81 384 VAL A O 1
ATOM 3117 N N . GLY A 1 385 ? -42.590 -4.453 124.631 1.00 81.88 385 GLY A N 1
ATOM 3118 C CA . GLY A 1 385 ? -42.226 -5.182 123.411 1.00 81.88 385 GLY A CA 1
ATOM 3119 C C . GLY A 1 385 ? -42.383 -6.696 123.554 1.00 81.88 385 GLY A C 1
ATOM 3120 O O . GLY A 1 385 ? -41.515 -7.460 123.124 1.00 81.88 385 GLY A O 1
ATOM 3121 N N . LEU A 1 386 ? -43.483 -7.129 124.182 1.00 78.69 386 LEU A N 1
ATOM 3122 C CA . LEU A 1 386 ? -43.812 -8.538 124.400 1.00 78.69 386 LEU A CA 1
ATOM 3123 C C . LEU A 1 386 ? -43.900 -9.311 123.078 1.00 78.69 386 LEU A C 1
ATOM 3125 O O . LEU A 1 386 ? -43.493 -10.466 123.023 1.00 78.69 386 LEU A O 1
ATOM 3129 N N . GLU A 1 387 ? -44.371 -8.677 122.005 1.00 79.94 387 GLU A N 1
ATOM 3130 C CA . GLU A 1 387 ? -44.478 -9.279 120.675 1.00 79.94 387 GLU A CA 1
ATOM 3131 C C . GLU A 1 387 ? -43.103 -9.736 120.186 1.00 79.94 387 GLU A C 1
ATOM 3133 O O . GLU A 1 387 ? -42.937 -10.875 119.749 1.00 79.94 387 GLU A O 1
ATOM 3138 N N . ARG A 1 388 ? -42.092 -8.873 120.348 1.00 82.75 388 ARG A N 1
ATOM 3139 C CA . ARG A 1 388 ? -40.716 -9.177 119.952 1.00 82.75 388 ARG A CA 1
ATOM 3140 C C . ARG A 1 388 ? -40.066 -10.199 120.878 1.00 82.75 388 ARG A C 1
ATOM 3142 O O . ARG A 1 388 ? -39.323 -11.049 120.399 1.00 82.75 388 ARG A O 1
ATOM 3149 N N . LEU A 1 389 ? -40.366 -10.157 122.178 1.00 82.38 389 LEU A N 1
ATOM 3150 C CA . LEU A 1 389 ? -39.922 -11.176 123.136 1.00 82.38 389 LEU A CA 1
ATOM 3151 C C . LEU A 1 389 ? -40.478 -12.563 122.783 1.00 82.38 389 LEU A C 1
ATOM 3153 O O . LEU A 1 389 ? -39.745 -13.550 122.824 1.00 82.38 389 LEU A O 1
ATOM 3157 N N . LEU A 1 390 ? -41.759 -12.645 122.418 1.00 80.00 390 LEU A N 1
ATOM 3158 C CA . LEU A 1 390 ? -42.406 -13.891 122.005 1.00 80.00 390 LEU A CA 1
ATOM 3159 C C . LEU A 1 390 ? -41.860 -14.394 120.666 1.00 80.00 390 LEU A C 1
ATOM 3161 O O . LEU A 1 390 ? -41.620 -15.592 120.525 1.00 80.00 390 LEU A O 1
ATOM 3165 N N . GLU A 1 391 ? -41.624 -13.497 119.707 1.00 80.12 391 GLU A N 1
ATOM 3166 C CA . GLU A 1 391 ? -41.022 -13.832 118.414 1.00 80.12 391 GLU A CA 1
ATOM 3167 C C . GLU A 1 391 ? -39.590 -14.358 118.578 1.00 80.12 391 GLU A C 1
ATOM 3169 O O . GLU A 1 391 ? -39.260 -15.437 118.082 1.00 80.12 391 GLU A O 1
ATOM 3174 N N . ASP A 1 392 ? -38.746 -13.644 119.324 1.00 82.19 392 ASP A N 1
ATOM 3175 C CA . ASP A 1 392 ? -37.387 -14.088 119.624 1.00 82.19 392 ASP A CA 1
ATOM 3176 C C . ASP A 1 392 ? -37.420 -15.418 120.408 1.00 82.19 392 ASP A C 1
ATOM 3178 O O . ASP A 1 392 ? -36.677 -16.346 120.094 1.00 82.19 392 ASP A O 1
ATOM 3182 N N . GLY A 1 393 ? -38.331 -15.568 121.376 1.00 74.31 393 GLY A N 1
ATOM 3183 C CA . GLY A 1 393 ? -38.482 -16.780 122.187 1.00 74.31 393 GLY A CA 1
ATOM 3184 C C . GLY A 1 393 ? -38.939 -18.002 121.386 1.00 74.31 393 GLY A C 1
ATOM 3185 O O . GLY A 1 393 ? -38.456 -19.112 121.624 1.00 74.31 393 GLY A O 1
ATOM 3186 N N . ALA A 1 394 ? -39.823 -17.811 120.403 1.00 70.44 394 ALA A N 1
ATOM 3187 C CA . ALA A 1 394 ? -40.239 -18.855 119.469 1.00 70.44 394 ALA A CA 1
ATOM 3188 C C . ALA A 1 394 ? -39.087 -19.305 118.554 1.00 70.44 394 ALA A C 1
ATOM 3190 O O . ALA A 1 394 ? -39.022 -20.477 118.174 1.00 70.44 394 ALA A O 1
ATOM 3191 N N . ASN A 1 395 ? -38.166 -18.389 118.247 1.00 65.88 395 ASN A N 1
ATOM 3192 C CA . ASN A 1 395 ? -37.047 -18.604 117.334 1.00 65.88 395 ASN A CA 1
ATOM 3193 C C . ASN A 1 395 ? -35.733 -19.004 118.036 1.00 65.88 395 ASN A C 1
ATOM 3195 O O . ASN A 1 395 ? -34.757 -19.346 117.365 1.00 65.88 395 ASN A O 1
ATOM 3199 N N . LEU A 1 396 ? -35.692 -19.027 119.375 1.00 67.12 396 LEU A N 1
ATOM 3200 C CA . LEU A 1 396 ? -34.499 -19.390 120.140 1.00 67.12 396 LEU A CA 1
ATOM 3201 C C . LEU A 1 396 ? -34.343 -20.907 120.372 1.00 67.12 396 LEU A C 1
ATOM 3203 O O . LEU A 1 396 ? -35.307 -21.606 120.703 1.00 67.12 396 LEU A O 1
ATOM 3207 N N . PRO A 1 397 ? -33.102 -21.442 120.338 1.00 62.88 397 PRO A N 1
ATOM 3208 C CA . PRO A 1 397 ? -32.816 -22.856 120.602 1.00 62.88 397 PRO A CA 1
ATOM 3209 C C . PRO A 1 397 ? -33.211 -23.347 122.003 1.00 62.88 397 PRO A C 1
ATOM 3211 O O . PRO A 1 397 ? -33.208 -24.552 122.237 1.00 62.88 397 PRO A O 1
ATOM 3214 N N . LEU A 1 398 ? -33.555 -22.459 122.942 1.00 59.53 398 LEU A N 1
ATOM 3215 C CA . LEU A 1 398 ? -33.916 -22.811 124.318 1.00 59.53 398 LEU A CA 1
ATOM 3216 C C . LEU A 1 398 ? -35.265 -23.545 124.396 1.00 59.53 398 LEU A C 1
ATOM 3218 O O . LEU A 1 398 ? -35.380 -24.524 125.128 1.00 59.53 398 LEU A O 1
ATOM 3222 N N . ALA A 1 399 ? -36.253 -23.170 123.574 1.00 57.31 399 ALA A N 1
ATOM 3223 C CA . ALA A 1 399 ? -37.507 -23.921 123.451 1.00 57.31 399 ALA A CA 1
ATOM 3224 C C . ALA A 1 399 ? -37.272 -25.320 122.849 1.00 57.31 399 ALA A C 1
ATOM 3226 O O . ALA A 1 399 ? -37.916 -26.297 123.238 1.00 57.31 399 ALA A O 1
ATOM 3227 N N . ARG A 1 400 ? -36.294 -25.440 121.940 1.00 59.41 400 ARG A N 1
ATOM 3228 C CA . ARG A 1 400 ? -35.836 -26.719 121.376 1.00 59.41 400 ARG A CA 1
ATOM 3229 C C . ARG A 1 400 ? -35.065 -27.553 122.406 1.00 59.41 400 ARG A C 1
ATOM 3231 O O . ARG A 1 400 ? -35.260 -28.764 122.453 1.00 59.41 400 ARG A O 1
ATOM 3238 N N . TYR A 1 401 ? -34.251 -26.923 123.254 1.00 59.31 401 TYR A N 1
ATOM 3239 C CA . TYR A 1 401 ? -33.492 -27.573 124.326 1.00 59.31 401 TYR A CA 1
ATOM 3240 C C . TYR A 1 401 ? -34.400 -28.054 125.467 1.00 59.31 401 TYR A C 1
ATOM 3242 O O . TYR A 1 401 ? -34.259 -29.196 125.891 1.00 59.31 401 TYR A O 1
ATOM 3250 N N . LEU A 1 402 ? -35.381 -27.248 125.894 1.00 61.09 402 LEU A N 1
ATOM 3251 C CA . LEU A 1 402 ? -36.376 -27.623 126.907 1.00 61.09 402 LEU A CA 1
ATOM 3252 C C . LEU A 1 402 ? -37.318 -28.730 126.408 1.00 61.09 402 LEU A C 1
ATOM 3254 O O . LEU A 1 402 ? -37.581 -29.681 127.139 1.00 61.09 402 LEU A O 1
ATOM 3258 N N . ARG A 1 403 ? -37.762 -28.690 125.139 1.00 60.03 403 ARG A N 1
ATOM 3259 C CA . ARG A 1 403 ? -38.487 -29.828 124.539 1.00 60.03 403 ARG A CA 1
ATOM 3260 C C . ARG A 1 403 ? -37.613 -31.075 124.476 1.00 60.03 403 ARG A C 1
ATOM 3262 O O . ARG A 1 403 ? -38.072 -32.150 124.836 1.00 60.03 403 ARG A O 1
ATOM 3269 N N . MET A 1 404 ? -36.349 -30.951 124.065 1.00 56.72 404 MET A N 1
ATOM 3270 C CA . MET A 1 404 ? -35.427 -32.089 124.039 1.00 56.72 404 MET A CA 1
ATOM 3271 C C . MET A 1 404 ? -35.112 -32.646 125.430 1.00 56.72 404 MET A C 1
ATOM 3273 O O . MET A 1 404 ? -34.943 -33.856 125.544 1.00 56.72 404 MET A O 1
ATOM 3277 N N . SER A 1 405 ? -35.012 -31.820 126.476 1.00 58.62 405 SER A N 1
ATOM 3278 C CA . SER A 1 405 ? -34.757 -32.301 127.837 1.00 58.62 405 SER A CA 1
ATOM 3279 C C . SER A 1 405 ? -35.972 -33.023 128.412 1.00 58.62 405 SER A C 1
ATOM 3281 O O . SER A 1 405 ? -35.792 -34.078 129.016 1.00 58.62 405 SER A O 1
ATOM 3283 N N . VAL A 1 406 ? -37.188 -32.526 128.147 1.00 63.50 406 VAL A N 1
ATOM 3284 C CA . VAL A 1 406 ? -38.444 -33.215 128.488 1.00 63.50 406 VAL A CA 1
ATOM 3285 C C . VAL A 1 406 ? -38.550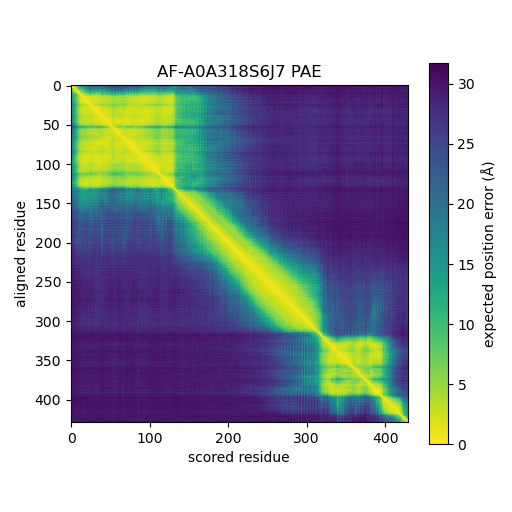 -34.543 127.736 1.00 63.50 406 VAL A C 1
ATOM 3287 O O . VAL A 1 406 ? -38.674 -35.576 128.383 1.00 63.50 406 VAL A O 1
ATOM 3290 N N . PHE A 1 407 ? -38.346 -34.568 126.412 1.00 60.75 407 PHE A N 1
ATOM 3291 C CA . PHE A 1 407 ? -38.341 -35.816 125.630 1.00 60.75 407 PHE A CA 1
ATOM 3292 C C . PHE A 1 407 ? -37.261 -36.809 126.084 1.00 60.75 407 PHE A C 1
ATOM 3294 O O . PHE A 1 407 ? -37.458 -38.021 126.025 1.00 60.75 407 PHE A O 1
ATOM 3301 N N . ARG A 1 408 ? -36.099 -36.328 126.544 1.00 60.78 408 ARG A N 1
ATOM 3302 C CA . ARG A 1 408 ? -35.020 -37.191 127.044 1.00 60.78 408 ARG A CA 1
ATOM 3303 C C . ARG A 1 408 ? -35.358 -37.778 128.421 1.00 60.78 408 ARG A C 1
ATOM 3305 O O . ARG A 1 408 ? -35.015 -38.930 128.668 1.00 60.78 408 ARG A O 1
ATOM 3312 N N . GLN A 1 409 ? -36.036 -37.028 129.291 1.00 66.44 409 GLN A N 1
ATOM 3313 C CA . GLN A 1 409 ? -36.552 -37.529 130.572 1.00 66.44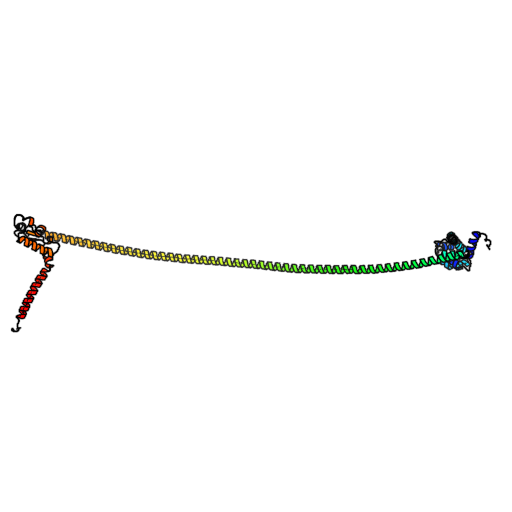 409 GLN A CA 1
ATOM 3314 C C . GLN A 1 409 ? -37.723 -38.500 130.372 1.00 66.44 409 GLN A C 1
ATOM 3316 O O . GLN A 1 409 ? -37.759 -39.548 131.010 1.00 66.44 409 GLN A O 1
ATOM 3321 N N . GLU A 1 410 ? -38.616 -38.202 129.431 1.00 65.38 410 GLU A N 1
ATOM 3322 C CA . GLU A 1 410 ? -39.734 -39.058 129.034 1.00 65.38 410 GLU A CA 1
ATOM 3323 C C . GLU A 1 410 ? -39.232 -40.378 128.430 1.00 65.38 410 GLU A C 1
ATOM 3325 O O . GLU A 1 410 ? -39.683 -41.439 128.832 1.00 65.38 410 GLU A O 1
ATOM 3330 N N . ALA A 1 411 ? -38.196 -40.358 127.583 1.00 69.12 411 ALA A N 1
ATOM 3331 C CA . ALA A 1 411 ? -37.570 -41.575 127.058 1.00 69.12 411 ALA A CA 1
ATOM 3332 C C . ALA A 1 411 ? -36.861 -42.423 128.134 1.00 69.12 411 ALA A C 1
ATOM 3334 O O . ALA A 1 411 ? -36.785 -43.645 128.007 1.00 69.12 411 ALA A O 1
ATOM 3335 N N . VAL A 1 412 ? -36.324 -41.802 129.192 1.00 70.00 412 VAL A N 1
ATOM 3336 C CA . VAL A 1 412 ? -35.762 -42.531 130.344 1.00 70.00 412 VAL A CA 1
ATOM 3337 C C . VAL A 1 412 ? -36.878 -43.157 131.180 1.00 70.00 412 VAL A C 1
ATOM 3339 O O . VAL A 1 412 ? -36.759 -44.321 131.552 1.00 70.00 412 VAL A O 1
ATOM 3342 N N . LEU A 1 413 ? -37.974 -42.431 131.422 1.00 61.91 413 LEU A N 1
ATOM 3343 C CA . LEU A 1 413 ? -39.164 -42.959 132.092 1.00 61.91 413 LEU A CA 1
ATOM 3344 C C . LEU A 1 413 ? -39.809 -44.090 131.287 1.00 61.91 413 LEU A C 1
ATOM 3346 O O . LEU A 1 413 ? -40.119 -45.121 131.867 1.00 61.91 413 LEU A O 1
ATOM 3350 N N . GLN A 1 414 ? -39.915 -43.955 129.966 1.00 67.31 414 GLN A N 1
ATOM 3351 C CA . GLN A 1 414 ? -40.450 -44.992 129.088 1.00 67.31 414 GLN A CA 1
ATOM 3352 C C . GLN A 1 414 ? -39.581 -46.252 129.118 1.00 67.31 414 GLN A C 1
ATOM 3354 O O . GLN A 1 414 ? -40.106 -47.341 129.271 1.00 67.31 414 GLN A O 1
ATOM 3359 N N . ARG A 1 415 ? -38.246 -46.121 129.098 1.00 69.69 415 ARG A N 1
ATOM 3360 C CA . ARG A 1 415 ? -37.337 -47.270 129.272 1.00 69.69 415 ARG A CA 1
ATOM 3361 C C . ARG A 1 415 ? -37.433 -47.912 130.653 1.00 69.69 415 ARG A C 1
ATOM 3363 O O . ARG A 1 415 ? -37.223 -49.113 130.768 1.00 69.69 415 ARG A O 1
ATOM 3370 N N . LEU A 1 416 ? -37.699 -47.131 131.700 1.00 65.94 416 LEU A N 1
ATOM 3371 C CA . LEU A 1 416 ? -37.941 -47.662 133.041 1.00 65.94 416 LEU A CA 1
ATOM 3372 C C . LEU A 1 416 ? -39.297 -48.373 133.118 1.00 65.94 416 LEU A C 1
ATOM 3374 O O . LEU A 1 416 ? -39.372 -49.425 133.736 1.00 65.94 416 LEU A O 1
ATOM 3378 N N . ILE A 1 417 ? -40.334 -47.852 132.459 1.00 64.25 417 ILE A N 1
ATOM 3379 C CA . ILE A 1 417 ? -41.649 -48.493 132.332 1.00 64.25 417 ILE A CA 1
ATOM 3380 C C . ILE A 1 417 ? -41.524 -49.795 131.532 1.00 64.25 417 ILE A C 1
ATOM 3382 O O . ILE A 1 417 ? -41.934 -50.837 132.029 1.00 64.25 417 ILE A O 1
ATOM 3386 N N . ASP A 1 418 ? -40.846 -49.782 130.384 1.00 63.00 418 ASP A N 1
ATOM 3387 C CA . ASP A 1 418 ? -40.587 -50.970 129.558 1.00 63.00 418 ASP A CA 1
ATOM 3388 C C . ASP A 1 418 ? -39.716 -52.013 130.292 1.00 63.00 418 ASP A C 1
ATOM 3390 O O . ASP A 1 418 ? -39.845 -53.214 130.065 1.00 63.00 418 ASP A O 1
ATOM 3394 N N . ALA A 1 419 ? -38.831 -51.578 131.198 1.00 62.25 419 ALA A N 1
ATOM 3395 C CA . ALA A 1 419 ? -38.045 -52.469 132.056 1.00 62.25 419 ALA A CA 1
ATOM 3396 C C . ALA A 1 419 ? -38.837 -53.006 133.268 1.00 62.25 419 ALA A C 1
ATOM 3398 O O . ALA A 1 419 ? -38.467 -54.039 133.831 1.00 62.25 419 ALA A O 1
ATOM 3399 N N . VAL A 1 420 ? -39.907 -52.318 133.679 1.00 58.50 420 VAL A N 1
ATOM 3400 C CA . VAL A 1 420 ? -40.811 -52.710 134.774 1.00 58.50 420 VAL A CA 1
ATOM 3401 C C . VAL A 1 420 ? -41.996 -53.542 134.256 1.00 58.50 420 VAL A C 1
ATOM 3403 O O . VAL A 1 420 ? -42.515 -54.376 135.001 1.00 58.50 420 VAL A O 1
ATOM 3406 N N . GLU A 1 421 ? -42.349 -53.446 132.969 1.00 54.84 421 GLU A N 1
ATOM 3407 C CA . GLU A 1 421 ? -43.248 -54.364 132.250 1.00 54.84 421 GLU A CA 1
ATOM 3408 C C . GLU A 1 421 ? -42.551 -55.703 131.929 1.00 54.84 421 GLU A C 1
ATOM 3410 O O . GLU A 1 421 ? -42.331 -56.121 130.795 1.00 54.84 421 GLU A O 1
ATOM 3415 N N . SER A 1 422 ? -42.207 -56.402 133.008 1.00 42.81 422 SER A N 1
ATOM 3416 C CA . SER A 1 422 ? -41.810 -57.808 133.051 1.00 42.81 422 SER A CA 1
ATOM 3417 C C . SER A 1 422 ? -43.053 -58.716 132.889 1.00 42.81 422 SER A C 1
ATOM 3419 O O . SER A 1 422 ? -44.160 -58.332 133.273 1.00 42.81 422 SER A O 1
ATOM 3421 N N . PRO A 1 423 ? -42.920 -59.932 132.319 1.00 51.62 423 PRO A N 1
ATOM 3422 C CA . PRO A 1 423 ? -43.945 -60.646 131.558 1.00 51.62 423 PRO A CA 1
ATOM 3423 C C . PRO A 1 423 ? -44.945 -61.389 132.446 1.00 51.62 423 PRO A C 1
ATOM 3425 O O . PRO A 1 423 ? -45.022 -62.618 132.422 1.00 51.62 423 PRO A O 1
ATOM 3428 N N . ARG A 1 424 ? -45.709 -60.670 133.263 1.00 48.50 424 ARG A N 1
ATOM 3429 C CA . ARG A 1 424 ? -46.793 -61.252 134.057 1.00 48.50 424 ARG A CA 1
ATOM 3430 C C . ARG A 1 424 ? -47.866 -60.218 134.335 1.00 48.50 424 ARG A C 1
ATOM 3432 O O . ARG A 1 424 ? -47.938 -59.769 135.461 1.00 48.50 424 ARG A O 1
ATOM 3439 N N . LEU A 1 425 ? -48.701 -59.888 133.354 1.00 43.12 425 LEU A N 1
ATOM 3440 C CA . LEU A 1 425 ? -50.114 -59.548 133.567 1.00 43.12 425 LEU A CA 1
ATOM 3441 C C . LEU A 1 425 ? -50.844 -59.642 132.202 1.00 43.12 425 LEU A C 1
ATOM 3443 O O . LEU A 1 425 ? -50.391 -59.045 131.225 1.00 43.12 425 LEU A O 1
ATOM 3447 N N . PRO A 1 426 ? -51.903 -60.465 132.079 1.00 46.06 426 PRO A N 1
ATOM 3448 C CA . PRO A 1 426 ? -52.535 -60.789 130.802 1.00 46.06 426 PRO A CA 1
ATOM 3449 C C . PRO A 1 426 ? -53.386 -59.630 130.272 1.00 46.06 426 PRO A C 1
ATOM 3451 O O . PRO A 1 426 ? -54.128 -58.992 131.017 1.00 46.06 426 PRO A O 1
ATOM 3454 N N . ARG A 1 427 ? -53.314 -59.402 128.956 1.00 50.06 427 ARG A N 1
ATOM 3455 C CA . ARG A 1 427 ? -54.216 -58.498 128.232 1.00 50.06 427 ARG A CA 1
ATOM 3456 C C . ARG A 1 427 ? -55.632 -59.070 128.277 1.00 50.06 427 ARG A C 1
ATOM 3458 O O . ARG A 1 427 ? -55.838 -60.205 127.851 1.00 50.06 427 ARG A O 1
ATOM 3465 N N . SER A 1 428 ? -56.593 -58.286 128.755 1.00 45.38 428 SER A N 1
ATOM 3466 C CA . SER A 1 428 ? -58.018 -58.596 128.618 1.00 45.38 428 SER A CA 1
ATOM 3467 C C . SER A 1 428 ? -58.703 -57.490 127.820 1.00 45.38 428 SER A C 1
ATOM 3469 O O . SER A 1 428 ? -58.569 -56.323 128.173 1.00 45.38 428 SER A O 1
ATOM 3471 N N . SER A 1 429 ? -59.315 -57.943 126.716 1.00 44.94 429 SER A N 1
ATOM 3472 C CA . SER A 1 429 ? -60.472 -57.422 125.961 1.00 44.94 429 SER A CA 1
ATOM 3473 C C . SER A 1 429 ? -60.696 -55.918 125.877 1.00 44.94 429 SER A C 1
ATOM 3475 O O . SER A 1 429 ? -61.096 -55.340 126.912 1.00 44.94 429 SER A O 1
#

Nearest PDB structures (foldseek):
  8glv-assembly1_Do  TM=1.544E-01  e=1.406E+00  Chlamydomonas reinhardtii

Foldseek 3Di:
DDDPDDPPDPPVVLLVVQLVVLLDPVNLVLLLLLLVQPPFVVSLVLLLVVCPDPNQVVSCVQLVHRSVPDISVSSSVSVVVCSVPPSVSSSVSSVVSCVVCVVVLVCLVVLHHDPGDPSNLVSSLVSDVVVDDPPSNVSSVVSVVVVVVVVVVVVVVVVVVVVVVVVVVVVVVVVVVVVVVVVVVVVVVVVVVVVVVVVVVVVVVVVVVVVVVVVVVVVVVVVVVVVVVVVVVVVVVVVVVVVVVVVVVVVVVVVVVVVVVVVVVVVVVVVVVVVVVVVVVVVVVVVVVVVVVVVVVVVVVVVVVVVVVVVVVVPDDPPDDPVLVLLAKEFELVFLDVDLVSSVVLVVVLVVCLVVVVLVDPSSVRGIPSVSQPPHRRPYYHYPPVVSNVVSVVVDCVVVVVVVVVVVVVVVVVVVVVVVPDPDDDDDD